Protein AF-A0A9D6DTX7-F1 (afdb_monomer_lite)

Structure (mmCIF, N/CA/C/O backbone):
data_AF-A0A9D6DTX7-F1
#
_entry.id   AF-A0A9D6DTX7-F1
#
loop_
_atom_site.group_PDB
_atom_site.id
_atom_site.type_symbol
_atom_site.label_atom_id
_atom_site.label_alt_id
_atom_site.label_comp_id
_atom_site.label_asym_id
_atom_site.label_entity_id
_atom_site.label_seq_id
_atom_site.pdbx_PDB_ins_code
_atom_site.Cartn_x
_atom_site.Cartn_y
_atom_site.Cartn_z
_atom_site.occupancy
_atom_site.B_iso_or_equiv
_atom_site.auth_seq_id
_atom_site.auth_comp_id
_atom_site.auth_asym_id
_atom_site.auth_atom_id
_atom_site.pdbx_PDB_model_num
ATOM 1 N N . MET A 1 1 ? -37.018 -10.215 29.550 1.00 72.50 1 MET A N 1
ATOM 2 C CA . MET A 1 1 ? -35.567 -10.077 29.796 1.00 72.50 1 MET A CA 1
ATOM 3 C C . MET A 1 1 ? -35.105 -11.332 30.505 1.00 72.50 1 MET A C 1
ATOM 5 O O . MET A 1 1 ? -35.848 -11.816 31.351 1.00 72.50 1 MET A O 1
ATOM 9 N N . ALA A 1 2 ? -33.930 -11.854 30.169 1.00 91.50 2 ALA A N 1
ATOM 10 C CA . ALA A 1 2 ? -33.346 -13.015 30.837 1.00 91.50 2 ALA A CA 1
ATOM 11 C C . ALA A 1 2 ? -31.954 -12.635 31.353 1.00 91.50 2 ALA A C 1
ATOM 13 O O . ALA A 1 2 ? -30.984 -12.650 30.602 1.00 91.50 2 ALA A O 1
ATOM 14 N N . ILE A 1 3 ? -31.872 -12.222 32.619 1.00 97.38 3 ILE A N 1
ATOM 15 C CA . ILE A 1 3 ? -30.618 -11.812 33.261 1.00 97.38 3 ILE A CA 1
ATOM 16 C C . ILE A 1 3 ? -30.170 -12.951 34.170 1.00 97.38 3 ILE A C 1
ATOM 18 O O . ILE A 1 3 ? -30.896 -13.337 35.086 1.00 97.38 3 ILE A O 1
ATOM 22 N N . HIS A 1 4 ? -28.989 -13.502 33.907 1.00 98.44 4 HIS A N 1
ATOM 23 C CA . HIS A 1 4 ? -28.435 -14.568 34.728 1.00 98.44 4 HIS A CA 1
ATOM 24 C C . HIS A 1 4 ? -28.173 -14.064 36.162 1.00 98.44 4 HIS A C 1
ATOM 26 O O . HIS A 1 4 ? -27.638 -12.965 36.315 1.00 98.44 4 HIS A O 1
ATOM 32 N N . PRO A 1 5 ? -28.451 -14.855 37.218 1.00 98.06 5 PRO A N 1
ATOM 33 C CA . PRO A 1 5 ? -28.301 -14.409 38.610 1.00 98.06 5 PRO A CA 1
ATOM 34 C C . PRO A 1 5 ? -26.896 -13.931 39.005 1.00 98.06 5 PRO A C 1
ATOM 36 O O . PRO A 1 5 ? -26.749 -13.161 39.947 1.00 98.06 5 PRO A O 1
ATOM 39 N N . THR A 1 6 ? -25.859 -14.397 38.304 1.00 98.56 6 THR A N 1
ATOM 40 C CA . THR A 1 6 ? -24.458 -14.003 38.549 1.00 98.56 6 THR A CA 1
ATOM 41 C C . THR A 1 6 ? -23.988 -12.813 37.708 1.00 98.56 6 THR A C 1
ATOM 43 O O . THR A 1 6 ? -22.826 -12.425 37.812 1.00 98.56 6 THR A O 1
ATOM 46 N N . ALA A 1 7 ? -24.838 -12.259 36.838 1.00 98.44 7 ALA A N 1
ATOM 47 C CA . ALA A 1 7 ? -24.527 -11.032 36.114 1.00 98.44 7 ALA A CA 1
ATOM 48 C C . ALA A 1 7 ? -24.600 -9.824 37.060 1.00 98.44 7 ALA A C 1
ATOM 50 O O . ALA A 1 7 ? -25.488 -9.735 37.907 1.00 98.44 7 ALA A O 1
ATOM 51 N N . ILE A 1 8 ? -23.687 -8.869 36.893 1.00 98.62 8 ILE A N 1
ATOM 52 C CA . ILE A 1 8 ? -23.649 -7.632 37.676 1.00 98.62 8 ILE A CA 1
ATOM 53 C C . ILE A 1 8 ? -24.202 -6.514 36.799 1.00 98.62 8 ILE A C 1
ATOM 55 O O . ILE A 1 8 ? -23.504 -5.973 35.946 1.00 98.62 8 ILE A O 1
ATOM 59 N N . VAL A 1 9 ? -25.471 -6.169 37.000 1.00 98.56 9 VAL A N 1
ATOM 60 C CA . VAL A 1 9 ? -26.162 -5.130 36.227 1.00 98.56 9 VAL A CA 1
ATOM 61 C C . VAL A 1 9 ? -26.483 -3.959 37.144 1.00 98.56 9 VAL A C 1
ATOM 63 O O . VAL A 1 9 ? -27.157 -4.128 38.162 1.00 98.56 9 VAL A O 1
ATOM 66 N N . SER A 1 10 ? -26.001 -2.764 36.799 1.00 98.44 10 SER A N 1
ATOM 67 C CA . SER A 1 10 ? -26.353 -1.551 37.536 1.00 98.44 10 SER A CA 1
ATOM 68 C C . SER A 1 10 ? -27.861 -1.304 37.502 1.00 98.44 10 SER A C 1
ATOM 70 O O . SER A 1 10 ? -28.506 -1.446 36.465 1.00 98.44 10 SER A O 1
ATOM 72 N N . LYS A 1 11 ? -28.415 -0.825 38.621 1.00 97.75 11 LYS A N 1
ATOM 73 C CA . LYS A 1 11 ? -29.837 -0.460 38.743 1.00 97.75 11 LYS A CA 1
ATOM 74 C C . LYS A 1 11 ? -30.263 0.670 37.799 1.00 97.75 11 LYS A C 1
ATOM 76 O O . LYS A 1 11 ? -31.453 0.826 37.558 1.00 97.75 11 LYS A O 1
ATOM 81 N N . THR A 1 12 ? -29.315 1.475 37.321 1.00 98.38 12 THR A N 1
ATOM 82 C CA . THR A 1 12 ? -29.573 2.619 36.431 1.00 98.38 12 THR A CA 1
ATOM 83 C C . THR A 1 12 ? -29.334 2.304 34.956 1.00 98.38 12 THR A C 1
ATOM 85 O O . THR A 1 12 ? -29.558 3.174 34.120 1.00 98.38 12 THR A O 1
ATOM 88 N N . ALA A 1 13 ? -28.872 1.092 34.625 1.00 98.31 13 ALA A N 1
ATOM 89 C CA . ALA A 1 13 ? -28.737 0.667 33.238 1.00 98.31 13 ALA A CA 1
ATOM 90 C C . ALA A 1 13 ? -30.121 0.542 32.578 1.00 98.31 13 ALA A C 1
ATOM 92 O O . ALA A 1 13 ? -31.074 0.060 33.191 1.00 98.31 13 ALA A O 1
ATOM 93 N N . GLU A 1 14 ? -30.228 0.941 31.312 1.00 98.56 14 GLU A N 1
ATOM 94 C CA . GLU A 1 14 ? -31.480 0.880 30.553 1.00 98.56 14 GLU A CA 1
ATOM 95 C C . GLU A 1 14 ? -31.441 -0.316 29.596 1.00 98.56 14 GLU A C 1
ATOM 97 O O . GLU A 1 14 ? -30.686 -0.321 28.623 1.00 98.56 14 GLU A O 1
ATOM 102 N N . LEU A 1 15 ? -32.254 -1.341 29.858 1.00 98.50 15 LEU A N 1
ATOM 103 C CA . LEU A 1 15 ? -32.328 -2.546 29.028 1.00 98.50 15 LEU A CA 1
ATOM 104 C C . LEU A 1 15 ? -33.664 -2.597 28.282 1.00 98.50 15 LEU A C 1
ATOM 106 O O . LEU A 1 15 ? -34.726 -2.443 28.881 1.00 98.50 15 LEU A O 1
ATOM 110 N N . GLY A 1 16 ? -33.608 -2.820 26.972 1.00 98.06 16 GLY A N 1
ATOM 111 C CA . GLY A 1 16 ? -34.777 -2.979 26.116 1.00 98.06 16 GLY A CA 1
ATOM 112 C C . GLY A 1 16 ? -35.483 -4.327 26.288 1.00 98.06 16 GLY A C 1
ATOM 113 O O . GLY A 1 16 ? -34.989 -5.262 26.923 1.00 98.06 16 GLY A O 1
ATOM 114 N N . GLU A 1 17 ? -36.660 -4.446 25.678 1.00 98.00 17 GLU A N 1
ATOM 115 C CA . GLU A 1 17 ? -37.443 -5.682 25.696 1.00 98.00 17 GLU A CA 1
ATOM 116 C C . GLU A 1 17 ? -36.647 -6.870 25.130 1.00 98.00 17 GLU A C 1
ATOM 118 O O . GLU A 1 17 ? -35.918 -6.743 24.149 1.00 98.00 17 GLU A O 1
ATOM 123 N N . GLY A 1 18 ? -36.770 -8.043 25.753 1.00 97.69 18 GLY A N 1
ATOM 124 C CA . GLY A 1 18 ? -36.120 -9.261 25.258 1.00 97.69 18 GLY A CA 1
ATOM 125 C C . GLY A 1 18 ? -34.590 -9.300 25.377 1.00 97.69 18 GLY A C 1
ATOM 126 O O . GLY A 1 18 ? -33.996 -10.232 24.855 1.00 97.69 18 GLY A O 1
ATOM 127 N N . VAL A 1 19 ? -33.944 -8.343 26.057 1.00 98.69 19 VAL A N 1
ATOM 128 C CA . VAL A 1 19 ? -32.494 -8.411 26.321 1.00 98.69 19 VAL A CA 1
ATOM 129 C C . VAL A 1 19 ? -32.148 -9.632 27.184 1.00 98.69 19 VAL A C 1
ATOM 131 O O . VAL A 1 19 ? -32.829 -9.920 28.180 1.00 98.69 19 VAL A O 1
ATOM 134 N N . GLU A 1 20 ? -31.073 -10.325 26.805 1.00 98.75 20 GLU A N 1
ATOM 135 C CA . GLU A 1 20 ? -30.485 -11.452 27.537 1.00 98.75 20 GLU A CA 1
ATOM 136 C C . GLU A 1 20 ? -29.090 -11.076 28.045 1.00 98.75 20 GLU A C 1
ATOM 138 O O . GLU A 1 20 ? -28.285 -10.514 27.300 1.00 98.75 20 GLU A O 1
ATOM 143 N N . VAL A 1 21 ? -28.789 -11.404 29.301 1.00 98.75 21 VAL A N 1
ATOM 144 C CA . VAL A 1 21 ? -27.490 -11.145 29.933 1.00 98.75 21 VAL A CA 1
ATOM 145 C C . VAL A 1 21 ? -26.980 -12.434 30.572 1.00 98.75 21 VAL A C 1
ATOM 147 O O . VAL A 1 21 ? -27.604 -12.985 31.478 1.00 98.75 21 VAL A O 1
ATOM 150 N N . GLY A 1 22 ? -25.847 -12.921 30.079 1.00 98.44 22 GLY A N 1
ATOM 151 C CA . GLY A 1 22 ? -25.205 -14.163 30.483 1.00 98.44 22 GLY A CA 1
ATOM 152 C C . GLY A 1 22 ? -24.461 -14.071 31.820 1.00 98.44 22 GLY A C 1
ATOM 153 O O . GLY A 1 22 ? -24.307 -12.991 32.393 1.00 98.44 22 GLY A O 1
ATOM 154 N N . PRO A 1 23 ? -23.977 -15.213 32.336 1.00 98.44 23 PRO A N 1
ATOM 155 C CA . PRO A 1 23 ? -23.332 -15.284 33.642 1.00 98.44 23 PRO A CA 1
ATOM 156 C C . PRO A 1 23 ? -22.071 -14.417 33.707 1.00 98.44 23 PRO A C 1
ATOM 158 O O . PRO A 1 23 ? -21.263 -14.413 32.780 1.00 98.44 23 PRO A O 1
ATOM 161 N N . TYR A 1 24 ? -21.884 -13.714 34.825 1.00 98.62 24 TYR A N 1
ATOM 162 C CA . TYR A 1 24 ? -20.700 -12.886 35.102 1.00 98.62 24 TYR A CA 1
ATOM 163 C C . TYR A 1 24 ? -20.458 -11.727 34.120 1.00 98.62 24 TYR A C 1
ATOM 165 O O . TYR A 1 24 ? -19.380 -11.135 34.134 1.00 98.62 24 TYR A O 1
ATOM 173 N N . ALA A 1 25 ? -21.429 -11.395 33.265 1.00 98.62 25 ALA A N 1
ATOM 174 C CA . ALA A 1 25 ? -21.387 -10.152 32.505 1.00 98.62 25 ALA A CA 1
ATOM 175 C C . ALA A 1 25 ? -21.542 -8.948 33.449 1.00 98.62 25 ALA A C 1
ATOM 177 O O . ALA A 1 25 ? -22.227 -9.042 34.472 1.00 98.62 25 ALA A O 1
ATOM 178 N N . VAL A 1 26 ? -20.924 -7.822 33.100 1.00 98.81 26 VAL A N 1
ATOM 179 C CA . VAL A 1 26 ? -20.968 -6.577 33.879 1.00 98.81 26 VAL A CA 1
ATOM 180 C C . VAL A 1 26 ? -21.562 -5.466 33.018 1.00 98.81 26 VAL A C 1
ATOM 182 O O . VAL A 1 26 ? -21.078 -5.220 31.915 1.00 98.81 26 VAL A O 1
ATOM 185 N N . ILE A 1 27 ? -22.607 -4.801 33.515 1.00 98.81 27 ILE A N 1
ATOM 186 C CA . ILE A 1 27 ? -23.289 -3.690 32.840 1.00 98.81 27 ILE A CA 1
ATOM 187 C C . ILE A 1 27 ? -23.290 -2.464 33.761 1.00 98.81 27 ILE A C 1
ATOM 189 O O . ILE A 1 27 ? -23.932 -2.459 34.815 1.00 98.81 27 ILE A O 1
ATOM 193 N N . GLY A 1 28 ? -22.567 -1.426 33.345 1.00 98.69 28 GLY A N 1
ATOM 194 C CA . GLY A 1 28 ? -22.366 -0.179 34.075 1.00 98.69 28 GLY A CA 1
ATOM 195 C C . GLY A 1 28 ? -23.592 0.746 34.124 1.00 98.69 28 GLY A C 1
ATOM 196 O O . GLY A 1 28 ? -24.589 0.534 33.431 1.00 98.69 28 GLY A O 1
ATOM 197 N N . PRO A 1 29 ? -23.538 1.806 34.949 1.00 98.44 29 PRO A N 1
ATOM 198 C CA . PRO A 1 29 ? -24.693 2.636 35.291 1.00 98.44 29 PRO A CA 1
ATOM 199 C C . PRO A 1 29 ? -25.234 3.522 34.168 1.00 98.44 29 PRO A C 1
ATOM 201 O O . PRO A 1 29 ? -26.374 3.969 34.271 1.00 98.44 29 PRO A O 1
ATOM 204 N N . HIS A 1 30 ? -24.449 3.793 33.127 1.00 98.31 30 HIS A N 1
ATOM 205 C CA . HIS A 1 30 ? -24.838 4.675 32.021 1.00 98.31 30 HIS A CA 1
ATOM 206 C C . HIS A 1 30 ? -25.048 3.922 30.703 1.00 98.31 30 HIS A C 1
ATOM 208 O O . HIS A 1 30 ? -25.141 4.544 29.642 1.00 98.31 30 HIS A O 1
ATOM 214 N N . VAL A 1 31 ? -25.117 2.591 30.769 1.00 98.81 31 VAL A N 1
ATOM 215 C CA . VAL A 1 31 ? -25.278 1.736 29.598 1.00 98.81 31 VAL A CA 1
ATOM 216 C C . VAL A 1 31 ? -26.749 1.646 29.198 1.00 98.81 31 VAL A C 1
ATOM 218 O O . VAL A 1 31 ? -27.623 1.427 30.038 1.00 98.81 31 VAL A O 1
ATOM 221 N N . LYS A 1 32 ? -27.005 1.772 27.895 1.00 98.88 32 LYS A N 1
ATOM 222 C CA . LYS A 1 32 ? -28.309 1.552 27.263 1.00 98.88 32 LYS A CA 1
ATOM 223 C C . LYS A 1 32 ? -28.203 0.424 26.246 1.00 98.88 32 LYS A C 1
ATOM 225 O O . LYS A 1 32 ? -27.297 0.449 25.416 1.00 98.88 32 LYS A O 1
ATOM 230 N N . ILE A 1 33 ? -29.112 -0.546 26.287 1.00 98.81 33 ILE A N 1
ATOM 231 C CA . ILE A 1 33 ? -29.101 -1.721 25.405 1.00 98.81 33 ILE A CA 1
ATOM 232 C C . ILE A 1 33 ? -30.460 -1.871 24.721 1.00 98.81 33 ILE A C 1
ATOM 234 O O . ILE A 1 33 ? -31.486 -1.976 25.388 1.00 98.81 33 ILE A O 1
ATOM 238 N N . GLY A 1 34 ? -30.467 -1.903 23.390 1.00 98.69 34 GLY A N 1
ATOM 239 C CA . GLY A 1 34 ? -31.668 -2.066 22.575 1.00 98.69 34 GLY A CA 1
ATOM 240 C C . GLY A 1 34 ? -32.289 -3.464 22.654 1.00 98.69 34 GLY A C 1
ATOM 241 O O . GLY A 1 34 ? -31.680 -4.429 23.114 1.00 98.69 34 GLY A O 1
ATOM 242 N N . ALA A 1 35 ? -33.532 -3.571 22.182 1.00 98.62 35 ALA A N 1
ATOM 243 C CA . ALA A 1 35 ? -34.344 -4.779 22.303 1.00 98.62 35 ALA A CA 1
ATOM 244 C C . ALA A 1 35 ? -33.722 -6.015 21.622 1.00 98.62 35 ALA A C 1
ATOM 246 O O . ALA A 1 35 ? -33.144 -5.924 20.538 1.00 98.62 35 ALA A O 1
ATOM 247 N N . GLY A 1 36 ? -33.876 -7.184 22.244 1.00 98.44 36 GLY A N 1
ATOM 248 C CA . GLY A 1 36 ? -33.414 -8.473 21.717 1.00 98.44 36 GLY A CA 1
ATOM 249 C C . GLY A 1 36 ? -31.893 -8.641 21.629 1.00 98.44 36 GLY A C 1
ATOM 250 O O . GLY A 1 36 ? -31.431 -9.599 21.016 1.00 98.44 36 GLY A O 1
ATOM 251 N N . THR A 1 37 ? -31.104 -7.718 22.187 1.00 98.81 37 THR A N 1
ATOM 252 C CA . THR A 1 37 ? -29.643 -7.851 22.251 1.00 98.81 37 THR A CA 1
ATOM 253 C C . THR A 1 37 ? -29.238 -8.884 23.301 1.00 98.81 37 THR A C 1
ATOM 255 O O . THR A 1 37 ? -29.794 -8.928 24.400 1.00 98.81 37 THR A O 1
ATOM 258 N N . ARG A 1 38 ? -28.244 -9.707 22.963 1.00 98.88 38 ARG A N 1
ATOM 259 C CA . ARG A 1 38 ? -27.716 -10.787 23.801 1.00 98.88 38 ARG A CA 1
ATOM 260 C C . ARG A 1 38 ? -26.290 -10.461 24.224 1.00 98.88 38 ARG A C 1
ATOM 262 O O . ARG A 1 38 ? -25.392 -10.366 23.388 1.00 98.88 38 ARG A O 1
ATOM 269 N N . VAL A 1 39 ? -26.083 -10.302 25.525 1.00 98.81 39 VAL A N 1
ATOM 270 C CA . VAL A 1 39 ? -24.774 -10.083 26.149 1.00 98.81 39 VAL A CA 1
ATOM 271 C C . VAL A 1 39 ? -24.335 -11.398 26.778 1.00 98.81 39 VAL A C 1
ATOM 273 O O . VAL A 1 39 ? -24.950 -11.855 27.734 1.00 98.81 39 VAL A O 1
ATOM 276 N N . LEU A 1 40 ? -23.316 -12.052 26.229 1.00 98.56 40 LEU A N 1
ATOM 277 C CA . LEU A 1 40 ? -22.852 -13.362 26.690 1.00 98.56 40 LEU A CA 1
ATOM 278 C C . LEU A 1 40 ? -21.979 -13.236 27.948 1.00 98.56 40 LEU A C 1
ATOM 280 O O . LEU A 1 40 ? -21.723 -12.149 28.468 1.00 98.56 40 LEU A O 1
ATOM 284 N N . SER A 1 41 ? -21.551 -14.387 28.467 1.00 98.12 41 SER A N 1
ATOM 285 C CA . SER A 1 41 ? -20.814 -14.486 29.723 1.00 98.12 41 SER A CA 1
ATOM 286 C C . SER A 1 41 ? -19.549 -13.632 29.743 1.00 98.12 41 SER A C 1
ATOM 288 O O . SER A 1 41 ? -18.848 -13.545 28.744 1.00 98.12 41 SER A O 1
ATOM 290 N N . HIS A 1 42 ? -19.219 -13.029 30.884 1.00 98.62 42 HIS A N 1
ATOM 291 C CA . HIS A 1 42 ? -17.995 -12.229 31.070 1.00 98.62 42 HIS A CA 1
ATOM 292 C C . HIS A 1 42 ? -17.800 -11.031 30.115 1.00 98.62 42 HIS A C 1
ATOM 294 O O . HIS A 1 42 ? -16.701 -10.482 30.059 1.00 98.62 42 HIS A O 1
ATOM 300 N N . ALA A 1 43 ? -18.809 -10.613 29.347 1.00 98.69 43 ALA A N 1
ATOM 301 C CA . ALA A 1 43 ? -18.739 -9.347 28.620 1.00 98.69 43 ALA A CA 1
ATOM 302 C C . ALA A 1 43 ? -18.866 -8.166 29.599 1.00 98.69 43 ALA A C 1
ATOM 304 O O . ALA A 1 43 ? -19.636 -8.227 30.560 1.00 98.69 43 ALA A O 1
ATOM 305 N N . VAL A 1 44 ? -18.120 -7.091 29.353 1.00 98.88 44 VAL A N 1
ATOM 306 C CA . VAL A 1 44 ? -18.104 -5.880 30.182 1.00 98.88 44 VAL A CA 1
ATOM 307 C C . VAL A 1 44 ? -18.543 -4.693 29.336 1.00 98.88 44 VAL A C 1
ATOM 309 O O . VAL A 1 44 ? -17.864 -4.307 28.385 1.00 98.88 44 VAL A O 1
ATOM 312 N N . LEU A 1 45 ? -19.679 -4.103 29.694 1.00 98.75 45 LEU A N 1
ATOM 313 C CA . LEU A 1 45 ? -20.221 -2.893 29.086 1.00 98.75 45 LEU A CA 1
ATOM 314 C C . LEU A 1 45 ? -20.230 -1.799 30.150 1.00 98.75 45 LEU A C 1
ATOM 316 O O . LEU A 1 45 ? -20.878 -1.962 31.179 1.00 98.75 45 LEU A O 1
ATOM 320 N N . ASP A 1 46 ? -19.531 -0.692 29.923 1.00 98.31 46 ASP A N 1
ATOM 321 C CA . ASP A 1 46 ? -19.458 0.410 30.891 1.00 98.31 46 ASP A CA 1
ATOM 322 C C . ASP A 1 46 ? -19.396 1.776 30.188 1.00 98.31 46 ASP A C 1
ATOM 324 O O . ASP A 1 46 ? -19.599 1.868 28.975 1.00 98.31 46 ASP A O 1
ATOM 328 N N . GLY A 1 47 ? -19.165 2.851 30.941 1.00 97.06 47 GLY A N 1
ATOM 329 C CA . GLY A 1 47 ? -19.142 4.216 30.430 1.00 97.06 47 GLY A CA 1
ATOM 330 C C . GLY A 1 47 ? -20.499 4.659 29.878 1.00 97.06 47 GLY A C 1
ATOM 331 O O . GLY A 1 47 ? -21.529 4.008 30.071 1.00 97.06 47 GLY A O 1
ATOM 332 N N . HIS A 1 48 ? -20.516 5.790 29.171 1.00 98.31 48 HIS A N 1
ATOM 333 C CA . HIS A 1 48 ? -21.722 6.269 28.494 1.00 98.31 48 HIS A CA 1
ATOM 334 C C . HIS A 1 48 ? -21.895 5.562 27.145 1.00 98.31 48 HIS A C 1
ATOM 336 O O . HIS A 1 48 ? -21.611 6.115 26.078 1.00 98.31 48 HIS A O 1
ATOM 342 N N . THR A 1 49 ? -22.355 4.316 27.216 1.00 98.81 49 THR A N 1
ATOM 343 C CA . THR A 1 49 ? -22.448 3.411 26.067 1.00 98.81 49 THR A CA 1
ATOM 344 C C . THR A 1 49 ? -23.893 3.146 25.679 1.00 98.81 49 THR A C 1
ATOM 346 O O . THR A 1 49 ? -24.714 2.764 26.505 1.00 98.81 49 THR A O 1
ATOM 349 N N . THR A 1 50 ? -24.206 3.304 24.397 1.00 98.88 50 THR A N 1
ATOM 350 C CA . THR A 1 50 ? -25.487 2.897 23.811 1.00 98.88 50 THR A CA 1
ATOM 351 C C . THR A 1 50 ? -25.252 1.787 22.797 1.00 98.88 50 THR A C 1
ATOM 353 O O . THR A 1 50 ? -24.495 1.977 21.848 1.00 98.88 50 THR A O 1
ATOM 356 N N . ILE A 1 51 ? -25.916 0.650 22.985 1.00 98.88 51 ILE A N 1
ATOM 357 C CA . ILE A 1 51 ? -25.932 -0.493 22.073 1.00 98.88 51 ILE A CA 1
ATOM 358 C C . ILE A 1 51 ? -27.328 -0.612 21.463 1.00 98.88 51 ILE A C 1
ATOM 360 O O . ILE A 1 51 ? -28.322 -0.554 22.186 1.00 98.88 51 ILE A O 1
ATOM 364 N N . GLY A 1 52 ? -27.404 -0.805 20.149 1.00 98.75 52 GLY A N 1
ATOM 365 C CA . GLY A 1 52 ? -28.648 -1.020 19.421 1.00 98.75 52 GLY A CA 1
ATOM 366 C C . GLY A 1 52 ? -29.339 -2.350 19.734 1.00 98.75 52 GLY A C 1
ATOM 367 O O . GLY A 1 52 ? -29.012 -3.065 20.686 1.00 98.75 52 GLY A O 1
ATOM 368 N N . ALA A 1 53 ? -30.350 -2.659 18.931 1.00 98.81 53 ALA A N 1
ATOM 369 C CA . ALA A 1 53 ? -31.180 -3.849 19.032 1.00 98.81 53 ALA A CA 1
ATOM 370 C C . ALA A 1 53 ? -30.560 -5.060 18.321 1.00 98.81 53 ALA A C 1
ATOM 372 O O . ALA A 1 53 ? -29.868 -4.919 17.313 1.00 98.81 53 ALA A O 1
ATOM 373 N N . ARG A 1 54 ? -30.898 -6.265 18.798 1.00 98.75 54 ARG A N 1
ATOM 374 C CA . ARG A 1 54 ? -30.537 -7.558 18.185 1.00 98.75 54 ARG A CA 1
ATOM 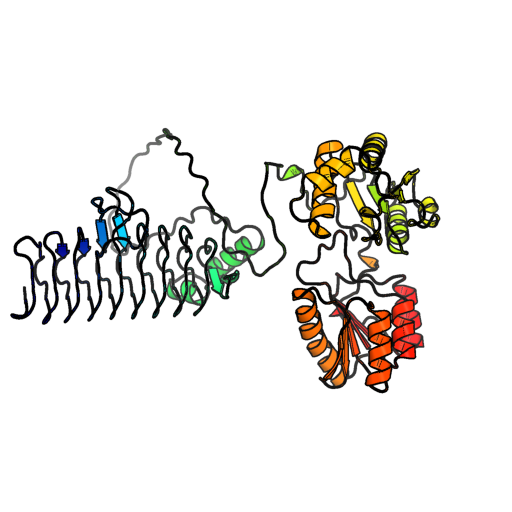375 C C . ARG A 1 54 ? -29.033 -7.747 17.953 1.00 98.75 54 ARG A C 1
ATOM 377 O O . ARG A 1 54 ? -28.634 -8.427 17.013 1.00 98.75 54 ARG A O 1
ATOM 384 N N . CYS A 1 55 ? -28.195 -7.138 18.785 1.00 98.88 55 CYS A N 1
ATOM 385 C CA . CYS A 1 55 ? -26.758 -7.381 18.763 1.00 98.88 55 CYS A CA 1
ATOM 386 C C . CYS A 1 55 ? -26.415 -8.676 19.513 1.00 98.88 55 CYS A C 1
ATOM 388 O O . CYS A 1 55 ? -27.109 -9.065 20.452 1.00 98.88 55 CYS A O 1
ATOM 390 N N . GLU A 1 56 ? -25.306 -9.308 19.148 1.00 98.88 56 GLU A N 1
ATOM 391 C CA . GLU A 1 56 ? -24.718 -10.424 19.892 1.00 98.88 56 GLU A CA 1
ATOM 392 C C . GLU A 1 56 ? -23.320 -10.032 20.363 1.00 98.88 56 GLU A C 1
ATOM 394 O O . GLU A 1 56 ? -22.428 -9.797 19.547 1.00 98.88 56 GLU A O 1
ATOM 399 N N . ILE A 1 57 ? -23.128 -9.947 21.679 1.00 98.88 57 ILE A N 1
ATOM 400 C CA . ILE A 1 57 ? -21.870 -9.527 22.303 1.00 98.88 57 ILE A CA 1
ATOM 401 C C . ILE A 1 57 ? -21.275 -10.720 23.036 1.00 98.88 57 ILE A C 1
ATOM 403 O O . ILE A 1 57 ? -21.830 -11.180 24.029 1.00 98.88 57 ILE A O 1
ATOM 407 N N . PHE A 1 58 ? -20.155 -11.224 22.536 1.00 98.81 58 PHE A N 1
ATOM 408 C CA . PHE A 1 58 ? -19.530 -12.459 22.990 1.00 98.81 58 PHE A CA 1
ATOM 409 C C . PHE A 1 58 ? -18.610 -12.261 24.197 1.00 98.81 58 PHE A C 1
ATOM 411 O O . PHE A 1 58 ? -18.293 -11.150 24.627 1.00 98.81 58 PHE A O 1
ATOM 418 N N . THR A 1 59 ? -18.170 -13.394 24.737 1.00 98.50 59 THR A N 1
ATOM 419 C CA . THR A 1 59 ? -17.404 -13.489 25.972 1.00 98.50 59 THR A CA 1
ATOM 420 C C . THR A 1 59 ? -16.137 -12.643 25.982 1.00 98.50 59 THR A C 1
ATOM 422 O O . THR A 1 59 ? -15.344 -12.653 25.040 1.00 98.50 59 THR A O 1
ATOM 425 N N . GLY A 1 60 ? -15.936 -11.914 27.081 1.00 97.50 60 GLY A N 1
ATOM 426 C CA . GLY A 1 60 ? -14.745 -11.095 27.304 1.00 97.50 60 GLY A CA 1
ATOM 427 C C . GLY A 1 60 ? -14.663 -9.828 26.450 1.00 97.50 60 GLY A C 1
ATOM 428 O O . GLY A 1 60 ? -13.639 -9.153 26.501 1.00 97.50 60 GLY A O 1
ATOM 429 N N . ALA A 1 61 ? -15.691 -9.495 25.659 1.00 98.69 61 ALA A N 1
ATOM 430 C CA . ALA A 1 61 ? -15.748 -8.205 24.979 1.00 98.69 61 ALA A CA 1
ATOM 431 C C . ALA A 1 61 ? -15.853 -7.062 26.006 1.00 98.69 61 ALA A C 1
ATOM 433 O O . ALA A 1 61 ? -16.654 -7.142 26.938 1.00 98.69 61 ALA A O 1
ATOM 434 N N . CYS A 1 62 ? -15.074 -5.996 25.815 1.00 98.75 62 CYS A N 1
ATOM 435 C CA . CYS A 1 62 ? -15.039 -4.824 26.693 1.00 98.75 62 CYS A CA 1
ATOM 436 C C . CYS A 1 62 ? -15.421 -3.570 25.900 1.00 98.75 62 CYS A C 1
ATOM 438 O O . CYS A 1 62 ? -14.615 -3.052 25.119 1.00 98.75 62 CYS A O 1
ATOM 440 N N . LEU A 1 63 ? -16.644 -3.074 26.087 1.00 98.81 63 LEU A N 1
ATOM 441 C CA . LEU A 1 63 ? -17.183 -1.939 25.336 1.00 98.81 63 LEU A CA 1
ATOM 442 C C . LEU A 1 63 ? -17.446 -0.751 26.266 1.00 98.81 63 LEU A C 1
ATOM 444 O O . LEU A 1 63 ? -17.977 -0.911 27.363 1.00 98.81 63 LEU A O 1
ATOM 448 N N . GLY A 1 64 ? -17.087 0.446 25.809 1.00 98.12 64 GLY A N 1
ATOM 449 C CA . GLY A 1 64 ? -17.323 1.693 26.537 1.00 98.12 64 GLY A CA 1
ATOM 450 C C . GLY A 1 64 ? -16.236 2.074 27.536 1.00 98.12 64 GLY A C 1
ATOM 451 O O . GLY A 1 64 ? -16.406 3.003 28.324 1.00 98.12 64 GLY A O 1
ATOM 452 N N . MET A 1 65 ? -15.104 1.370 27.502 1.00 97.31 65 MET A N 1
ATOM 453 C CA . MET A 1 65 ? -13.958 1.682 28.351 1.00 97.31 65 MET A CA 1
ATOM 454 C C . MET A 1 65 ? -13.387 3.077 28.023 1.00 97.31 65 MET A C 1
ATOM 456 O O . MET A 1 65 ? -13.494 3.529 26.873 1.00 97.31 65 MET A O 1
ATOM 460 N N . PRO A 1 66 ? -12.720 3.742 28.989 1.00 96.00 66 PRO A N 1
ATOM 461 C CA . PRO A 1 66 ? -12.027 5.011 28.767 1.00 96.00 66 PRO A CA 1
ATOM 462 C C . PRO A 1 66 ? -11.080 4.973 27.567 1.00 96.00 66 PRO A C 1
ATOM 464 O O . PRO A 1 66 ? -10.435 3.953 27.310 1.00 96.00 66 PRO A O 1
ATOM 467 N N . ALA A 1 67 ? -10.960 6.089 26.848 1.00 93.88 67 ALA A N 1
ATOM 468 C CA . ALA A 1 67 ? -10.021 6.205 25.739 1.00 93.88 67 ALA A CA 1
ATOM 469 C C . ALA A 1 67 ? -8.573 5.975 26.208 1.00 93.88 67 ALA A C 1
ATOM 471 O O . ALA A 1 67 ? -8.131 6.545 27.203 1.00 93.88 67 ALA A O 1
ATOM 472 N N . GLN A 1 68 ? -7.799 5.202 25.443 1.00 92.50 68 GLN A N 1
ATOM 473 C CA . GLN A 1 68 ? -6.360 4.989 25.676 1.00 92.50 68 GLN A CA 1
ATOM 474 C C . GLN A 1 68 ? -5.495 6.139 25.114 1.00 92.50 68 GLN A C 1
ATOM 476 O O . GLN A 1 68 ? -4.381 5.933 24.631 1.00 92.50 68 GLN A O 1
ATOM 481 N N . ASP A 1 69 ? -6.016 7.366 25.151 1.00 90.12 69 ASP A N 1
ATOM 482 C CA . ASP A 1 69 ? -5.303 8.581 24.760 1.00 90.12 69 ASP A CA 1
ATOM 483 C C . ASP A 1 69 ? -4.676 9.203 26.011 1.00 90.12 69 ASP A C 1
ATOM 485 O O . ASP A 1 69 ? -5.374 9.523 26.968 1.00 90.12 69 ASP A O 1
ATOM 489 N N . LYS A 1 70 ? -3.358 9.437 26.005 1.00 90.06 70 LYS A N 1
ATOM 490 C CA . LYS A 1 70 ? -2.650 10.084 27.127 1.00 90.06 70 LYS A CA 1
ATOM 491 C C . LYS A 1 70 ? -3.183 11.482 27.457 1.00 90.06 70 LYS A C 1
ATOM 493 O O . LYS A 1 70 ? -2.872 12.013 28.519 1.00 90.06 70 LYS A O 1
ATOM 498 N N . LYS A 1 71 ? -3.911 12.107 26.530 1.00 87.00 71 LYS A N 1
ATOM 499 C CA . LYS A 1 71 ? -4.529 13.422 26.723 1.00 87.00 71 LYS A CA 1
ATOM 500 C C . LYS A 1 71 ? -5.902 13.355 27.385 1.00 87.00 71 LYS A C 1
ATOM 502 O O . LYS A 1 71 ? -6.371 14.404 27.812 1.00 87.00 71 LYS A O 1
ATOM 507 N N . PHE A 1 72 ? -6.526 12.180 27.454 1.00 89.38 72 PHE A N 1
ATOM 508 C CA . PHE A 1 72 ? -7.836 11.999 28.069 1.00 89.38 72 PHE A CA 1
ATOM 509 C C . PHE A 1 72 ? -7.738 12.173 29.588 1.00 89.38 72 PHE A C 1
ATOM 511 O O . PHE A 1 72 ? -6.878 11.569 30.232 1.00 89.38 72 PHE A O 1
ATOM 518 N N . LYS A 1 73 ? -8.607 13.008 30.163 1.00 89.25 73 LYS A N 1
ATOM 519 C CA . LYS A 1 73 ? -8.619 13.347 31.596 1.00 89.25 73 LYS A CA 1
ATOM 520 C C . LYS A 1 73 ? -9.900 12.904 32.304 1.00 89.25 73 LYS A C 1
ATOM 522 O O . LYS A 1 73 ? -10.147 13.335 33.427 1.00 89.25 73 LYS A O 1
ATOM 527 N N . GLY A 1 74 ? -10.698 12.042 31.674 1.00 88.44 74 GLY A N 1
ATOM 528 C CA . GLY A 1 74 ? -11.971 11.578 32.226 1.00 88.44 74 GLY A CA 1
ATOM 529 C C . GLY A 1 74 ? -13.156 12.464 31.850 1.00 88.44 74 GLY A C 1
ATOM 530 O O . GLY A 1 74 ? -14.174 12.443 32.537 1.00 88.44 74 GLY A O 1
ATOM 531 N N . GLU A 1 75 ? -13.039 13.259 30.786 1.00 90.50 75 GLU A N 1
ATOM 532 C CA . GLU A 1 75 ? -14.158 14.032 30.262 1.00 90.50 75 GLU A CA 1
ATOM 533 C C . GLU A 1 75 ? -15.297 13.110 29.805 1.00 90.50 75 GLU A C 1
ATOM 535 O O . GLU A 1 75 ? -15.065 12.025 29.271 1.00 90.50 75 GLU A O 1
ATOM 540 N N . THR A 1 76 ? -16.547 13.549 29.977 1.00 94.50 76 THR A N 1
ATOM 541 C CA . THR A 1 76 ? -17.707 12.780 29.515 1.00 94.50 76 THR A CA 1
ATOM 542 C C . THR A 1 76 ? -17.691 12.648 27.994 1.00 94.50 76 THR A C 1
ATOM 544 O O . THR A 1 76 ? -17.783 13.637 27.260 1.00 94.50 76 THR A O 1
ATOM 547 N N . SER A 1 77 ? -17.609 11.409 27.529 1.00 96.69 77 SER A N 1
ATOM 548 C CA . SER A 1 77 ? -17.623 11.017 26.126 1.00 96.69 77 SER A CA 1
ATOM 549 C C . SER A 1 77 ? -18.370 9.695 25.963 1.00 96.69 77 SER A C 1
ATOM 551 O O . SER A 1 77 ? -18.682 9.017 26.944 1.00 96.69 77 SER A O 1
ATOM 553 N N . PHE A 1 78 ? -18.694 9.343 24.721 1.00 98.56 78 PHE A N 1
ATOM 554 C CA . PHE A 1 78 ? -19.696 8.320 24.438 1.00 98.56 78 PHE A CA 1
ATOM 555 C C . PHE A 1 78 ? -19.172 7.212 23.518 1.00 98.56 78 PHE A C 1
ATOM 557 O O . PHE A 1 78 ? -18.256 7.415 22.711 1.00 98.56 78 PHE A O 1
ATOM 564 N N . LEU A 1 79 ? -19.818 6.052 23.599 1.00 98.81 79 LEU A N 1
ATOM 565 C CA . LEU A 1 79 ? -19.782 4.996 22.589 1.00 98.81 79 LEU A CA 1
ATOM 566 C C . LEU A 1 79 ? -21.215 4.742 22.103 1.00 98.81 79 LEU A C 1
ATOM 568 O O . LEU A 1 79 ? -22.125 4.555 22.907 1.00 98.81 79 LEU A O 1
ATOM 572 N N . SER A 1 80 ? -21.423 4.724 20.789 1.00 98.81 80 SER A N 1
ATOM 573 C CA . SER A 1 80 ? -22.711 4.411 20.169 1.00 98.81 80 SER A CA 1
ATOM 574 C C . SER A 1 80 ? -22.534 3.301 19.140 1.00 98.81 80 SER A C 1
ATOM 576 O O . SER A 1 80 ? -21.758 3.449 18.198 1.00 98.81 80 SER A O 1
ATOM 578 N N . VAL A 1 81 ? -23.241 2.192 19.334 1.00 98.94 81 VAL A N 1
ATOM 579 C CA . VAL A 1 81 ? -23.227 1.008 18.470 1.00 98.94 81 VAL A CA 1
ATOM 580 C C . VAL A 1 81 ? -24.639 0.784 17.940 1.00 98.94 81 VAL A C 1
ATOM 582 O O . VAL A 1 81 ? -25.586 0.780 18.722 1.00 98.94 81 VAL A O 1
ATOM 585 N N . GLY A 1 82 ? -24.782 0.613 16.626 1.00 98.81 82 GLY A N 1
ATOM 586 C CA . GLY A 1 82 ? -26.061 0.374 15.958 1.00 98.81 82 GLY A CA 1
ATOM 587 C C . GLY A 1 82 ? -26.630 -1.028 16.187 1.00 98.81 82 GLY A C 1
ATOM 588 O O . GLY A 1 82 ? -26.254 -1.733 17.126 1.00 98.81 82 GLY A O 1
ATOM 589 N N . ASP A 1 83 ? -27.535 -1.433 15.302 1.00 98.88 83 ASP A N 1
ATOM 590 C CA . ASP A 1 83 ? -28.318 -2.664 15.432 1.00 98.88 83 ASP A CA 1
ATOM 591 C C . ASP A 1 83 ? -27.639 -3.866 14.757 1.00 98.88 83 ASP A C 1
ATOM 593 O O . ASP A 1 83 ? -26.845 -3.715 13.827 1.00 98.88 83 ASP A O 1
ATOM 597 N N . GLU A 1 84 ? -28.011 -5.080 15.164 1.00 98.81 84 GLU A N 1
ATOM 598 C CA . GLU A 1 84 ? -27.673 -6.335 14.470 1.00 98.81 84 GLU A CA 1
ATOM 599 C C . GLU A 1 84 ? -26.163 -6.573 14.299 1.00 98.81 84 GLU A C 1
ATOM 601 O O . GLU A 1 84 ? -25.716 -7.223 13.355 1.00 98.81 84 GLU A O 1
ATOM 606 N N . ASN A 1 85 ? -25.350 -6.032 15.206 1.00 98.88 85 ASN A N 1
ATOM 607 C CA . ASN A 1 85 ? -23.911 -6.260 15.210 1.00 98.88 85 ASN A CA 1
ATOM 608 C C . ASN A 1 85 ? -23.576 -7.583 15.902 1.00 98.88 85 ASN A C 1
ATOM 610 O O . ASN A 1 85 ? -24.088 -7.876 16.982 1.00 98.88 85 ASN A O 1
ATOM 614 N N . VAL A 1 86 ? -22.643 -8.336 15.326 1.00 98.88 86 VAL A N 1
ATOM 615 C CA . VAL A 1 86 ? -22.045 -9.512 15.966 1.00 98.88 86 VAL A CA 1
ATOM 616 C C . VAL A 1 86 ? -20.631 -9.143 16.403 1.00 98.88 86 VAL A C 1
ATOM 618 O O . VAL A 1 86 ? -19.729 -8.973 15.578 1.00 98.88 86 VAL A O 1
ATOM 621 N N . ILE A 1 87 ? -20.455 -9.000 17.713 1.00 98.88 87 ILE A N 1
ATOM 622 C CA . ILE A 1 87 ? -19.227 -8.563 18.374 1.00 98.88 87 ILE A CA 1
ATOM 623 C C . ILE A 1 87 ? -18.632 -9.768 19.090 1.00 98.88 87 ILE A C 1
ATOM 625 O O . ILE A 1 87 ? -19.163 -10.231 20.095 1.00 98.88 87 ILE A O 1
ATOM 629 N N . ARG A 1 88 ? -17.547 -10.300 18.536 1.00 98.75 88 ARG A N 1
ATOM 630 C CA . ARG A 1 88 ? -16.918 -11.544 18.978 1.00 98.75 88 ARG A CA 1
ATOM 631 C C . ARG A 1 88 ? -16.047 -11.360 20.222 1.00 98.75 88 ARG A C 1
ATOM 633 O O . ARG A 1 88 ? -15.944 -10.284 20.805 1.00 98.75 88 ARG A O 1
ATOM 640 N N . GLU A 1 89 ? -15.472 -12.472 20.653 1.00 98.62 89 GLU A N 1
ATOM 641 C CA . GLU A 1 89 ? -14.740 -12.626 21.896 1.00 98.62 89 GLU A CA 1
ATOM 642 C C . GLU A 1 89 ? -13.586 -11.617 21.991 1.00 98.62 89 GLU A C 1
ATOM 644 O O . GLU A 1 89 ? -12.865 -11.383 21.018 1.00 98.62 89 GLU A O 1
ATOM 649 N N . TYR A 1 90 ? -13.395 -11.024 23.170 1.00 98.50 90 TYR A N 1
ATOM 650 C CA . TYR A 1 90 ? -12.294 -10.089 23.453 1.00 98.50 90 TYR A CA 1
ATOM 651 C C . TYR A 1 90 ? -12.207 -8.854 22.541 1.00 98.50 90 TYR A C 1
ATOM 653 O O . TYR A 1 90 ? -11.162 -8.204 22.472 1.00 98.50 90 TYR A O 1
ATOM 661 N N . VAL A 1 91 ? -13.285 -8.504 21.836 1.00 98.88 91 VAL A N 1
ATOM 662 C CA . VAL A 1 91 ? -13.351 -7.234 21.109 1.00 98.88 91 VAL A CA 1
ATOM 663 C C . VAL A 1 91 ? -13.342 -6.072 22.097 1.00 98.88 91 VAL A C 1
ATOM 665 O O . VAL A 1 91 ? -14.004 -6.112 23.134 1.00 98.88 91 VAL A O 1
ATOM 668 N N . THR A 1 92 ? -12.615 -5.012 21.752 1.00 98.88 92 THR A N 1
ATOM 669 C CA . THR A 1 92 ? -12.574 -3.775 22.539 1.00 98.88 92 THR A CA 1
ATOM 670 C C . THR A 1 92 ? -13.092 -2.597 21.725 1.00 98.88 92 THR A C 1
ATOM 672 O O . THR A 1 92 ? -12.723 -2.416 20.564 1.00 98.88 92 THR A O 1
ATOM 675 N N . MET A 1 93 ? -13.955 -1.782 22.330 1.00 98.69 93 MET A N 1
ATOM 676 C CA . MET A 1 93 ? -14.442 -0.533 21.738 1.00 98.69 93 MET A CA 1
ATOM 677 C C . MET A 1 93 ? -14.429 0.557 22.802 1.00 98.69 93 MET A C 1
ATOM 679 O O . MET A 1 93 ? -15.054 0.406 23.851 1.00 98.69 93 MET A O 1
ATOM 683 N N . HIS A 1 94 ? -13.720 1.651 22.542 1.00 98.38 94 HIS A N 1
ATOM 684 C CA . HIS A 1 94 ? -13.544 2.722 23.521 1.00 98.38 94 HIS A CA 1
ATOM 685 C C . HIS A 1 94 ? -14.468 3.904 23.240 1.00 98.38 94 HIS A C 1
ATOM 687 O O . HIS A 1 94 ? -14.741 4.237 22.081 1.00 98.38 94 HIS A O 1
ATOM 693 N N . CYS A 1 95 ? -14.899 4.580 24.305 1.00 97.94 95 CYS A N 1
ATOM 694 C CA . CYS A 1 95 ? -15.524 5.894 24.184 1.00 97.94 95 CYS A CA 1
ATOM 695 C C . CYS A 1 95 ? -14.573 6.878 23.483 1.00 97.94 95 CYS A C 1
ATOM 697 O O . CYS A 1 95 ? -13.355 6.674 23.435 1.00 97.94 95 CYS A O 1
ATOM 699 N N . ALA A 1 96 ? -15.123 7.955 22.926 1.00 96.75 96 ALA A N 1
ATOM 700 C CA . ALA A 1 96 ? -14.306 9.027 22.358 1.00 96.75 96 ALA A CA 1
ATOM 701 C C . ALA A 1 96 ? -13.359 9.649 23.405 1.00 96.75 96 ALA A C 1
ATOM 703 O O . ALA A 1 96 ? -13.594 9.545 24.607 1.00 96.75 96 ALA A O 1
ATOM 704 N N . SER A 1 97 ? -12.292 10.319 22.969 1.00 94.25 97 SER A N 1
ATOM 705 C CA . SER A 1 97 ? -11.487 11.177 23.849 1.00 94.25 97 SER A CA 1
ATOM 706 C C . SER A 1 97 ? -11.902 12.643 23.753 1.00 94.25 97 SER A C 1
ATOM 708 O O . SER A 1 97 ? -11.614 13.423 24.657 1.00 94.25 97 SER A O 1
ATOM 710 N N . THR A 1 98 ? -12.621 13.025 22.692 1.00 91.00 98 THR A N 1
ATOM 711 C CA . THR A 1 98 ? -13.171 14.375 22.554 1.00 91.00 98 THR A CA 1
ATOM 712 C C . THR A 1 98 ? -14.376 14.567 23.492 1.00 91.00 98 THR A C 1
ATOM 714 O O . THR A 1 98 ? -15.342 13.800 23.395 1.00 91.00 98 THR A O 1
ATOM 717 N N . PRO A 1 99 ? -14.383 15.603 24.356 1.00 93.94 99 PRO A N 1
ATOM 718 C CA . PRO A 1 99 ? -15.504 15.879 25.253 1.00 93.94 99 PRO A CA 1
ATOM 719 C C . PRO A 1 99 ? -16.823 16.038 24.493 1.00 93.94 99 PRO A C 1
ATOM 721 O O . PRO A 1 99 ? -16.900 16.774 23.507 1.00 93.94 99 PRO A O 1
ATOM 724 N N . GLY A 1 100 ? -17.864 15.338 24.942 1.00 94.94 100 GLY A N 1
ATOM 725 C CA . GLY A 1 100 ? -19.188 15.364 24.320 1.00 94.94 100 GLY A CA 1
ATOM 726 C C . GLY A 1 100 ? -19.306 14.596 22.997 1.00 94.94 100 GLY A C 1
ATOM 727 O O . GLY A 1 100 ? -20.405 14.504 22.451 1.00 94.94 100 GLY A O 1
ATOM 728 N N . ALA A 1 101 ? -18.214 14.046 22.460 1.00 96.12 101 ALA A N 1
ATOM 729 C CA . ALA A 1 101 ? -18.237 13.282 21.218 1.00 96.12 101 ALA A CA 1
ATOM 730 C C . ALA A 1 101 ? -18.482 11.790 21.465 1.00 96.12 101 ALA A C 1
ATOM 732 O O . ALA A 1 101 ? -18.358 11.289 22.584 1.00 96.12 101 ALA A O 1
ATOM 733 N N . ALA A 1 102 ? -18.786 11.072 20.385 1.00 97.62 102 ALA A N 1
ATOM 734 C CA . ALA A 1 102 ? -18.980 9.632 20.402 1.00 97.62 102 ALA A CA 1
ATOM 735 C C . ALA A 1 102 ? -18.015 8.927 19.444 1.00 97.62 102 ALA A C 1
ATOM 737 O O . ALA A 1 102 ? -17.825 9.375 18.308 1.00 97.62 102 ALA A O 1
ATOM 738 N N . THR A 1 103 ? -17.481 7.787 19.878 1.00 98.69 103 THR A N 1
ATOM 739 C CA . THR A 1 103 ? -17.090 6.719 18.953 1.00 98.69 103 THR A CA 1
ATOM 740 C C . THR A 1 103 ? -18.378 6.100 18.418 1.00 98.69 103 THR A C 1
ATOM 742 O O . THR A 1 103 ? -19.267 5.764 19.201 1.00 98.69 103 THR A O 1
ATOM 745 N N . VAL A 1 104 ? -18.508 5.980 17.099 1.00 98.75 104 VAL A N 1
ATOM 746 C CA . VAL A 1 104 ? -19.735 5.508 16.442 1.00 98.75 104 VAL A CA 1
ATOM 747 C C . VAL A 1 104 ? -19.439 4.256 15.632 1.00 98.75 104 VAL A C 1
ATOM 749 O O . VAL A 1 104 ? -18.537 4.261 14.796 1.00 98.75 104 VAL A O 1
ATOM 752 N N . VAL A 1 105 ? -20.223 3.206 15.852 1.00 98.88 105 VAL A N 1
ATOM 753 C CA . VAL A 1 105 ? -20.234 1.967 15.073 1.00 98.88 105 VAL A CA 1
ATOM 754 C C . VAL A 1 105 ? -21.644 1.769 14.529 1.00 98.88 105 VAL A C 1
ATOM 756 O O . VAL A 1 105 ? -22.605 1.836 15.290 1.00 98.88 105 VAL A O 1
ATOM 759 N N . GLY A 1 106 ? -21.777 1.566 13.220 1.00 98.75 106 GLY A N 1
ATOM 760 C CA . GLY A 1 106 ? -23.058 1.368 12.547 1.00 98.75 106 GLY A CA 1
ATOM 761 C C . GLY A 1 106 ? -23.702 0.018 12.861 1.00 98.75 106 GLY A C 1
ATOM 762 O O . GLY A 1 106 ? -23.556 -0.532 13.951 1.00 98.75 106 GLY A O 1
ATOM 763 N N . SER A 1 107 ? -24.443 -0.513 11.897 1.00 98.81 107 SER A N 1
ATOM 764 C CA . SER A 1 107 ? -25.284 -1.703 12.037 1.00 98.81 107 SER A CA 1
ATOM 765 C C . SER A 1 107 ? -24.821 -2.856 11.148 1.00 98.81 107 SER A C 1
ATOM 767 O O . SER A 1 107 ? -24.177 -2.648 10.118 1.00 98.81 107 SER A O 1
ATOM 769 N N . ARG A 1 108 ? -25.223 -4.084 11.500 1.00 98.69 108 ARG A N 1
ATOM 770 C CA . ARG A 1 108 ? -24.940 -5.314 10.733 1.00 98.69 108 ARG A CA 1
ATOM 771 C C . ARG A 1 108 ? -23.447 -5.573 10.509 1.00 98.69 108 ARG A C 1
ATOM 773 O O . ARG A 1 108 ? -23.060 -6.163 9.502 1.00 98.69 108 ARG A O 1
ATOM 780 N N . ASN A 1 109 ? -22.594 -5.120 11.426 1.00 98.88 109 ASN A N 1
ATOM 781 C CA . ASN A 1 109 ? -21.161 -5.371 11.351 1.00 98.88 109 ASN A CA 1
ATOM 782 C C . ASN A 1 109 ? -20.812 -6.739 11.942 1.00 98.88 109 ASN A C 1
ATOM 784 O O . ASN A 1 109 ? -21.428 -7.195 12.909 1.00 98.88 109 ASN A O 1
ATOM 788 N N . PHE A 1 110 ? -19.768 -7.361 11.395 1.00 98.81 110 PHE A N 1
ATOM 789 C CA . PHE A 1 110 ? -19.179 -8.577 11.947 1.00 98.81 110 PHE A CA 1
ATOM 790 C C . PHE A 1 110 ? -17.760 -8.289 12.432 1.00 98.81 110 PHE A C 1
ATOM 792 O O . PHE A 1 110 ? -16.828 -8.143 11.637 1.00 98.81 110 PHE A O 1
ATOM 799 N N . ILE A 1 111 ? -17.608 -8.171 13.751 1.00 98.81 111 ILE A N 1
ATOM 800 C CA . ILE A 1 111 ? -16.363 -7.771 14.408 1.00 98.81 111 ILE A CA 1
ATOM 801 C C . ILE A 1 111 ? -15.794 -8.991 15.125 1.00 98.81 111 ILE A C 1
ATOM 803 O O . ILE A 1 111 ? -16.334 -9.430 16.135 1.00 98.81 111 ILE A O 1
ATOM 807 N N . MET A 1 112 ? -14.742 -9.579 14.560 1.00 98.69 112 MET A N 1
ATOM 808 C CA . MET A 1 112 ? -14.181 -10.860 14.983 1.00 98.69 112 MET A CA 1
ATOM 809 C C . MET A 1 112 ? -13.208 -10.725 16.164 1.00 98.69 112 MET A C 1
ATOM 811 O O . MET A 1 112 ? -12.860 -9.629 16.599 1.00 98.69 112 MET A O 1
ATOM 815 N N . VAL A 1 113 ? -12.780 -11.880 16.678 1.00 98.56 113 VAL A N 1
ATOM 816 C CA . VAL A 1 113 ? -12.046 -12.034 17.940 1.00 98.56 113 VAL A CA 1
ATOM 817 C C . VAL A 1 113 ? -10.876 -11.061 18.070 1.00 98.56 113 VAL A C 1
ATOM 819 O O . VAL A 1 113 ? -10.023 -10.984 17.182 1.00 98.56 113 VAL A O 1
ATOM 822 N N . GLY A 1 114 ? -10.811 -10.358 19.200 1.00 97.25 114 GLY A N 1
ATOM 823 C CA . GLY A 1 114 ? -9.683 -9.495 19.556 1.00 97.25 114 GLY A CA 1
ATOM 824 C C . GLY A 1 114 ? -9.521 -8.241 18.692 1.00 97.25 114 GLY A C 1
ATOM 825 O O . GLY A 1 114 ? -8.468 -7.608 18.743 1.00 97.25 114 GLY A O 1
ATOM 826 N N . ALA A 1 115 ? -10.511 -7.886 17.870 1.00 98.69 115 ALA A N 1
ATOM 827 C CA . ALA A 1 115 ? -10.485 -6.628 17.136 1.00 98.69 115 ALA A CA 1
ATOM 828 C C . ALA A 1 115 ? -10.623 -5.418 18.083 1.00 98.69 115 ALA A C 1
ATOM 830 O O . ALA A 1 115 ? -11.224 -5.504 19.157 1.00 98.69 115 ALA A O 1
ATOM 831 N N . HIS A 1 116 ? -10.073 -4.276 17.673 1.00 98.81 116 HIS A N 1
ATOM 832 C CA . HIS A 1 116 ? -10.040 -3.054 18.476 1.00 98.81 116 HIS A CA 1
ATOM 833 C C . HIS A 1 116 ? -10.565 -1.847 17.699 1.00 98.81 116 HIS A C 1
ATOM 835 O O . HIS A 1 116 ? -10.075 -1.538 16.608 1.00 98.81 116 HIS A O 1
ATOM 841 N N . VAL A 1 117 ? -11.511 -1.125 18.302 1.00 98.75 117 VAL A N 1
ATOM 842 C CA . VAL A 1 117 ? -12.005 0.175 17.833 1.00 98.75 117 VAL A CA 1
ATOM 843 C C . VAL A 1 117 ? -11.547 1.261 18.804 1.00 98.75 117 VAL A C 1
ATOM 845 O O . VAL A 1 117 ? -12.046 1.365 19.929 1.00 98.75 117 VAL A O 1
ATOM 848 N N . GLY A 1 118 ? -10.592 2.076 18.354 1.00 97.88 118 GLY A N 1
ATOM 849 C CA . GLY A 1 118 ? -10.078 3.206 19.116 1.00 97.88 118 GLY A CA 1
ATOM 850 C C . GLY A 1 118 ? -11.091 4.341 19.289 1.00 97.88 118 GLY A C 1
ATOM 851 O O . GLY A 1 118 ? -12.167 4.370 18.689 1.00 97.88 118 GLY A O 1
ATOM 852 N N . HIS A 1 119 ? -10.709 5.321 20.100 1.00 97.75 119 HIS A N 1
ATOM 853 C CA . HIS A 1 119 ? -11.524 6.495 20.399 1.00 97.75 119 HIS A CA 1
ATOM 854 C C . HIS A 1 119 ? -11.820 7.357 19.155 1.00 97.75 119 HIS A C 1
ATOM 856 O O . HIS A 1 119 ? -11.017 7.432 18.223 1.00 97.75 119 HIS A O 1
ATOM 862 N N . ASP A 1 120 ? -12.981 8.014 19.134 1.00 97.94 120 ASP A N 1
ATOM 863 C CA . ASP A 1 120 ? -13.423 8.942 18.080 1.00 97.94 120 ASP A CA 1
ATOM 864 C C . ASP A 1 120 ? -13.550 8.302 16.684 1.00 97.94 120 ASP A C 1
ATOM 866 O O . ASP A 1 120 ? -13.649 9.005 15.670 1.00 97.94 120 ASP A O 1
ATOM 870 N N . CYS A 1 121 ? -13.553 6.969 16.605 1.00 98.50 121 CYS A N 1
ATOM 871 C CA . CYS A 1 121 ? -13.755 6.269 15.345 1.00 98.50 121 CYS A CA 1
ATOM 872 C C . CYS A 1 121 ? -15.193 6.421 14.839 1.00 98.50 121 CYS A C 1
ATOM 874 O O . CYS A 1 121 ? -16.141 6.594 15.608 1.00 98.50 121 CYS A O 1
ATOM 876 N N . ARG A 1 122 ? -15.357 6.314 13.519 1.00 98.62 122 ARG A N 1
ATOM 877 C CA . ARG A 1 122 ? -16.657 6.236 12.845 1.00 98.62 122 ARG A CA 1
ATOM 878 C C . ARG A 1 122 ? -16.667 5.042 11.903 1.00 98.62 122 ARG A C 1
ATOM 880 O O . ARG A 1 122 ? -16.140 5.141 10.798 1.00 98.62 122 ARG A O 1
ATOM 887 N N . VAL A 1 123 ? -17.242 3.934 12.345 1.00 98.88 123 VAL A N 1
ATOM 888 C CA . VAL A 1 123 ? -17.419 2.703 11.568 1.00 98.88 123 VAL A CA 1
ATOM 889 C C . VAL A 1 123 ? -18.843 2.678 11.015 1.00 98.88 123 VAL A C 1
ATOM 891 O O . VAL A 1 123 ? -19.789 2.916 11.759 1.00 98.88 123 VAL A O 1
ATOM 894 N N . GLY A 1 124 ? -18.986 2.450 9.711 1.00 98.44 124 GLY A N 1
ATOM 895 C CA . GLY A 1 124 ? -20.265 2.399 9.004 1.00 98.44 124 GLY A CA 1
ATOM 896 C C . GLY A 1 124 ? -21.034 1.096 9.217 1.00 98.44 124 GLY A C 1
ATOM 897 O O . GLY A 1 124 ? -20.890 0.434 10.248 1.00 98.44 124 GLY A O 1
ATOM 898 N N . ASP A 1 125 ? -21.856 0.750 8.227 1.00 98.56 125 ASP A N 1
ATOM 899 C CA . ASP A 1 125 ? -22.679 -0.463 8.231 1.00 98.56 125 ASP A CA 1
ATOM 900 C C . ASP A 1 125 ? -22.022 -1.612 7.447 1.00 98.56 125 ASP A C 1
ATOM 902 O O . ASP A 1 125 ? -21.277 -1.383 6.494 1.00 98.56 125 ASP A O 1
ATOM 906 N N . GLU A 1 126 ? -22.355 -2.860 7.782 1.00 98.06 126 GLU A N 1
ATOM 907 C CA . GLU A 1 126 ? -21.932 -4.064 7.034 1.00 98.06 126 GLU A CA 1
ATOM 908 C C . GLU A 1 126 ? -20.403 -4.227 6.903 1.00 98.06 126 GLU A C 1
ATOM 910 O O . GLU A 1 126 ? -19.893 -4.887 5.995 1.00 98.06 126 GLU A O 1
ATOM 915 N N . VAL A 1 127 ? -19.648 -3.633 7.824 1.00 98.75 127 VAL A N 1
ATOM 916 C CA . VAL A 1 127 ? -18.195 -3.757 7.927 1.00 98.75 127 VAL A CA 1
ATOM 917 C C . VAL A 1 127 ? -17.834 -5.116 8.515 1.00 98.75 127 VAL A C 1
ATOM 919 O O . VAL A 1 127 ? -18.418 -5.581 9.496 1.00 98.75 127 VAL A O 1
ATOM 922 N N . THR A 1 128 ? -16.814 -5.746 7.936 1.00 98.69 128 THR A N 1
ATOM 923 C CA . THR A 1 128 ? -16.187 -6.941 8.505 1.00 98.69 128 THR A CA 1
ATOM 924 C C . THR A 1 128 ? -14.801 -6.595 9.023 1.00 98.69 128 THR A C 1
ATOM 926 O O . THR A 1 128 ? -13.930 -6.185 8.257 1.00 98.69 128 THR A O 1
ATOM 929 N N . MET A 1 129 ? -14.582 -6.805 10.316 1.00 98.69 129 MET A N 1
ATOM 930 C CA . MET A 1 129 ? -13.276 -6.696 10.957 1.00 98.69 129 MET A CA 1
ATOM 931 C C . MET A 1 129 ? -12.824 -8.089 11.368 1.00 98.69 129 MET A C 1
ATOM 933 O O . MET A 1 129 ? -13.364 -8.658 12.311 1.00 98.69 129 MET A O 1
ATOM 937 N N . ALA A 1 130 ? -11.855 -8.662 10.654 1.00 98.19 130 ALA A N 1
ATOM 938 C CA . ALA A 1 130 ? -11.331 -9.980 10.986 1.00 98.19 130 ALA A CA 1
ATOM 939 C C . ALA A 1 130 ? -10.452 -9.950 12.249 1.00 98.19 130 ALA A C 1
ATOM 941 O O . ALA A 1 130 ? -10.140 -8.881 12.787 1.00 98.19 130 ALA A O 1
ATOM 942 N N . ASN A 1 131 ? -10.076 -11.141 12.726 1.00 98.12 131 ASN A N 1
ATOM 943 C CA . ASN A 1 131 ? -9.411 -11.335 14.013 1.00 98.12 131 ASN A CA 1
ATOM 944 C C . ASN A 1 131 ? -8.223 -10.387 14.198 1.00 98.12 131 ASN A C 1
ATOM 946 O O . ASN A 1 131 ? -7.373 -10.274 13.315 1.00 98.12 131 ASN A O 1
ATOM 950 N N . GLY A 1 132 ? -8.160 -9.728 15.353 1.00 95.44 132 GLY A N 1
ATOM 951 C CA . GLY A 1 132 ? -7.044 -8.860 15.724 1.00 95.44 132 GLY A CA 1
ATOM 952 C C . GLY A 1 132 ? -6.860 -7.621 14.844 1.00 95.44 132 GLY A C 1
ATOM 953 O O . GLY A 1 132 ? -5.784 -7.031 14.871 1.00 95.44 132 GLY A O 1
ATOM 954 N N . SER A 1 133 ? -7.849 -7.229 14.032 1.00 98.00 133 SER A N 1
ATOM 955 C CA . SER A 1 133 ? -7.782 -5.961 13.295 1.00 98.00 133 SER A CA 1
ATOM 956 C C . SER A 1 133 ? -7.939 -4.764 14.241 1.00 98.00 133 SER A C 1
ATOM 958 O O . SER A 1 133 ? -8.758 -4.777 15.159 1.00 98.00 133 SER A O 1
ATOM 960 N N . VAL A 1 134 ? -7.133 -3.723 14.033 1.00 98.25 134 VAL A N 1
ATOM 961 C CA . VAL A 1 134 ? -6.994 -2.596 14.966 1.00 98.25 134 VAL A CA 1
ATOM 962 C C . VAL A 1 134 ? -7.222 -1.274 14.245 1.00 98.25 134 VAL A C 1
ATOM 964 O O . VAL A 1 134 ? -6.552 -0.972 13.254 1.00 98.25 134 VAL A O 1
ATOM 967 N N . LEU A 1 135 ? -8.124 -0.453 14.785 1.00 98.69 135 LEU A N 1
ATOM 968 C CA . LEU A 1 135 ? -8.329 0.936 14.383 1.00 98.69 135 LEU A CA 1
ATOM 969 C C . LEU A 1 135 ? -7.707 1.871 15.423 1.00 98.69 135 LEU A C 1
ATOM 971 O O . LEU A 1 135 ? -8.107 1.859 16.586 1.00 98.69 135 LEU A O 1
ATOM 975 N N . GLY A 1 136 ? -6.750 2.703 15.010 1.00 97.94 136 GLY A N 1
ATOM 976 C CA . GLY A 1 136 ? -6.278 3.818 15.833 1.00 97.94 136 GLY A CA 1
ATOM 977 C C . GLY A 1 136 ? -7.358 4.890 16.029 1.00 97.94 136 GLY A C 1
ATOM 978 O O . GLY A 1 136 ? -8.422 4.835 15.418 1.00 97.94 136 GLY A O 1
ATOM 979 N N . GLY A 1 137 ? -7.074 5.905 16.848 1.00 94.88 137 GLY A N 1
ATOM 980 C CA . GLY A 1 137 ? -8.038 6.977 17.112 1.00 94.88 137 GLY A CA 1
ATOM 981 C C . GLY A 1 137 ? -8.451 7.761 15.856 1.00 94.88 137 GLY A C 1
ATOM 982 O O . GLY A 1 137 ? -7.659 7.939 14.927 1.00 94.88 137 GLY A O 1
ATOM 983 N N . TYR A 1 138 ? -9.680 8.276 15.836 1.00 97.25 138 TYR A N 1
ATOM 984 C CA . TYR A 1 138 ? -10.238 9.103 14.752 1.00 97.25 138 TYR A CA 1
ATOM 985 C C . TYR A 1 138 ? -10.331 8.423 13.374 1.00 97.25 138 TYR A C 1
ATOM 987 O O . TYR A 1 138 ? -10.444 9.107 12.351 1.00 97.25 138 TYR A O 1
ATOM 995 N N . VAL A 1 139 ? -10.255 7.093 13.308 1.00 98.44 139 VAL A N 1
ATOM 996 C CA . VAL A 1 139 ? -10.376 6.359 12.043 1.00 98.44 139 VAL A CA 1
ATOM 997 C C . VAL A 1 139 ? -11.820 6.380 11.544 1.00 98.44 139 VAL A C 1
ATOM 999 O O . VAL A 1 139 ? -12.769 6.251 12.314 1.00 98.44 139 VAL A O 1
ATOM 1002 N N . VAL A 1 140 ? -11.996 6.520 10.231 1.00 98.56 140 VAL A N 1
ATOM 1003 C CA . VAL A 1 140 ? -13.308 6.413 9.581 1.00 98.56 140 VAL A CA 1
ATOM 1004 C C . VAL A 1 140 ? -13.322 5.171 8.703 1.00 98.56 140 VAL A C 1
ATOM 1006 O O . VAL A 1 140 ? -12.489 5.062 7.815 1.00 98.56 140 VAL A O 1
ATOM 1009 N N . VAL A 1 141 ? -14.275 4.267 8.896 1.00 98.62 141 VAL A N 1
ATOM 1010 C CA . VAL A 1 141 ? -14.493 3.094 8.040 1.00 98.62 141 VAL A CA 1
ATOM 1011 C C . VAL A 1 141 ? -15.880 3.214 7.426 1.00 98.62 141 VAL A C 1
ATOM 1013 O O . VAL A 1 141 ? -16.866 3.308 8.144 1.00 98.62 141 VAL A O 1
ATOM 1016 N N . GLU A 1 142 ? -15.962 3.273 6.103 1.00 98.19 142 GLU A N 1
ATOM 1017 C CA . GLU A 1 142 ? -17.231 3.349 5.377 1.00 98.19 142 GLU A CA 1
ATOM 1018 C C . GLU A 1 142 ? -17.868 1.966 5.165 1.00 98.19 142 GLU A C 1
ATOM 1020 O O . GLU A 1 142 ? -17.235 0.928 5.361 1.00 98.19 142 GLU A O 1
ATOM 1025 N N . ASP A 1 143 ? -19.124 1.973 4.715 1.00 97.50 143 ASP A N 1
ATOM 1026 C CA . ASP A 1 143 ? -19.965 0.780 4.629 1.00 97.50 143 ASP A CA 1
ATOM 1027 C C . ASP A 1 143 ? -19.357 -0.352 3.788 1.00 97.50 143 ASP A C 1
ATOM 1029 O O . ASP A 1 143 ? -18.745 -0.128 2.734 1.00 97.50 143 ASP A O 1
ATOM 1033 N N . GLY A 1 144 ? -19.570 -1.591 4.226 1.00 96.12 144 GLY A N 1
ATOM 1034 C CA . GLY A 1 144 ? -19.170 -2.792 3.495 1.00 96.12 144 GLY A CA 1
ATOM 1035 C C . GLY A 1 144 ? -17.656 -3.006 3.386 1.00 96.12 144 GLY A C 1
ATOM 1036 O O . GLY A 1 144 ? -17.215 -3.875 2.631 1.00 96.12 144 GLY A O 1
ATOM 1037 N N . ALA A 1 145 ? -16.839 -2.197 4.067 1.00 98.12 145 ALA A N 1
ATOM 1038 C CA . ALA A 1 145 ? -15.394 -2.378 4.072 1.00 98.12 145 ALA A CA 1
ATOM 1039 C C . ALA A 1 145 ? -14.994 -3.674 4.796 1.00 98.12 145 ALA A C 1
ATOM 1041 O O . ALA A 1 145 ? -15.632 -4.103 5.759 1.00 98.12 145 ALA A O 1
ATOM 1042 N N . VAL A 1 146 ? -13.904 -4.289 4.341 1.00 98.38 146 VAL A N 1
ATOM 1043 C CA . VAL A 1 146 ? -13.359 -5.524 4.913 1.00 98.38 146 VAL A CA 1
ATOM 1044 C C . VAL A 1 146 ? -11.932 -5.281 5.381 1.00 98.38 146 VAL A C 1
ATOM 1046 O O . VAL A 1 146 ? -11.067 -4.904 4.591 1.00 98.38 146 VAL A O 1
ATOM 1049 N N . LEU A 1 147 ? -11.675 -5.529 6.660 1.00 98.50 147 LEU A N 1
ATOM 1050 C CA . LEU A 1 147 ? -10.345 -5.504 7.249 1.00 98.50 147 LEU A CA 1
ATOM 1051 C C . LEU A 1 147 ? -9.901 -6.942 7.501 1.00 98.50 147 LEU A C 1
ATOM 1053 O O . LEU A 1 147 ? -10.535 -7.664 8.270 1.00 98.50 147 LEU A O 1
ATOM 1057 N N . GLY A 1 148 ? -8.830 -7.357 6.826 1.00 97.19 148 GLY A N 1
ATOM 1058 C CA . GLY A 1 148 ? -8.212 -8.662 7.011 1.00 97.19 148 GLY A CA 1
ATOM 1059 C C . GLY A 1 148 ? -7.674 -8.874 8.429 1.00 97.19 148 GLY A C 1
ATOM 1060 O O . GLY A 1 148 ? -7.592 -7.959 9.250 1.00 97.19 148 GLY A O 1
ATOM 1061 N N . GLY A 1 149 ? -7.331 -10.126 8.738 1.00 94.62 149 GLY A N 1
ATOM 1062 C CA . GLY A 1 149 ? -6.826 -10.478 10.065 1.00 94.62 149 GLY A CA 1
ATOM 1063 C C . GLY A 1 149 ? -5.550 -9.702 10.379 1.00 94.62 149 GLY A C 1
ATOM 1064 O O . GLY A 1 149 ? -4.682 -9.572 9.517 1.00 94.62 149 GLY A O 1
ATOM 1065 N N . PHE A 1 150 ? -5.438 -9.180 11.596 1.00 96.44 150 PHE A N 1
ATOM 1066 C CA . PHE A 1 150 ? -4.272 -8.431 12.072 1.00 96.44 150 PHE A CA 1
ATOM 1067 C C . PHE A 1 150 ? -3.927 -7.179 11.246 1.00 96.44 150 PHE A C 1
ATOM 1069 O O . PHE A 1 150 ? -2.792 -6.702 11.273 1.00 96.44 150 PHE A O 1
ATOM 1076 N N . THR A 1 151 ? -4.884 -6.621 10.497 1.00 97.19 151 THR A N 1
ATOM 1077 C CA . THR A 1 151 ? -4.704 -5.319 9.843 1.00 97.19 151 THR A CA 1
ATOM 1078 C C . THR A 1 151 ? -4.591 -4.209 10.893 1.00 97.19 151 THR A C 1
ATOM 1080 O O . THR A 1 151 ? -5.415 -4.122 11.800 1.00 97.19 151 THR A O 1
ATOM 1083 N N . GLY A 1 152 ? -3.622 -3.305 10.729 1.00 96.94 152 GLY A N 1
ATOM 1084 C CA . GLY A 1 152 ? -3.527 -2.065 11.503 1.00 96.94 152 GLY A CA 1
ATOM 1085 C C . GLY A 1 152 ? -3.904 -0.830 10.682 1.00 96.94 152 GLY A C 1
ATOM 1086 O O . GLY A 1 152 ? -3.299 -0.564 9.641 1.00 96.94 152 GLY A O 1
ATOM 1087 N N . VAL A 1 153 ? -4.854 -0.031 11.168 1.00 98.25 153 VAL A N 1
ATOM 1088 C CA . VAL A 1 153 ? -5.238 1.257 10.572 1.00 98.25 153 VAL A CA 1
ATOM 1089 C C . VAL A 1 153 ? -4.753 2.392 11.466 1.00 98.25 153 VAL A C 1
ATOM 1091 O O . VAL A 1 153 ? -5.151 2.516 12.622 1.00 98.25 153 VAL A O 1
ATOM 1094 N N . HIS A 1 154 ? -3.849 3.215 10.940 1.00 97.25 154 HIS A N 1
ATOM 1095 C CA . HIS A 1 154 ? -3.259 4.321 11.684 1.00 97.25 154 HIS A CA 1
ATOM 1096 C C . HIS A 1 154 ? -4.308 5.398 12.000 1.00 97.25 154 HIS A C 1
ATOM 1098 O O . HIS A 1 154 ? -5.233 5.616 11.223 1.00 97.25 154 HIS A O 1
ATOM 1104 N N . GLN A 1 155 ? -4.132 6.120 13.111 1.00 92.25 155 GLN A N 1
ATOM 1105 C CA . GLN A 1 155 ? -5.030 7.212 13.502 1.00 92.25 155 GLN A CA 1
ATOM 1106 C C . GLN A 1 155 ? -5.293 8.207 12.357 1.00 92.25 155 GLN A C 1
ATOM 1108 O O . GLN A 1 155 ? -4.371 8.530 11.595 1.00 92.25 155 GLN A O 1
ATOM 1113 N N . TYR A 1 156 ? -6.526 8.722 12.293 1.00 94.44 156 TYR A N 1
ATOM 1114 C CA . TYR A 1 156 ? -7.063 9.653 11.282 1.00 94.44 156 TYR A CA 1
ATOM 1115 C C . TYR A 1 156 ? -7.223 9.115 9.851 1.00 94.44 156 TYR A C 1
ATOM 1117 O O . TYR A 1 156 ? -7.643 9.872 8.976 1.00 94.44 156 TYR A O 1
ATOM 1125 N N . VAL A 1 157 ? -6.900 7.847 9.594 1.00 96.25 157 VAL A N 1
ATOM 1126 C CA . VAL A 1 157 ? -7.065 7.244 8.265 1.00 96.25 157 VAL A CA 1
ATOM 1127 C C . VAL A 1 157 ? -8.542 6.972 7.973 1.00 96.25 157 VAL A C 1
ATOM 1129 O O . VAL A 1 157 ? -9.299 6.545 8.846 1.00 96.25 157 VAL A O 1
ATOM 1132 N N . ARG A 1 158 ? -8.950 7.186 6.720 1.00 96.62 158 ARG A N 1
ATOM 1133 C CA . ARG A 1 158 ? -10.248 6.763 6.184 1.00 96.62 158 ARG A CA 1
ATOM 1134 C C . ARG A 1 158 ? -10.118 5.467 5.384 1.00 96.62 158 ARG A C 1
ATOM 1136 O O . ARG A 1 158 ? -9.249 5.365 4.530 1.00 96.62 158 ARG A O 1
ATOM 1143 N N . VAL A 1 159 ? -11.013 4.509 5.593 1.00 97.69 159 VAL A N 1
ATOM 1144 C CA . VAL A 1 159 ? -11.185 3.310 4.768 1.00 97.69 159 VAL A CA 1
ATOM 1145 C C . VAL A 1 159 ? -12.490 3.438 3.993 1.00 97.69 159 VAL A C 1
ATOM 1147 O O . VAL A 1 159 ? -13.560 3.533 4.587 1.00 97.69 159 VAL A O 1
ATOM 1150 N N . GLY A 1 160 ? -12.393 3.515 2.667 1.00 92.81 160 GLY A N 1
ATOM 1151 C CA . GLY A 1 160 ? -13.529 3.767 1.787 1.00 92.81 160 GLY A CA 1
ATOM 1152 C C . GLY A 1 160 ? -14.492 2.588 1.638 1.00 92.81 160 GLY A C 1
ATOM 1153 O O . GLY A 1 160 ? -14.156 1.437 1.914 1.00 92.81 160 GLY A O 1
ATOM 1154 N N . ARG A 1 161 ? -15.698 2.888 1.151 1.00 93.50 161 ARG A N 1
ATOM 1155 C CA . ARG A 1 161 ? -16.803 1.939 0.989 1.00 93.50 161 ARG A CA 1
ATOM 1156 C C . ARG A 1 161 ? -16.375 0.749 0.150 1.00 93.50 161 ARG A C 1
ATOM 1158 O O . ARG A 1 161 ? -15.773 0.932 -0.908 1.00 93.50 161 ARG A O 1
ATOM 1165 N N . LEU A 1 162 ? -16.723 -0.459 0.592 1.00 94.44 162 LEU A N 1
ATOM 1166 C CA . LEU A 1 162 ? -16.374 -1.723 -0.073 1.00 94.44 162 LEU A CA 1
ATOM 1167 C C . LEU A 1 162 ? -14.869 -1.889 -0.364 1.00 94.44 162 LEU A C 1
ATOM 1169 O O . LEU A 1 162 ? -14.487 -2.695 -1.220 1.00 94.44 162 LEU A O 1
ATOM 1173 N N . ALA A 1 163 ? -13.997 -1.142 0.316 1.00 95.56 163 ALA A N 1
ATOM 1174 C CA . ALA A 1 163 ? -12.570 -1.401 0.260 1.00 95.56 163 ALA A CA 1
ATOM 1175 C C . ALA A 1 163 ? -12.233 -2.696 1.007 1.00 95.56 163 ALA A C 1
ATOM 1177 O O . ALA A 1 163 ? -12.932 -3.095 1.937 1.00 95.56 163 ALA A O 1
ATOM 1178 N N . MET A 1 164 ? -11.145 -3.345 0.613 1.00 97.44 164 MET A N 1
ATOM 1179 C CA . MET A 1 164 ? -10.607 -4.508 1.303 1.00 97.44 164 MET A CA 1
ATOM 1180 C C . MET A 1 164 ? -9.147 -4.265 1.655 1.00 97.44 164 MET A C 1
ATOM 1182 O O . MET A 1 164 ? -8.342 -3.958 0.779 1.00 97.44 164 MET A O 1
ATOM 1186 N N . LEU A 1 165 ? -8.808 -4.436 2.928 1.00 97.12 165 LEU A N 1
ATOM 1187 C CA . LEU A 1 165 ? -7.435 -4.513 3.403 1.00 97.12 165 LEU A CA 1
ATOM 1188 C C . LEU A 1 165 ? -7.029 -5.978 3.582 1.00 97.12 165 LEU A C 1
ATOM 1190 O O . LEU A 1 165 ? -7.759 -6.755 4.199 1.00 97.12 165 LEU A O 1
ATOM 1194 N N . GLY A 1 166 ? -5.868 -6.348 3.045 1.00 93.88 166 GLY A N 1
ATOM 1195 C CA . GLY A 1 166 ? -5.260 -7.661 3.244 1.00 93.88 166 GLY A CA 1
ATOM 1196 C C . GLY A 1 166 ? -4.905 -7.933 4.708 1.00 93.88 166 GLY A C 1
ATOM 1197 O O . GLY A 1 166 ? -4.760 -7.013 5.522 1.00 93.88 166 GLY A O 1
ATOM 1198 N N . ALA A 1 167 ? -4.769 -9.215 5.052 1.00 92.44 167 ALA A N 1
ATOM 1199 C CA . ALA A 1 167 ? -4.288 -9.609 6.372 1.00 92.44 167 ALA A CA 1
ATOM 1200 C C . ALA A 1 167 ? -2.881 -9.038 6.620 1.00 92.44 167 ALA A C 1
ATOM 1202 O O . ALA A 1 167 ? -2.080 -8.945 5.694 1.00 92.44 167 ALA A O 1
ATOM 1203 N N . PHE A 1 168 ? -2.585 -8.640 7.858 1.00 94.31 168 PHE A N 1
ATOM 1204 C CA . PHE A 1 168 ? -1.329 -7.989 8.263 1.00 94.31 168 PHE A CA 1
ATOM 1205 C C . PHE A 1 168 ? -1.007 -6.657 7.556 1.00 94.31 168 PHE A C 1
ATOM 1207 O O . PHE A 1 168 ? 0.069 -6.085 7.760 1.00 94.31 168 PHE A O 1
ATOM 1214 N N . ALA A 1 169 ? -1.926 -6.110 6.756 1.00 92.88 169 ALA A N 1
ATOM 1215 C CA . ALA A 1 169 ? -1.710 -4.828 6.102 1.00 92.88 169 ALA A CA 1
ATOM 1216 C C . ALA A 1 169 ? -1.669 -3.669 7.118 1.00 92.88 169 ALA A C 1
ATOM 1218 O O . ALA A 1 169 ? -2.432 -3.640 8.086 1.00 92.88 169 ALA A O 1
ATOM 1219 N N . LYS A 1 170 ? -0.819 -2.663 6.865 1.00 95.38 170 LYS A N 1
ATOM 1220 C CA . LYS A 1 170 ? -0.773 -1.412 7.648 1.00 95.38 170 LYS A CA 1
ATOM 1221 C C . LYS A 1 170 ? -1.234 -0.219 6.826 1.00 95.38 170 LYS A C 1
ATOM 1223 O O . LYS A 1 170 ? -0.457 0.344 6.052 1.00 95.38 170 LYS A O 1
ATOM 1228 N N . ALA A 1 171 ? -2.467 0.225 7.036 1.00 94.69 171 ALA A N 1
ATOM 1229 C CA . ALA A 1 171 ? -2.992 1.433 6.413 1.00 94.69 171 ALA A CA 1
ATOM 1230 C C . ALA A 1 171 ? -2.471 2.680 7.145 1.00 94.69 171 ALA A C 1
ATOM 1232 O O . ALA A 1 171 ? -2.943 3.036 8.221 1.00 94.69 171 ALA A O 1
ATOM 1233 N N . ALA A 1 172 ? -1.472 3.343 6.559 1.00 91.75 172 ALA A N 1
ATOM 1234 C CA . ALA A 1 172 ? -0.925 4.612 7.055 1.00 91.75 172 ALA A CA 1
ATOM 1235 C C . ALA A 1 172 ? -1.514 5.853 6.347 1.00 91.75 172 ALA A C 1
ATOM 1237 O O . ALA A 1 172 ? -1.141 6.978 6.671 1.00 91.75 172 ALA A O 1
ATOM 1238 N N . MET A 1 173 ? -2.379 5.635 5.354 1.00 90.94 173 MET A N 1
ATOM 1239 C CA . MET A 1 173 ? -2.985 6.622 4.453 1.00 90.94 173 MET A CA 1
ATOM 1240 C C . MET A 1 173 ? -4.383 6.132 4.030 1.00 90.94 173 MET A C 1
ATOM 1242 O O . MET A 1 173 ? -4.655 4.935 4.142 1.00 90.94 173 MET A O 1
ATOM 1246 N N . ASP A 1 174 ? -5.246 7.034 3.549 1.00 90.81 174 ASP A N 1
ATOM 1247 C CA . ASP A 1 174 ? -6.676 6.778 3.301 1.00 90.81 174 ASP A CA 1
ATOM 1248 C C . ASP A 1 174 ? -6.910 5.701 2.236 1.00 90.81 174 ASP A C 1
ATOM 1250 O O . ASP A 1 174 ? -6.589 5.880 1.072 1.00 90.81 174 ASP A O 1
ATOM 1254 N N . VAL A 1 175 ? -7.531 4.580 2.566 1.00 90.38 175 VAL A N 1
ATOM 1255 C CA . VAL A 1 175 ? -7.818 3.526 1.589 1.00 90.38 175 VAL A CA 1
ATOM 1256 C C . VAL A 1 175 ? -8.969 3.960 0.668 1.00 90.38 175 VAL A C 1
ATOM 1258 O O . VAL A 1 175 ? -10.071 4.204 1.168 1.00 90.38 175 VAL A O 1
ATOM 1261 N N . PRO A 1 176 ? -8.769 4.044 -0.664 1.00 90.38 176 PRO A N 1
ATOM 1262 C CA . PRO A 1 176 ? -9.830 4.453 -1.582 1.00 90.38 176 PRO A CA 1
ATOM 1263 C C . PRO A 1 176 ? -11.043 3.505 -1.552 1.00 90.38 176 PRO A C 1
ATOM 1265 O O . PRO A 1 176 ? -10.869 2.299 -1.362 1.00 90.38 176 PRO A O 1
ATOM 1268 N N . PRO A 1 177 ? -12.267 3.991 -1.815 1.00 90.19 177 PRO A N 1
ATOM 1269 C CA . PRO A 1 177 ? -13.432 3.127 -1.996 1.00 90.19 177 PRO A CA 1
ATOM 1270 C C . PRO A 1 177 ? -13.223 2.077 -3.093 1.00 90.19 177 PRO A C 1
ATOM 1272 O O . PRO A 1 177 ? -12.524 2.325 -4.078 1.00 90.19 177 PRO A O 1
ATOM 1275 N N . PHE A 1 178 ? -13.851 0.911 -2.931 1.00 90.25 178 PHE A N 1
ATOM 1276 C CA . PHE A 1 178 ? -13.841 -0.217 -3.875 1.00 90.25 178 PHE A CA 1
ATOM 1277 C C . PHE A 1 178 ? -12.453 -0.809 -4.163 1.00 90.25 178 PHE A C 1
ATOM 1279 O O . PHE A 1 178 ? -12.316 -1.664 -5.041 1.00 90.25 178 PHE A O 1
ATOM 1286 N N . SER A 1 179 ? -11.415 -0.359 -3.458 1.00 88.06 179 SER A N 1
ATOM 1287 C CA . SER A 1 179 ? -10.037 -0.779 -3.692 1.00 88.06 179 SER A CA 1
ATOM 1288 C C . SER A 1 179 ? -9.681 -2.023 -2.881 1.00 88.06 179 SER A C 1
ATOM 1290 O O . SER A 1 179 ? -10.234 -2.271 -1.813 1.00 88.06 179 SER A O 1
ATOM 1292 N N . LEU A 1 180 ? -8.764 -2.827 -3.406 1.00 92.38 180 LEU A N 1
ATOM 1293 C CA . LEU A 1 180 ? -8.035 -3.832 -2.644 1.00 92.38 180 LEU A CA 1
ATOM 1294 C C . LEU A 1 180 ? -6.682 -3.220 -2.296 1.00 92.38 180 LEU A C 1
ATOM 1296 O O . LEU A 1 180 ? -5.960 -2.815 -3.207 1.00 92.38 180 LEU A O 1
ATOM 1300 N N . CYS A 1 181 ? -6.339 -3.176 -1.014 1.00 90.38 181 CYS A N 1
ATOM 1301 C CA . CYS A 1 181 ? -5.062 -2.692 -0.511 1.00 90.38 181 CYS A CA 1
ATOM 1302 C C . CYS A 1 181 ? -4.356 -3.766 0.314 1.00 90.38 181 CYS A C 1
ATOM 1304 O O . CYS A 1 181 ? -4.991 -4.430 1.128 1.00 90.38 181 CYS A O 1
ATOM 1306 N N . ASP A 1 182 ? -3.041 -3.894 0.161 1.00 90.38 182 ASP A N 1
ATOM 1307 C CA . ASP A 1 182 ? -2.246 -4.867 0.914 1.00 90.38 182 ASP A CA 1
ATOM 1308 C C . ASP A 1 182 ? -0.815 -4.369 1.190 1.00 90.38 182 ASP A C 1
ATOM 1310 O O . ASP A 1 182 ? -0.335 -3.429 0.547 1.00 90.38 182 ASP A O 1
ATOM 1314 N N . GLY A 1 183 ? -0.142 -4.986 2.164 1.00 82.44 183 GLY A N 1
ATOM 1315 C CA . GLY A 1 183 ? 1.259 -4.749 2.517 1.00 82.44 183 GLY A CA 1
ATOM 1316 C C . GLY A 1 183 ? 1.503 -3.852 3.738 1.00 82.44 183 GLY A C 1
ATOM 1317 O O . GLY A 1 183 ? 0.592 -3.304 4.362 1.00 82.44 183 GLY A O 1
ATOM 1318 N N . TYR A 1 184 ? 2.784 -3.681 4.078 1.00 87.12 184 TYR A N 1
ATOM 1319 C CA . TYR A 1 184 ? 3.260 -2.900 5.223 1.00 87.12 184 TYR A CA 1
ATOM 1320 C C . TYR A 1 184 ? 4.365 -1.922 4.772 1.00 87.12 184 TYR A C 1
ATOM 1322 O O . TYR A 1 184 ? 5.519 -2.326 4.644 1.00 87.12 184 TYR A O 1
ATOM 1330 N N . PRO A 1 185 ? 4.065 -0.633 4.515 1.00 87.50 185 PRO A N 1
ATOM 1331 C CA . PRO A 1 185 ? 2.745 0.006 4.538 1.00 87.50 185 PRO A CA 1
ATOM 1332 C C . PRO A 1 185 ? 1.855 -0.399 3.350 1.00 87.50 185 PRO A C 1
ATOM 1334 O O . PRO A 1 185 ? 2.350 -0.636 2.250 1.00 87.50 185 PRO A O 1
ATOM 1337 N N . ALA A 1 186 ? 0.540 -0.388 3.564 1.00 88.44 186 ALA A N 1
ATOM 1338 C CA . ALA A 1 186 ? -0.454 -0.813 2.587 1.00 88.44 186 ALA A CA 1
ATOM 1339 C C . ALA A 1 186 ? -0.428 0.058 1.322 1.00 88.44 186 ALA A C 1
ATOM 1341 O O . ALA A 1 186 ? -0.215 1.279 1.379 1.00 88.44 186 ALA A O 1
ATOM 1342 N N . ARG A 1 187 ? -0.636 -0.583 0.173 1.00 85.69 187 ARG A N 1
ATOM 1343 C CA . ARG A 1 187 ? -0.727 0.027 -1.160 1.00 85.69 187 ARG A CA 1
ATOM 1344 C C . ARG A 1 187 ? -1.949 -0.509 -1.877 1.00 85.69 187 ARG A C 1
ATOM 1346 O O . ARG A 1 187 ? -2.314 -1.658 -1.654 1.00 85.69 187 ARG A O 1
ATOM 1353 N N . VAL A 1 188 ? -2.541 0.288 -2.763 1.00 85.50 188 VAL A N 1
ATOM 1354 C CA . VAL A 1 188 ? -3.610 -0.212 -3.639 1.00 85.50 188 VAL A CA 1
ATOM 1355 C C . VAL A 1 188 ? -3.019 -1.287 -4.545 1.00 85.50 188 VAL A C 1
ATOM 1357 O O . VAL A 1 188 ? -2.021 -1.053 -5.208 1.00 85.50 188 VAL A O 1
ATOM 1360 N N . CYS A 1 189 ? -3.622 -2.465 -4.578 1.00 81.06 189 CYS A N 1
ATOM 1361 C CA . CYS A 1 189 ? -3.255 -3.580 -5.452 1.00 81.06 189 CYS A CA 1
ATOM 1362 C C . CYS A 1 189 ? -4.204 -3.696 -6.653 1.00 81.06 189 CYS A C 1
ATOM 1364 O O . CYS A 1 189 ? -3.886 -4.350 -7.643 1.00 81.06 189 CYS A O 1
ATOM 1366 N N . GLY A 1 190 ? -5.377 -3.067 -6.575 1.00 80.88 190 GLY A N 1
ATOM 1367 C CA . GLY A 1 190 ? -6.378 -3.057 -7.635 1.00 80.88 190 GLY A CA 1
ATOM 1368 C C . GLY A 1 190 ? -7.772 -2.773 -7.086 1.00 80.88 190 GLY A C 1
ATOM 1369 O O . GLY A 1 190 ? -7.920 -2.200 -6.010 1.00 80.88 190 GLY A O 1
ATOM 1370 N N . LEU A 1 191 ? -8.804 -3.194 -7.819 1.00 86.38 191 LEU A N 1
ATOM 1371 C CA . LEU A 1 191 ? -10.181 -3.180 -7.320 1.00 86.38 191 LEU A CA 1
ATOM 1372 C C . LEU A 1 191 ? -10.474 -4.419 -6.477 1.00 86.38 191 LEU A C 1
ATOM 1374 O O . LEU A 1 191 ? -10.096 -5.533 -6.857 1.00 86.38 191 LEU A O 1
ATOM 1378 N N . ASN A 1 192 ? -11.276 -4.241 -5.429 1.00 89.69 192 ASN A N 1
ATOM 1379 C CA . ASN A 1 192 ? -11.926 -5.310 -4.680 1.00 89.69 192 ASN A CA 1
ATOM 1380 C C . ASN A 1 192 ? -13.016 -5.979 -5.537 1.00 89.69 192 ASN A C 1
ATOM 1382 O O . ASN A 1 192 ? -14.218 -5.848 -5.315 1.00 89.69 192 ASN A O 1
ATOM 1386 N N . SER A 1 193 ? -12.580 -6.703 -6.566 1.00 84.94 193 SER A N 1
ATOM 1387 C CA . SER A 1 193 ? -13.459 -7.303 -7.572 1.00 84.94 193 SER A CA 1
ATOM 1388 C C . SER A 1 193 ? -14.366 -8.385 -6.974 1.00 84.94 193 SER A C 1
ATOM 1390 O O . SER A 1 193 ? -15.441 -8.653 -7.505 1.00 84.94 193 SER A O 1
ATOM 1392 N N . VAL A 1 194 ? -13.943 -9.015 -5.872 1.00 85.38 194 VAL A N 1
ATOM 1393 C CA . VAL A 1 194 ? -14.748 -10.004 -5.142 1.00 85.38 194 VAL A CA 1
ATOM 1394 C C . VAL A 1 194 ? -15.835 -9.308 -4.326 1.00 85.38 194 VAL A C 1
ATOM 1396 O O . VAL A 1 194 ? -17.001 -9.678 -4.455 1.00 85.38 194 VAL A O 1
ATOM 1399 N N . GLY A 1 195 ? -15.481 -8.285 -3.542 1.00 86.75 195 GLY A N 1
ATOM 1400 C CA . GLY A 1 195 ? -16.440 -7.512 -2.749 1.00 86.75 195 GLY A CA 1
ATOM 1401 C C . GLY A 1 195 ? -17.485 -6.814 -3.614 1.00 86.75 195 GLY A C 1
ATOM 1402 O O . GLY A 1 195 ? -18.674 -6.936 -3.345 1.00 86.75 195 GLY A O 1
ATOM 1403 N N . LEU A 1 196 ? -17.066 -6.193 -4.721 1.00 88.06 196 LEU A N 1
ATOM 1404 C CA . LEU A 1 196 ? -17.977 -5.583 -5.697 1.00 88.06 196 LEU A CA 1
ATOM 1405 C C . LEU A 1 196 ? -18.990 -6.592 -6.257 1.00 88.06 196 LEU A C 1
ATOM 1407 O O . LEU A 1 196 ? -20.186 -6.313 -6.304 1.00 88.06 196 LEU A O 1
ATOM 1411 N N . ARG A 1 197 ? -18.533 -7.792 -6.636 1.00 86.00 197 ARG A N 1
ATOM 1412 C CA . ARG A 1 197 ? -19.412 -8.848 -7.158 1.00 86.00 197 ARG A CA 1
ATOM 1413 C C . ARG A 1 197 ? -20.409 -9.333 -6.106 1.00 86.00 197 ARG A C 1
ATOM 1415 O O . ARG A 1 197 ? -21.576 -9.521 -6.428 1.00 86.00 197 ARG A O 1
ATOM 1422 N N . ARG A 1 198 ? -19.965 -9.513 -4.856 1.00 87.12 198 ARG A N 1
ATOM 1423 C CA . ARG A 1 198 ? -20.830 -9.907 -3.728 1.00 87.12 198 ARG A CA 1
ATOM 1424 C C . ARG A 1 198 ? -21.861 -8.830 -3.387 1.00 87.12 198 ARG A C 1
ATOM 1426 O O . ARG A 1 198 ? -22.995 -9.166 -3.079 1.00 87.12 198 ARG A O 1
ATOM 1433 N N . ALA A 1 199 ? -21.491 -7.560 -3.530 1.00 86.31 199 ALA A N 1
ATOM 1434 C CA . ALA A 1 199 ? -22.390 -6.419 -3.378 1.00 86.31 199 ALA A CA 1
ATOM 1435 C C . ALA A 1 199 ? -23.318 -6.192 -4.594 1.00 86.31 199 ALA A C 1
ATOM 1437 O O . ALA A 1 199 ? -24.073 -5.222 -4.615 1.00 86.31 199 ALA A O 1
ATOM 1438 N N . GLY A 1 200 ? -23.281 -7.064 -5.610 1.00 85.25 200 GLY A N 1
ATOM 1439 C CA . GLY A 1 200 ? -24.205 -7.030 -6.747 1.00 85.25 200 GLY A CA 1
ATOM 1440 C C . GLY A 1 200 ? -23.853 -6.033 -7.856 1.00 85.25 200 GLY A C 1
ATOM 1441 O O . GLY A 1 200 ? -24.712 -5.746 -8.690 1.00 85.25 200 GLY A O 1
ATOM 1442 N N . TYR A 1 201 ? -22.622 -5.510 -7.903 1.00 80.06 201 TYR A N 1
ATOM 1443 C CA . TYR A 1 201 ? -22.184 -4.628 -8.991 1.00 80.06 201 TYR A CA 1
ATOM 1444 C C . TYR A 1 201 ? -21.987 -5.408 -10.295 1.00 80.06 201 TYR A C 1
ATOM 1446 O O . TYR A 1 201 ? -21.379 -6.485 -10.309 1.00 80.06 201 TYR A O 1
ATOM 1454 N N . ALA A 1 202 ? -22.460 -4.847 -11.412 1.00 72.31 202 ALA A N 1
ATOM 1455 C CA . ALA A 1 202 ? -22.298 -5.470 -12.718 1.00 72.31 202 ALA A CA 1
ATOM 1456 C C . ALA A 1 202 ? -20.821 -5.437 -13.175 1.00 72.31 202 ALA A C 1
ATOM 1458 O O . ALA A 1 202 ? -20.069 -4.517 -12.824 1.00 72.31 202 ALA A O 1
ATOM 1459 N N . PRO A 1 203 ? -20.380 -6.397 -14.013 1.00 61.59 203 PRO A N 1
ATOM 1460 C CA . PRO A 1 203 ? -19.026 -6.393 -14.571 1.00 61.59 203 PRO A CA 1
ATOM 1461 C C . PRO A 1 203 ? -18.675 -5.094 -15.317 1.00 61.59 203 PRO A C 1
ATOM 1463 O O . PRO A 1 203 ? -17.539 -4.632 -15.230 1.00 61.59 203 PRO A O 1
ATOM 1466 N N . ALA A 1 204 ? -19.651 -4.482 -16.000 1.00 51.59 204 ALA A N 1
ATOM 1467 C CA . ALA A 1 204 ? -19.484 -3.222 -16.727 1.00 51.59 204 ALA A CA 1
ATOM 1468 C C . ALA A 1 204 ? -19.192 -2.027 -15.796 1.00 51.59 204 ALA A C 1
ATOM 1470 O O . ALA A 1 204 ? -18.287 -1.242 -16.077 1.00 51.59 204 ALA A O 1
ATOM 1471 N N . ASP A 1 205 ? -19.866 -1.940 -14.646 1.00 58.50 205 ASP A N 1
ATOM 1472 C CA . ASP A 1 205 ? -19.636 -0.888 -13.641 1.00 58.50 205 ASP A CA 1
ATOM 1473 C C . ASP A 1 205 ? -18.258 -1.038 -12.984 1.00 58.50 205 ASP A C 1
ATOM 1475 O O . ASP A 1 205 ? -17.538 -0.065 -12.757 1.00 58.50 205 ASP A O 1
ATOM 1479 N N . SER A 1 206 ? -17.835 -2.287 -12.766 1.00 56.78 206 SER A N 1
ATOM 1480 C CA . SER A 1 206 ? -16.490 -2.613 -12.273 1.00 56.78 206 SER A CA 1
ATOM 1481 C C . SER A 1 206 ? -15.392 -2.247 -13.286 1.00 56.78 206 SER A C 1
ATOM 1483 O O . SER A 1 206 ? -14.278 -1.893 -12.901 1.00 56.78 206 SER A O 1
ATOM 1485 N N . LEU A 1 207 ? -15.694 -2.317 -14.587 1.00 53.06 207 LEU A N 1
ATOM 1486 C CA . LEU A 1 207 ? -14.813 -1.889 -15.680 1.00 53.06 207 LEU A CA 1
ATOM 1487 C C . LEU A 1 207 ? -14.706 -0.359 -15.776 1.00 53.06 207 LEU A C 1
ATOM 1489 O O . LEU A 1 207 ? -13.610 0.149 -16.011 1.00 53.06 207 LEU A O 1
ATOM 1493 N N . LEU A 1 208 ? -15.803 0.372 -15.548 1.00 52.75 208 LEU A N 1
ATOM 1494 C CA . LEU A 1 208 ? -15.802 1.839 -15.470 1.00 52.75 208 LEU A CA 1
ATOM 1495 C C . LEU A 1 208 ? -14.960 2.336 -14.288 1.00 52.75 208 LEU A C 1
ATOM 1497 O O . LEU A 1 208 ? -14.116 3.209 -14.475 1.00 52.75 208 LEU A O 1
ATOM 1501 N N . LEU A 1 209 ? -15.097 1.700 -13.119 1.00 55.91 209 LEU A N 1
ATOM 1502 C CA . LEU A 1 209 ? -14.256 1.955 -11.941 1.00 55.91 209 LEU A CA 1
ATOM 1503 C C . LEU A 1 209 ? -12.765 1.663 -12.203 1.00 55.91 209 LEU A C 1
ATOM 1505 O O . LEU A 1 209 ? -11.889 2.375 -11.712 1.00 55.91 209 LEU A O 1
ATOM 1509 N N . LYS A 1 210 ? -12.465 0.633 -13.008 1.00 51.22 210 LYS A N 1
ATOM 1510 C CA . LYS A 1 210 ? -11.097 0.284 -13.436 1.00 51.22 210 LYS A CA 1
ATOM 1511 C C . LYS A 1 210 ? -10.490 1.345 -14.354 1.00 51.22 210 LYS A C 1
ATOM 1513 O O . LYS A 1 210 ? -9.319 1.666 -14.189 1.00 51.22 210 LYS A O 1
ATOM 1518 N N . LYS A 1 211 ? -11.279 1.888 -15.289 1.00 46.41 211 LYS A N 1
ATOM 1519 C CA . LYS A 1 211 ? -10.849 2.963 -16.198 1.00 46.41 211 LYS A CA 1
ATOM 1520 C C . LYS A 1 211 ? -10.657 4.292 -15.464 1.00 46.41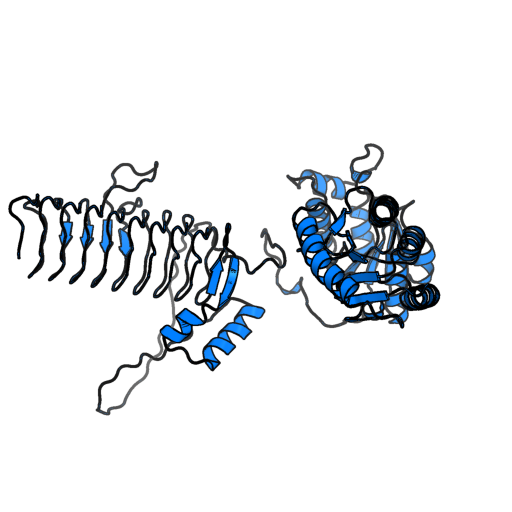 211 LYS A C 1
ATOM 1522 O O . LYS A 1 211 ? -9.656 4.955 -15.695 1.00 46.41 211 LYS A O 1
ATOM 1527 N N . SER A 1 212 ? -11.543 4.652 -14.531 1.00 45.72 212 SER A N 1
ATOM 1528 C CA . SER A 1 212 ? -11.366 5.864 -13.715 1.00 45.72 212 SER A CA 1
ATOM 1529 C C . SER A 1 212 ? -10.172 5.762 -12.758 1.00 45.72 212 SER A C 1
ATOM 1531 O O . SER A 1 212 ? -9.479 6.746 -12.529 1.00 45.72 212 SER A O 1
ATOM 1533 N N . GLY A 1 213 ? -9.882 4.565 -12.232 1.00 41.84 213 GLY A N 1
ATOM 1534 C CA . GLY A 1 213 ? -8.758 4.329 -11.318 1.00 41.84 213 GLY A CA 1
ATOM 1535 C C . GLY A 1 213 ? -7.362 4.383 -11.956 1.00 41.84 213 GLY A C 1
ATOM 1536 O O . GLY A 1 213 ? -6.381 4.396 -11.216 1.00 41.84 213 GLY A O 1
ATOM 1537 N N . GLN A 1 214 ? -7.248 4.411 -13.291 1.00 41.00 214 GLN A N 1
ATOM 1538 C CA . GLN A 1 214 ? -5.958 4.538 -13.984 1.00 41.00 214 GLN A CA 1
ATOM 1539 C C . GLN A 1 214 ? -5.493 5.995 -14.140 1.00 41.00 214 GLN A C 1
ATOM 1541 O O . GLN A 1 214 ? -4.287 6.219 -14.129 1.00 41.00 214 GLN A O 1
ATOM 1546 N N . ASP A 1 215 ? -6.411 6.970 -14.179 1.00 34.97 215 ASP A N 1
ATOM 1547 C CA . ASP A 1 215 ? -6.060 8.378 -14.428 1.00 34.97 215 ASP A CA 1
ATOM 1548 C C . ASP A 1 215 ? -6.416 9.338 -13.281 1.00 34.97 215 ASP A C 1
ATOM 1550 O O . ASP A 1 215 ? -5.796 10.394 -13.150 1.00 34.97 215 ASP A O 1
ATOM 1554 N N . THR A 1 216 ? -7.380 9.032 -12.404 1.00 35.38 216 THR A N 1
ATOM 1555 C CA . THR A 1 216 ? -7.658 9.851 -11.207 1.00 35.38 216 THR A CA 1
ATOM 1556 C C . THR A 1 216 ? -8.597 9.095 -10.264 1.00 35.38 216 THR A C 1
ATOM 1558 O O . THR A 1 216 ? -9.752 8.854 -10.603 1.00 35.38 216 THR A O 1
ATOM 1561 N N . PHE A 1 217 ? -8.170 8.766 -9.038 1.00 34.94 217 PHE A N 1
ATOM 1562 C CA . PHE A 1 217 ? -9.100 8.309 -7.990 1.00 34.94 217 PHE A CA 1
ATOM 1563 C C . PHE A 1 217 ? -9.930 9.498 -7.475 1.00 34.94 217 PHE A C 1
ATOM 1565 O O . PHE A 1 217 ? -9.748 9.984 -6.362 1.00 34.94 217 PHE A O 1
ATOM 1572 N N . TYR A 1 218 ? -10.833 9.991 -8.317 1.00 26.44 218 TYR A N 1
ATOM 1573 C CA . TYR A 1 218 ? -11.914 10.892 -7.955 1.00 26.44 218 TYR A CA 1
ATOM 1574 C C . TYR A 1 218 ? -13.191 10.258 -8.494 1.00 26.44 218 TYR A C 1
ATOM 1576 O O . TYR A 1 218 ? -13.425 10.247 -9.698 1.00 26.44 218 TYR A O 1
ATOM 1584 N N . VAL A 1 219 ? -13.999 9.673 -7.612 1.00 29.92 219 VAL A N 1
ATOM 1585 C CA . VAL A 1 219 ? -15.340 9.212 -7.979 1.00 29.92 219 VAL A CA 1
ATOM 1586 C C . VAL A 1 219 ? -16.288 10.350 -7.590 1.00 29.92 219 VAL A C 1
ATOM 1588 O O . VAL A 1 219 ? -16.492 10.563 -6.392 1.00 29.92 219 VAL A O 1
ATOM 1591 N N . PRO A 1 220 ? -16.842 11.130 -8.542 1.00 24.47 220 PRO A N 1
ATOM 1592 C CA . PRO A 1 220 ? -17.967 11.993 -8.220 1.00 24.47 220 PRO A CA 1
ATOM 1593 C C . PRO A 1 220 ? -19.117 11.091 -7.774 1.00 24.47 220 PRO A C 1
ATOM 1595 O O . PRO A 1 220 ? -19.258 9.983 -8.286 1.00 24.47 220 PRO A O 1
ATOM 1598 N N . ALA A 1 221 ? -19.906 11.555 -6.806 1.00 26.72 221 ALA A N 1
ATOM 1599 C CA . ALA A 1 221 ? -21.021 10.829 -6.209 1.00 26.72 221 ALA A CA 1
ATOM 1600 C C . ALA A 1 221 ? -21.880 10.097 -7.261 1.00 26.72 221 ALA A C 1
ATOM 1602 O O . ALA A 1 221 ? -22.776 10.679 -7.869 1.00 26.72 221 ALA A O 1
ATOM 1603 N N . LEU A 1 222 ? -21.610 8.805 -7.466 1.00 27.97 222 LEU A N 1
ATOM 1604 C CA . LEU A 1 222 ? -22.499 7.918 -8.199 1.00 27.97 222 LEU A CA 1
ATOM 1605 C C . LEU A 1 222 ? -23.695 7.673 -7.285 1.00 27.97 222 LEU A C 1
ATOM 1607 O O . LEU A 1 222 ? -23.605 6.977 -6.273 1.00 27.97 222 LEU A O 1
ATOM 1611 N N . VAL A 1 223 ? -24.808 8.314 -7.626 1.00 27.64 223 VAL A N 1
ATOM 1612 C CA . VAL A 1 223 ? -26.113 8.040 -7.036 1.00 27.64 223 VAL A CA 1
ATOM 1613 C C . VAL A 1 223 ? -26.457 6.590 -7.365 1.00 27.64 223 VAL A C 1
ATOM 1615 O O . VAL A 1 223 ? -26.801 6.260 -8.497 1.00 27.64 223 VAL A O 1
ATOM 1618 N N . VAL A 1 224 ? -26.336 5.709 -6.374 1.00 27.64 224 VAL A N 1
ATOM 1619 C CA . VAL A 1 224 ? -26.827 4.332 -6.471 1.00 27.64 224 VAL A CA 1
ATOM 1620 C C . VAL A 1 224 ? -28.359 4.391 -6.556 1.00 27.64 224 VAL A C 1
ATOM 1622 O O . VAL A 1 224 ? -28.983 4.994 -5.676 1.00 27.64 224 VAL A O 1
ATOM 1625 N N . PRO A 1 225 ? -29.012 3.767 -7.554 1.00 24.69 225 PRO A N 1
ATOM 1626 C CA . PRO A 1 225 ? -30.458 3.643 -7.538 1.00 24.69 225 PRO A CA 1
ATOM 1627 C C . PRO A 1 225 ? -30.848 2.686 -6.406 1.00 24.69 225 PRO A C 1
ATOM 1629 O O . PRO A 1 225 ? -30.593 1.483 -6.472 1.00 24.69 225 PRO A O 1
ATOM 1632 N N . ARG A 1 226 ? -31.480 3.213 -5.349 1.00 26.78 226 ARG A N 1
ATOM 1633 C CA . ARG A 1 226 ? -32.130 2.395 -4.315 1.00 26.78 226 ARG A CA 1
ATOM 1634 C C . ARG A 1 226 ? -33.190 1.513 -4.985 1.00 26.78 226 ARG A C 1
ATOM 1636 O O . ARG A 1 226 ? -34.269 1.992 -5.324 1.00 26.78 226 ARG A O 1
ATOM 1643 N N . ARG A 1 227 ? -32.928 0.211 -5.129 1.00 25.80 227 ARG A N 1
ATOM 1644 C CA . ARG A 1 227 ? -33.980 -0.777 -5.411 1.00 25.80 227 ARG A CA 1
ATOM 1645 C C . ARG A 1 227 ? -34.852 -0.935 -4.162 1.00 25.80 227 ARG A C 1
ATOM 1647 O O . ARG A 1 227 ? -34.576 -1.769 -3.310 1.00 25.80 227 ARG A O 1
ATOM 1654 N N . ARG A 1 228 ? -35.928 -0.150 -4.059 1.00 28.17 228 ARG A N 1
ATOM 1655 C CA . ARG A 1 228 ? -37.093 -0.512 -3.238 1.00 28.17 228 ARG A CA 1
ATOM 1656 C C . ARG A 1 228 ? -38.042 -1.337 -4.104 1.00 28.17 228 ARG A C 1
ATOM 1658 O O . ARG A 1 228 ? -38.573 -0.835 -5.089 1.00 28.17 228 ARG A O 1
ATOM 1665 N N . LYS A 1 229 ? -38.252 -2.603 -3.740 1.00 28.97 229 LYS A N 1
ATOM 1666 C CA . LYS A 1 229 ? -39.401 -3.386 -4.203 1.00 28.97 229 LYS A CA 1
ATOM 1667 C C . LYS A 1 229 ? -40.575 -3.131 -3.254 1.00 28.97 229 LYS A C 1
ATOM 1669 O O . LYS A 1 229 ? -40.516 -3.582 -2.118 1.00 28.97 229 LYS A O 1
ATOM 1674 N N . SER A 1 230 ? -41.623 -2.474 -3.745 1.00 25.19 230 SER A N 1
ATOM 1675 C CA . SER A 1 230 ? -43.037 -2.801 -3.474 1.00 25.19 230 SER A CA 1
ATOM 1676 C C . SER A 1 230 ? -43.969 -1.906 -4.324 1.00 25.19 230 SER A C 1
ATOM 1678 O O . SER A 1 230 ? -43.530 -0.853 -4.791 1.00 25.19 230 SER A O 1
ATOM 1680 N N . PRO A 1 231 ? -45.200 -2.354 -4.650 1.00 31.67 231 PRO A N 1
ATOM 1681 C CA . PRO A 1 231 ? -45.897 -1.940 -5.870 1.00 31.67 231 PRO A CA 1
ATOM 1682 C C . PRO A 1 231 ? -46.964 -0.841 -5.685 1.00 31.67 231 PRO A C 1
ATOM 1684 O O . PRO A 1 231 ? -47.596 -0.743 -4.643 1.00 31.67 231 PRO A O 1
ATOM 1687 N N . LYS A 1 232 ? -47.219 -0.126 -6.797 1.00 27.12 232 LYS A N 1
ATOM 1688 C CA . LYS A 1 232 ? -48.425 0.646 -7.186 1.00 27.12 232 LYS A CA 1
ATOM 1689 C C . LYS A 1 232 ? -48.901 1.801 -6.275 1.00 27.12 232 LYS A C 1
ATOM 1691 O O . LYS A 1 232 ? -49.609 1.571 -5.306 1.00 27.12 232 LYS A O 1
ATOM 1696 N N . ARG A 1 233 ? -48.761 3.046 -6.759 1.00 24.42 233 ARG A N 1
ATOM 1697 C CA . ARG A 1 233 ? -49.862 3.883 -7.310 1.00 24.42 233 ARG A CA 1
ATOM 1698 C C . ARG A 1 233 ? -49.348 5.268 -7.744 1.00 24.42 233 ARG A C 1
ATOM 1700 O O . ARG A 1 233 ? -48.462 5.848 -7.134 1.00 24.42 233 ARG A O 1
ATOM 1707 N N . THR A 1 234 ? -49.919 5.742 -8.842 1.00 27.28 234 THR A N 1
ATOM 1708 C CA . THR A 1 234 ? -49.780 7.047 -9.508 1.00 27.28 234 THR A CA 1
ATOM 1709 C C . THR A 1 234 ? -50.193 8.237 -8.637 1.00 27.28 234 THR A C 1
ATOM 1711 O O . THR A 1 234 ? -51.252 8.153 -8.024 1.00 27.28 234 THR A O 1
ATOM 1714 N N . GLN A 1 235 ? -49.461 9.361 -8.704 1.00 23.08 235 GLN A N 1
ATOM 1715 C CA . GLN A 1 235 ? -49.995 10.706 -9.015 1.00 23.08 235 GLN A CA 1
ATOM 1716 C C . GLN A 1 235 ? -48.893 11.788 -9.056 1.00 23.08 235 GLN A C 1
ATOM 1718 O O . GLN A 1 235 ? -47.844 11.679 -8.431 1.00 23.08 235 GLN A O 1
ATOM 1723 N N . THR A 1 236 ? -49.153 12.794 -9.884 1.00 25.95 236 THR A N 1
ATOM 1724 C CA . THR A 1 236 ? -48.341 13.939 -10.331 1.00 25.95 236 THR A CA 1
ATOM 1725 C C . THR A 1 236 ? -48.188 15.073 -9.305 1.00 25.95 236 THR A C 1
ATOM 1727 O O . THR A 1 236 ? -49.115 15.281 -8.532 1.00 25.95 236 THR A O 1
ATOM 1730 N N . LEU A 1 237 ? -47.112 15.881 -9.427 1.00 23.77 237 LEU A N 1
ATOM 1731 C CA . LEU A 1 237 ? -47.078 17.372 -9.500 1.00 23.77 237 LEU A CA 1
ATOM 1732 C C . LEU A 1 237 ? -45.860 18.021 -8.802 1.00 23.77 237 LEU A C 1
ATOM 1734 O O . LEU A 1 237 ? -45.510 17.670 -7.684 1.00 23.77 237 LEU A O 1
ATOM 1738 N N . GLY A 1 238 ? -45.331 19.077 -9.439 1.00 23.09 238 GLY A N 1
ATOM 1739 C CA . GLY A 1 238 ? -44.908 20.311 -8.755 1.00 23.09 238 GLY A CA 1
ATOM 1740 C C . GLY A 1 238 ? -43.439 20.442 -8.341 1.00 23.09 238 GLY A C 1
ATOM 1741 O O . GLY A 1 238 ? -42.967 19.772 -7.434 1.00 23.09 238 GLY A O 1
ATOM 1742 N N . GLY A 1 239 ? -42.718 21.370 -8.979 1.00 24.39 239 GLY A N 1
ATOM 1743 C CA . GLY A 1 239 ? -41.318 21.679 -8.683 1.00 24.39 239 GLY A CA 1
ATOM 1744 C C . GLY A 1 239 ? -41.084 22.618 -7.496 1.00 24.39 239 GLY A C 1
ATOM 1745 O O . GLY A 1 239 ? -42.000 23.274 -7.013 1.00 24.39 239 GLY A O 1
ATOM 1746 N N . ARG A 1 240 ? -39.809 22.739 -7.097 1.00 24.55 240 ARG A N 1
ATOM 1747 C CA . ARG A 1 240 ? -39.148 23.985 -6.656 1.00 24.55 240 ARG A CA 1
ATOM 1748 C C . ARG A 1 240 ? -37.647 23.746 -6.443 1.00 24.55 240 ARG A C 1
ATOM 1750 O O . ARG A 1 240 ? -37.247 22.792 -5.786 1.00 24.55 240 ARG A O 1
ATOM 1757 N N . ARG A 1 241 ? -36.827 24.634 -7.018 1.00 24.80 241 ARG A N 1
ATOM 1758 C CA . ARG A 1 241 ? -35.396 24.804 -6.714 1.00 24.80 241 ARG A CA 1
ATOM 1759 C C . ARG A 1 241 ? -35.239 25.501 -5.361 1.00 24.80 241 ARG A C 1
ATOM 1761 O O . ARG A 1 241 ? -36.000 26.423 -5.081 1.00 24.80 241 ARG A O 1
ATOM 1768 N N . VAL A 1 242 ? -34.194 25.153 -4.608 1.00 25.53 242 VAL A N 1
ATOM 1769 C CA . VAL A 1 242 ? -33.631 26.007 -3.548 1.00 25.53 242 VAL A CA 1
ATOM 1770 C C . VAL A 1 242 ? -32.105 26.043 -3.697 1.00 25.53 242 VAL A C 1
ATOM 1772 O O . VAL A 1 242 ? -31.462 25.004 -3.842 1.00 25.53 242 VAL A O 1
ATOM 1775 N N . SER A 1 243 ? -31.563 27.262 -3.723 1.00 22.97 243 SER A N 1
ATOM 1776 C CA . SER A 1 243 ? -30.145 27.633 -3.869 1.00 22.97 243 SER A CA 1
ATOM 1777 C C . SER A 1 243 ? -29.425 27.709 -2.498 1.00 22.97 243 SER A C 1
ATOM 1779 O O . SER A 1 243 ? -30.101 27.673 -1.472 1.00 22.97 243 SER A O 1
ATOM 1781 N N . PRO A 1 244 ? -28.075 27.808 -2.445 1.00 30.39 244 PRO A N 1
ATOM 1782 C CA . PRO A 1 244 ? -27.262 27.389 -1.294 1.00 30.39 244 PRO A CA 1
ATOM 1783 C C . PRO A 1 244 ? -26.706 28.529 -0.408 1.00 30.39 244 PRO A C 1
ATOM 1785 O O . PRO A 1 244 ? -26.487 29.643 -0.871 1.00 30.39 244 PRO A O 1
ATOM 1788 N N . GLY A 1 245 ? -26.356 28.188 0.839 1.00 21.81 245 GLY A N 1
ATOM 1789 C CA . GLY A 1 245 ? -25.528 28.960 1.790 1.00 21.81 245 GLY A CA 1
ATOM 1790 C C . GLY A 1 245 ? -25.783 28.430 3.210 1.00 21.81 245 GLY A C 1
ATOM 1791 O O . GLY A 1 245 ? -26.934 28.224 3.557 1.00 21.81 245 GLY A O 1
ATOM 1792 N N . VAL A 1 246 ? -24.817 28.070 4.063 1.00 21.75 246 VAL A N 1
ATOM 1793 C CA . VAL A 1 246 ? -23.702 28.872 4.597 1.00 21.75 246 VAL A CA 1
ATOM 1794 C C . VAL A 1 246 ? -22.567 27.936 5.076 1.00 21.75 246 VAL A C 1
ATOM 1796 O O . VAL A 1 246 ? -22.826 26.889 5.666 1.00 21.75 246 VAL A O 1
ATOM 1799 N N . ARG A 1 247 ? -21.297 28.313 4.843 1.00 21.30 247 ARG A N 1
ATOM 1800 C CA . ARG A 1 247 ? -20.091 27.673 5.419 1.00 21.30 247 ARG A CA 1
ATOM 1801 C C . ARG A 1 247 ? -19.595 28.468 6.632 1.00 21.30 247 ARG A C 1
ATOM 1803 O O . ARG A 1 247 ? -19.468 29.683 6.540 1.00 21.30 247 ARG A O 1
ATOM 1810 N N . VAL A 1 248 ? -19.193 27.766 7.692 1.00 21.03 248 VAL A N 1
ATOM 1811 C CA . VAL A 1 248 ? -18.372 28.288 8.804 1.00 21.03 248 VAL A CA 1
ATOM 1812 C C . VAL A 1 248 ? -16.989 27.609 8.742 1.00 21.03 248 VAL A C 1
ATOM 1814 O O . VAL A 1 248 ? -16.939 26.398 8.500 1.00 21.03 248 VAL A O 1
ATOM 1817 N N . PRO A 1 249 ? -15.855 28.325 8.899 1.00 22.86 249 PRO A N 1
ATOM 1818 C CA . PRO A 1 249 ? -14.529 27.749 8.695 1.00 22.86 249 PRO A CA 1
ATOM 1819 C C . PRO A 1 249 ? -13.962 27.145 9.989 1.00 22.86 249 PRO A C 1
ATOM 1821 O O . PRO A 1 249 ? -13.774 27.845 10.977 1.00 22.86 249 PRO A O 1
ATOM 1824 N N . VAL A 1 250 ? -13.583 25.864 9.957 1.00 22.84 250 VAL A N 1
ATOM 1825 C CA . VAL A 1 250 ? -12.703 25.256 10.970 1.00 22.84 250 VAL A CA 1
ATOM 1826 C C . VAL A 1 250 ? -11.394 24.851 10.297 1.00 22.84 250 VAL A C 1
ATOM 1828 O O . VAL A 1 250 ? -11.344 23.923 9.488 1.00 22.84 250 VAL A O 1
ATOM 1831 N N . LYS A 1 251 ? -10.316 25.573 10.626 1.00 25.05 251 LYS A N 1
ATOM 1832 C CA . LYS A 1 251 ? -8.936 25.233 10.257 1.00 25.05 251 LYS A CA 1
ATOM 1833 C C . LYS A 1 251 ? -8.505 23.976 11.020 1.00 25.05 251 LYS A C 1
ATOM 1835 O O . LYS A 1 251 ? -8.177 24.053 12.196 1.00 25.05 251 LYS A O 1
ATOM 1840 N N . THR A 1 252 ? -8.427 22.834 10.340 1.00 23.50 252 THR A N 1
ATOM 1841 C CA . THR A 1 252 ? -7.627 21.680 10.784 1.00 23.50 252 THR A CA 1
ATOM 1842 C C . THR A 1 252 ? -6.759 21.202 9.621 1.00 23.50 252 THR A C 1
ATOM 1844 O O . THR A 1 252 ? -7.256 20.871 8.547 1.00 23.50 252 THR A O 1
ATOM 1847 N N . ARG A 1 253 ? -5.431 21.214 9.813 1.00 26.55 253 ARG A N 1
ATOM 1848 C CA . ARG A 1 253 ? -4.456 20.592 8.901 1.00 26.55 253 ARG A CA 1
ATOM 1849 C C . ARG A 1 253 ? -4.721 19.081 8.890 1.00 26.55 253 ARG A C 1
ATOM 1851 O O . ARG A 1 253 ? -4.260 18.371 9.777 1.00 26.55 253 ARG A O 1
ATOM 1858 N N . ARG A 1 254 ? -5.496 18.593 7.919 1.00 29.53 254 ARG A N 1
ATOM 1859 C CA . ARG A 1 254 ? -5.781 17.163 7.737 1.00 29.53 254 ARG A CA 1
ATOM 1860 C C . ARG A 1 254 ? -4.652 16.475 6.962 1.00 29.53 254 ARG A C 1
ATOM 1862 O O . ARG A 1 254 ? -4.251 16.950 5.904 1.00 29.53 254 ARG A O 1
ATOM 1869 N N . ARG A 1 255 ? -4.179 15.327 7.461 1.00 34.41 255 ARG A N 1
ATOM 1870 C CA . ARG A 1 255 ? -3.414 14.337 6.683 1.00 34.41 255 ARG A CA 1
ATOM 1871 C C . ARG A 1 255 ? -4.395 13.489 5.857 1.00 34.41 255 ARG A C 1
ATOM 1873 O O . ARG A 1 255 ? -4.583 12.320 6.143 1.00 34.41 255 ARG A O 1
ATOM 1880 N N . THR A 1 256 ? -5.065 14.094 4.881 1.00 33.69 256 THR A N 1
ATOM 1881 C CA . THR A 1 256 ? -5.903 13.385 3.897 1.00 33.69 256 THR A CA 1
ATOM 1882 C C . THR A 1 256 ? -5.054 13.100 2.669 1.00 33.69 256 THR A C 1
ATOM 1884 O O . THR A 1 256 ? -4.891 13.964 1.806 1.00 33.69 256 THR A O 1
ATOM 1887 N N . GLY A 1 257 ? -4.446 11.925 2.620 1.00 40.53 257 GLY A N 1
ATOM 1888 C CA . GLY A 1 257 ? -3.759 11.428 1.435 1.00 40.53 257 GLY A CA 1
ATOM 1889 C C . GLY A 1 257 ? -4.137 9.971 1.271 1.00 40.53 257 GLY A C 1
ATOM 1890 O O . GLY A 1 257 ? -4.049 9.226 2.244 1.00 40.53 257 GLY A O 1
ATOM 1891 N N . ALA A 1 258 ? -4.602 9.581 0.085 1.00 40.91 258 ALA A N 1
ATOM 1892 C CA . ALA A 1 258 ? -5.006 8.206 -0.163 1.00 40.91 258 ALA A CA 1
ATOM 1893 C C . ALA A 1 258 ? -3.814 7.236 -0.095 1.00 40.91 258 ALA A C 1
ATOM 1895 O O . ALA A 1 258 ? -2.685 7.619 -0.410 1.00 40.91 258 ALA A O 1
ATOM 1896 N N . ALA A 1 259 ? -4.057 5.986 0.312 1.00 34.28 259 ALA A N 1
ATOM 1897 C CA . ALA A 1 259 ? -3.132 4.874 0.244 1.00 34.28 259 ALA A CA 1
ATOM 1898 C C . ALA A 1 259 ? -2.590 4.848 -1.184 1.00 34.28 259 ALA A C 1
ATOM 1900 O O . ALA A 1 259 ? -3.374 4.774 -2.135 1.00 34.28 259 ALA A O 1
ATOM 1901 N N . PRO A 1 260 ? -1.272 4.999 -1.358 1.00 34.09 260 PRO A N 1
ATOM 1902 C CA . PRO A 1 260 ? -0.741 5.228 -2.677 1.00 34.09 260 PRO A CA 1
ATOM 1903 C C . PRO A 1 260 ? -0.961 3.975 -3.531 1.00 34.09 260 PRO A C 1
ATOM 1905 O O . PRO A 1 260 ? -0.926 2.853 -3.000 1.00 34.09 260 PRO A O 1
ATOM 1908 N N . PRO A 1 261 ? -1.184 4.149 -4.844 1.00 34.69 261 PRO A N 1
ATOM 1909 C CA . PRO A 1 261 ? -1.121 3.052 -5.801 1.00 34.69 261 PRO A CA 1
ATOM 1910 C C . PRO A 1 261 ? 0.192 2.263 -5.647 1.00 34.69 261 PRO A C 1
ATOM 1912 O O . PRO A 1 261 ? 1.133 2.755 -5.004 1.00 34.69 261 PRO A O 1
ATOM 1915 N N . PRO A 1 262 ? 0.294 1.037 -6.203 1.00 28.17 262 PRO A N 1
ATOM 1916 C CA . PRO A 1 262 ? 1.581 0.355 -6.244 1.00 28.17 262 PRO A CA 1
ATOM 1917 C C . PRO A 1 262 ? 2.574 1.336 -6.865 1.00 28.17 262 PRO A C 1
ATOM 1919 O O . PRO A 1 262 ? 2.230 2.013 -7.830 1.00 28.17 262 PRO A O 1
ATOM 1922 N N . ALA A 1 263 ? 3.743 1.499 -6.248 1.00 28.33 263 ALA A N 1
ATOM 1923 C CA . ALA A 1 263 ? 4.616 2.627 -6.530 1.00 28.33 263 ALA A CA 1
ATOM 1924 C C . ALA A 1 263 ? 4.991 2.720 -8.021 1.00 28.33 263 ALA A C 1
ATOM 1926 O O . ALA A 1 263 ? 5.928 2.066 -8.468 1.00 28.33 263 ALA A O 1
ATOM 1927 N N . ASP A 1 264 ? 4.314 3.619 -8.731 1.00 25.23 264 ASP A N 1
ATOM 1928 C CA . ASP A 1 264 ? 4.963 4.620 -9.559 1.00 25.23 264 ASP A CA 1
ATOM 1929 C C . ASP A 1 264 ? 4.996 5.931 -8.756 1.00 25.23 264 ASP A C 1
ATOM 1931 O O . ASP A 1 264 ? 3.980 6.561 -8.487 1.00 25.23 264 ASP A O 1
ATOM 1935 N N . LYS A 1 265 ? 6.211 6.257 -8.303 1.00 28.58 265 LYS A N 1
ATOM 1936 C CA . LYS A 1 265 ? 6.756 7.557 -7.872 1.00 28.58 265 LYS A CA 1
ATOM 1937 C C . LYS A 1 265 ? 5.899 8.528 -7.038 1.00 28.58 265 LYS A C 1
ATOM 1939 O O . LYS A 1 265 ? 4.926 9.131 -7.471 1.00 28.58 265 LYS A O 1
ATOM 1944 N N . ALA A 1 266 ? 6.469 8.802 -5.867 1.00 25.06 266 ALA A N 1
ATOM 1945 C CA . ALA A 1 266 ? 6.310 9.947 -4.976 1.00 25.06 266 ALA A CA 1
ATOM 1946 C C . ALA A 1 266 ? 5.795 11.276 -5.579 1.00 25.06 266 ALA A C 1
ATOM 1948 O O . ALA A 1 266 ? 6.383 11.825 -6.511 1.00 25.06 266 ALA A O 1
ATOM 1949 N N . ARG A 1 267 ? 4.835 11.901 -4.881 1.00 26.47 267 ARG A N 1
ATOM 1950 C CA . ARG A 1 267 ? 4.764 13.365 -4.733 1.00 26.47 267 ARG A CA 1
ATOM 1951 C C . ARG A 1 267 ? 4.528 13.748 -3.271 1.00 26.47 267 ARG A C 1
ATOM 1953 O O . ARG A 1 267 ? 3.488 13.447 -2.695 1.00 26.47 267 ARG A O 1
ATOM 1960 N N . SER A 1 268 ? 5.512 14.431 -2.696 1.00 26.16 268 SER A N 1
ATOM 1961 C CA . SER A 1 268 ? 5.405 15.290 -1.516 1.00 26.16 268 SER A CA 1
ATOM 1962 C C . SER A 1 268 ? 4.869 16.661 -1.943 1.00 26.16 268 SER A C 1
ATOM 1964 O O . SER A 1 268 ? 5.309 17.190 -2.962 1.00 26.16 268 SER A O 1
ATOM 1966 N N . GLY A 1 269 ? 3.937 17.237 -1.184 1.00 25.19 269 GLY A N 1
ATOM 1967 C CA . GLY A 1 269 ? 3.398 18.573 -1.446 1.00 25.19 269 GLY A CA 1
ATOM 1968 C C . GLY A 1 269 ? 4.075 19.667 -0.620 1.00 25.19 269 GLY A C 1
ATOM 1969 O O . GLY A 1 269 ? 4.211 19.516 0.590 1.00 25.19 269 GLY A O 1
ATOM 1970 N N . THR A 1 270 ? 4.379 20.793 -1.264 1.00 23.97 270 THR A N 1
ATOM 1971 C CA . THR A 1 270 ? 4.378 22.143 -0.679 1.00 23.97 270 THR A CA 1
ATOM 1972 C C . THR A 1 270 ? 4.012 23.148 -1.774 1.00 23.97 270 THR A C 1
ATOM 1974 O O . THR A 1 270 ? 4.604 23.113 -2.843 1.00 23.97 270 THR A O 1
ATOM 1977 N N . GLY A 1 271 ? 3.061 24.045 -1.482 1.00 24.11 271 GLY A N 1
ATOM 1978 C CA . GLY A 1 271 ? 2.818 25.292 -2.226 1.00 24.11 271 GLY A CA 1
ATOM 1979 C C . GLY A 1 271 ? 2.166 25.131 -3.603 1.00 24.11 271 GLY A C 1
ATOM 1980 O O . GLY A 1 271 ? 2.649 24.399 -4.453 1.00 24.11 271 GLY A O 1
ATOM 1981 N N . GLY A 1 272 ? 1.043 25.815 -3.825 1.00 29.34 272 GLY A N 1
ATOM 1982 C CA . GLY A 1 272 ? 0.297 25.735 -5.077 1.00 29.34 272 GLY A CA 1
ATOM 1983 C C . GLY A 1 272 ? 1.137 26.126 -6.291 1.00 29.34 272 GLY A C 1
ATOM 1984 O O . GLY A 1 272 ? 1.674 27.226 -6.360 1.00 29.34 272 GLY A O 1
ATOM 1985 N N . VAL A 1 273 ? 1.182 25.219 -7.260 1.00 24.98 273 VAL A N 1
ATOM 1986 C CA . VAL A 1 273 ? 1.540 25.486 -8.648 1.00 24.98 273 VAL A CA 1
ATOM 1987 C C . VAL A 1 273 ? 0.469 24.780 -9.474 1.00 24.98 273 VAL A C 1
ATOM 1989 O O . VAL A 1 273 ? 0.216 23.590 -9.276 1.00 24.98 273 VAL A O 1
ATOM 1992 N N . THR A 1 274 ? -0.255 25.528 -10.301 1.00 26.41 274 THR A N 1
ATOM 1993 C CA . THR A 1 274 ? -1.409 25.036 -11.061 1.00 26.41 274 THR A CA 1
ATOM 1994 C C . THR A 1 274 ? -1.004 23.952 -12.067 1.00 26.41 274 THR A C 1
ATOM 1996 O O . THR A 1 274 ? 0.136 23.886 -12.531 1.00 26.41 274 THR A O 1
ATOM 1999 N N . ALA A 1 275 ? -1.966 23.092 -12.422 1.00 29.45 275 ALA A N 1
ATOM 2000 C CA . ALA A 1 275 ? -1.816 21.991 -13.380 1.00 29.45 275 ALA A CA 1
ATOM 2001 C C . ALA A 1 275 ? -1.351 22.436 -14.787 1.00 29.45 275 ALA A C 1
ATOM 2003 O O . ALA A 1 275 ? -0.921 21.608 -15.583 1.00 29.45 275 ALA A O 1
ATOM 2004 N N . GLU A 1 276 ? -1.361 23.739 -15.074 1.00 30.80 276 GLU A N 1
ATOM 2005 C CA . GLU A 1 276 ? -0.876 24.337 -16.322 1.00 30.80 276 GLU A CA 1
ATOM 2006 C C . GLU A 1 276 ? 0.659 24.338 -16.451 1.00 30.80 276 GLU A C 1
ATOM 2008 O O . GLU A 1 276 ? 1.173 24.364 -17.565 1.00 30.80 276 GLU A O 1
ATOM 2013 N N . MET A 1 277 ? 1.413 24.220 -15.349 1.00 31.06 277 MET A N 1
ATOM 2014 C CA . MET A 1 277 ? 2.881 24.076 -15.401 1.00 31.06 277 MET A CA 1
ATOM 2015 C C . MET A 1 277 ? 3.351 22.629 -15.653 1.00 31.06 277 MET A C 1
ATOM 2017 O O . MET A 1 277 ? 4.547 22.375 -15.781 1.00 31.06 277 MET A O 1
ATOM 2021 N N . TRP A 1 278 ? 2.423 21.667 -15.704 1.00 34.44 278 TRP A N 1
ATOM 2022 C CA . TRP A 1 278 ? 2.700 20.229 -15.780 1.00 34.44 278 TRP A CA 1
ATOM 2023 C C . TRP A 1 278 ? 1.960 19.627 -16.984 1.00 34.44 278 TRP A C 1
ATOM 2025 O O . TRP A 1 278 ? 1.108 18.754 -16.848 1.00 34.44 278 TRP A O 1
ATOM 2035 N N . GLY A 1 279 ? 2.261 20.140 -18.178 1.00 30.31 279 GLY A N 1
ATOM 2036 C CA . GLY A 1 279 ? 1.629 19.723 -19.429 1.00 30.31 279 GLY A CA 1
ATOM 2037 C C . GLY A 1 279 ? 2.149 18.385 -19.961 1.00 30.31 279 GLY A C 1
ATOM 2038 O O . GLY A 1 279 ? 3.299 18.274 -20.387 1.00 30.31 279 GLY A O 1
ATOM 2039 N N . GLY A 1 280 ? 1.264 17.388 -20.010 1.00 31.03 280 GLY A N 1
ATOM 2040 C CA . GLY A 1 280 ? 1.351 16.275 -20.948 1.00 31.03 280 GLY A CA 1
ATOM 2041 C C . GLY A 1 280 ? 0.867 16.697 -22.342 1.00 31.03 280 GLY A C 1
ATOM 2042 O O . GLY A 1 280 ? -0.220 17.239 -22.493 1.00 31.03 280 GLY A O 1
ATOM 2043 N N . SER A 1 281 ? 1.705 16.419 -23.343 1.00 38.38 281 SER A N 1
ATOM 2044 C CA . SER A 1 281 ? 1.446 16.346 -24.792 1.00 38.38 281 SER A CA 1
ATOM 2045 C C . SER A 1 281 ? 0.767 17.531 -25.506 1.00 38.38 281 SER A C 1
ATOM 2047 O O . SER A 1 281 ? -0.455 17.622 -25.584 1.00 38.38 281 SER A O 1
ATOM 2049 N N . ARG A 1 282 ? 1.583 18.333 -26.199 1.00 37.09 282 ARG A N 1
ATOM 2050 C CA . ARG A 1 282 ? 1.632 18.477 -27.672 1.00 37.09 282 ARG A CA 1
ATOM 2051 C C . ARG A 1 282 ? 2.923 19.226 -28.009 1.00 37.09 282 ARG A C 1
ATOM 2053 O O . ARG A 1 282 ? 3.340 20.106 -27.261 1.00 37.09 282 ARG A O 1
ATOM 2060 N N . ASP A 1 283 ? 3.593 18.834 -29.085 1.00 50.84 283 ASP A N 1
ATOM 2061 C CA . ASP A 1 283 ? 4.818 19.483 -29.547 1.00 50.84 283 ASP A CA 1
ATOM 2062 C C . ASP A 1 283 ? 4.512 20.909 -30.037 1.00 50.84 283 ASP A C 1
ATOM 2064 O O . ASP A 1 283 ? 4.214 21.143 -31.203 1.00 50.84 283 ASP A O 1
ATOM 2068 N N . SER A 1 284 ? 4.532 21.879 -29.122 1.00 47.66 284 SER A N 1
ATOM 2069 C CA . SER A 1 284 ? 4.567 23.298 -29.462 1.00 47.66 284 SER A CA 1
ATOM 2070 C C . SER A 1 284 ? 5.975 23.600 -29.974 1.00 47.66 284 SER A C 1
ATOM 2072 O O . SER A 1 284 ? 6.924 23.511 -29.195 1.00 47.66 284 SER A O 1
ATOM 2074 N N . GLY A 1 285 ? 6.135 23.913 -31.258 1.00 59.22 285 GLY A N 1
ATOM 2075 C CA . GLY A 1 285 ? 7.413 24.056 -31.974 1.00 59.22 285 GLY A CA 1
ATOM 2076 C C . GLY A 1 285 ? 8.418 25.123 -31.501 1.00 59.22 285 GLY A C 1
ATOM 2077 O O . GLY A 1 285 ? 9.196 25.588 -32.319 1.00 59.22 285 GLY A O 1
ATOM 2078 N N . GLY A 1 286 ? 8.420 25.525 -30.228 1.00 75.19 286 GLY A N 1
ATOM 2079 C CA . GLY A 1 286 ? 9.377 26.476 -29.656 1.00 75.19 286 GLY A CA 1
ATOM 2080 C C . GLY A 1 286 ? 10.727 25.858 -29.251 1.00 75.19 286 GLY A C 1
ATOM 2081 O O . GLY A 1 286 ? 10.825 24.628 -29.139 1.00 75.19 286 GLY A O 1
ATOM 2082 N N . PRO A 1 287 ? 11.736 26.707 -28.977 1.00 88.38 287 PRO A N 1
ATOM 2083 C CA . PRO A 1 287 ? 13.109 26.303 -28.679 1.00 88.38 287 PRO A CA 1
ATOM 2084 C C . PRO A 1 287 ? 13.208 25.429 -27.426 1.00 88.38 287 PRO A C 1
ATOM 2086 O O . PRO A 1 287 ? 12.366 25.506 -26.520 1.00 88.38 287 PRO A O 1
ATOM 2089 N N . ILE A 1 288 ? 14.244 24.592 -27.376 1.00 91.88 288 ILE A N 1
ATOM 2090 C CA . ILE A 1 288 ? 14.522 23.708 -26.247 1.00 91.88 288 ILE A CA 1
ATOM 2091 C C . ILE A 1 288 ? 15.898 23.983 -25.648 1.00 91.88 288 ILE A C 1
ATOM 2093 O O . ILE A 1 288 ? 16.893 24.103 -26.355 1.00 91.88 288 ILE A O 1
ATOM 2097 N N . GLY A 1 289 ? 15.941 24.072 -24.323 1.00 93.50 289 GLY A N 1
ATOM 2098 C CA . GLY A 1 289 ? 17.176 24.119 -23.559 1.00 93.50 289 GLY A CA 1
ATOM 2099 C C . GLY A 1 289 ? 17.693 22.719 -23.256 1.00 93.50 289 GLY A C 1
ATOM 2100 O O . GLY A 1 289 ? 16.914 21.794 -23.015 1.00 93.50 289 GLY A O 1
ATOM 2101 N N . LEU A 1 290 ? 19.005 22.578 -23.178 1.00 92.94 290 LEU A N 1
ATOM 2102 C CA . LEU A 1 290 ? 19.675 21.366 -22.741 1.00 92.94 290 LEU A CA 1
ATOM 2103 C C . LEU A 1 290 ? 20.724 21.724 -21.692 1.00 92.94 290 LEU A C 1
ATOM 2105 O O . LEU A 1 290 ? 21.662 22.455 -21.990 1.00 92.94 290 LEU A O 1
ATOM 2109 N N . ILE A 1 291 ? 20.575 21.200 -20.478 1.00 92.06 291 ILE A N 1
ATOM 2110 C CA . ILE A 1 291 ? 21.623 21.249 -19.454 1.00 92.06 291 ILE A CA 1
ATOM 2111 C C . ILE A 1 291 ? 22.438 19.961 -19.592 1.00 92.06 291 ILE A C 1
ATOM 2113 O O . ILE A 1 291 ? 21.933 18.867 -19.324 1.00 92.06 291 ILE A O 1
ATOM 2117 N N . ALA A 1 292 ? 23.671 20.098 -20.076 1.00 90.44 292 ALA A N 1
ATOM 2118 C CA . ALA A 1 292 ? 24.502 19.007 -20.566 1.00 90.44 292 ALA A CA 1
ATOM 2119 C C . ALA A 1 292 ? 25.630 18.662 -19.582 1.00 90.44 292 ALA A C 1
ATOM 2121 O O . ALA A 1 292 ? 26.541 19.454 -19.370 1.00 90.44 292 ALA A O 1
ATOM 2122 N N . GLY A 1 293 ? 25.591 17.466 -19.002 1.00 86.88 293 GLY A N 1
ATOM 2123 C CA . GLY A 1 293 ? 26.668 16.867 -18.213 1.00 86.88 293 GLY A CA 1
ATOM 2124 C C . GLY A 1 293 ? 27.668 16.082 -19.071 1.00 86.88 293 GLY A C 1
ATOM 2125 O O . GLY A 1 293 ? 27.877 16.385 -20.243 1.00 86.88 293 GLY A O 1
ATOM 2126 N N . THR A 1 294 ? 28.277 15.054 -18.481 1.00 82.38 294 THR A N 1
ATOM 2127 C CA . THR A 1 294 ? 29.263 14.172 -19.122 1.00 82.38 294 THR A CA 1
ATOM 2128 C C . THR A 1 294 ? 28.638 13.069 -19.977 1.00 82.38 294 THR A C 1
ATOM 2130 O O . THR A 1 294 ? 27.484 12.674 -19.784 1.00 82.38 294 THR A O 1
ATOM 2133 N N . GLY A 1 295 ? 29.449 12.508 -20.876 1.00 78.81 295 GLY A N 1
ATOM 2134 C CA . GLY A 1 295 ? 29.104 11.365 -21.726 1.00 78.81 295 GLY A CA 1
ATOM 2135 C C . GLY A 1 295 ? 28.505 11.765 -23.075 1.00 78.81 295 GLY A C 1
ATOM 2136 O O . GLY A 1 295 ? 28.372 12.943 -23.383 1.00 78.81 295 GLY A O 1
ATOM 2137 N N . ASP A 1 296 ? 28.130 10.767 -23.879 1.00 77.75 296 ASP A N 1
ATOM 2138 C CA . ASP A 1 296 ? 27.612 10.981 -25.243 1.00 77.75 296 ASP A CA 1
ATOM 2139 C C . ASP A 1 296 ? 26.123 11.371 -25.282 1.00 77.75 296 ASP A C 1
ATOM 2141 O O . ASP A 1 296 ? 25.626 11.880 -26.286 1.00 77.75 296 ASP A O 1
ATOM 2145 N N . PHE A 1 297 ? 25.389 11.150 -24.186 1.00 81.06 297 PHE A N 1
ATOM 2146 C CA . PHE A 1 297 ? 23.941 11.371 -24.133 1.00 81.06 297 PHE A CA 1
ATOM 2147 C C . PHE A 1 297 ? 23.498 12.815 -24.449 1.00 81.06 297 PHE A C 1
ATOM 2149 O O . PHE A 1 297 ? 22.535 12.968 -25.203 1.00 81.06 297 PHE A O 1
ATOM 2156 N N . PRO A 1 298 ? 24.169 13.877 -23.956 1.00 88.31 298 PRO A N 1
ATOM 2157 C CA . PRO A 1 298 ? 23.837 15.248 -24.337 1.00 88.31 298 PRO A CA 1
ATOM 2158 C C . PRO A 1 298 ? 23.947 15.503 -25.841 1.00 88.31 298 PRO A C 1
ATOM 2160 O O . PRO A 1 298 ? 23.048 16.109 -26.421 1.00 88.31 298 PRO A O 1
ATOM 2163 N N . ALA A 1 299 ? 25.011 15.010 -26.481 1.00 87.38 299 ALA A N 1
ATOM 2164 C CA . ALA A 1 299 ? 25.214 15.178 -27.916 1.00 87.38 299 ALA A CA 1
ATOM 2165 C C . ALA A 1 299 ? 24.119 14.466 -28.720 1.00 87.38 299 ALA A C 1
ATOM 2167 O O . ALA A 1 299 ? 23.538 15.077 -29.611 1.00 87.38 299 ALA A O 1
ATOM 2168 N N . LEU A 1 300 ? 23.758 13.235 -28.338 1.00 83.62 300 LEU A N 1
ATOM 2169 C CA . LEU A 1 300 ? 22.663 12.490 -28.974 1.00 83.62 300 LEU A CA 1
ATOM 2170 C C . LEU A 1 300 ? 21.312 13.201 -28.827 1.00 83.62 300 LEU A C 1
ATOM 2172 O O . LEU A 1 300 ? 20.526 13.240 -29.772 1.00 83.62 300 LEU A O 1
ATOM 2176 N N . PHE A 1 301 ? 21.033 13.779 -27.654 1.00 88.25 301 PHE A N 1
ATOM 2177 C CA . PHE A 1 301 ? 19.819 14.571 -27.452 1.00 88.25 301 PHE A CA 1
ATOM 2178 C C . PHE A 1 301 ? 19.786 15.792 -28.374 1.00 88.25 301 PHE A C 1
ATOM 2180 O O . PHE A 1 301 ? 18.766 16.048 -29.017 1.00 88.25 301 PHE A O 1
ATOM 2187 N N . ALA A 1 302 ? 20.888 16.545 -28.428 1.00 89.06 302 ALA A N 1
ATOM 2188 C CA . ALA A 1 302 ? 20.990 17.745 -29.246 1.00 89.06 302 ALA A CA 1
ATOM 2189 C C . ALA A 1 302 ? 20.873 17.419 -30.743 1.00 89.06 302 ALA A C 1
ATOM 2191 O O . ALA A 1 302 ? 20.107 18.071 -31.447 1.00 89.06 302 ALA A O 1
ATOM 2192 N N . GLU A 1 303 ? 21.548 16.367 -31.207 1.00 86.75 303 GLU A N 1
ATOM 2193 C CA . GLU A 1 303 ? 21.471 15.869 -32.583 1.00 86.75 303 GLU A CA 1
ATOM 2194 C C . GLU A 1 303 ? 20.039 15.466 -32.961 1.00 86.75 303 GLU A C 1
ATOM 2196 O O . GLU A 1 303 ? 19.509 15.922 -33.976 1.00 86.75 303 GLU A O 1
ATOM 2201 N N . ALA A 1 304 ? 19.364 14.678 -32.117 1.00 84.31 304 ALA A N 1
ATOM 2202 C CA . ALA A 1 304 ? 17.989 14.260 -32.371 1.00 84.31 304 ALA A CA 1
ATOM 2203 C C . ALA A 1 304 ? 17.020 15.452 -32.408 1.00 84.31 304 ALA A C 1
ATOM 2205 O O . ALA A 1 304 ? 16.177 15.543 -33.302 1.00 84.31 304 ALA A O 1
ATOM 2206 N N . ALA A 1 305 ? 17.165 16.407 -31.487 1.00 86.94 305 ALA A N 1
ATOM 2207 C CA . ALA A 1 305 ? 16.376 17.636 -31.487 1.00 86.94 305 ALA A CA 1
ATOM 2208 C C . ALA A 1 305 ? 16.613 18.473 -32.760 1.00 86.94 305 ALA A C 1
ATOM 2210 O O . ALA A 1 305 ? 15.653 18.932 -33.387 1.00 86.94 305 ALA A O 1
ATOM 2211 N N . ALA A 1 306 ? 17.874 18.626 -33.174 1.00 84.88 306 ALA A N 1
ATOM 2212 C CA . ALA A 1 306 ? 18.257 19.356 -34.377 1.00 84.88 306 ALA A CA 1
ATOM 2213 C C . ALA A 1 306 ? 17.731 18.682 -35.657 1.00 84.88 306 ALA A C 1
ATOM 2215 O O . ALA A 1 306 ? 17.224 19.369 -36.546 1.00 84.88 306 ALA A O 1
ATOM 2216 N N . SER A 1 307 ? 17.750 17.345 -35.731 1.00 81.31 307 SER A N 1
ATOM 2217 C CA . SER A 1 307 ? 17.196 16.580 -36.863 1.00 81.31 307 SER A CA 1
ATOM 2218 C C . SER A 1 307 ? 15.687 16.803 -37.053 1.00 81.31 307 SER A C 1
ATOM 2220 O O . SER A 1 307 ? 15.181 16.813 -38.175 1.00 81.31 307 SER A O 1
ATOM 2222 N N . LEU A 1 308 ? 14.977 17.095 -35.957 1.00 82.88 308 LEU A N 1
ATOM 2223 C CA . LEU A 1 308 ? 13.563 17.479 -35.938 1.00 82.88 308 LEU A CA 1
ATOM 2224 C C . LEU A 1 308 ? 13.348 18.993 -36.129 1.00 82.88 308 LEU A C 1
ATOM 2226 O O . LEU A 1 308 ? 12.257 19.504 -35.860 1.00 82.88 308 LEU A O 1
ATOM 2230 N N . LYS A 1 309 ? 14.380 19.717 -36.585 1.00 84.31 309 LYS A N 1
ATOM 2231 C CA . LYS A 1 309 ? 14.395 21.171 -36.814 1.00 84.31 309 LYS A CA 1
ATOM 2232 C C . LYS A 1 309 ? 14.035 21.995 -35.570 1.00 84.31 309 LYS A C 1
ATOM 2234 O O . LYS A 1 309 ? 13.445 23.069 -35.689 1.00 84.31 309 LYS A O 1
ATOM 2239 N N . LYS A 1 310 ? 14.360 21.506 -34.368 1.00 86.19 310 LYS A N 1
ATOM 2240 C CA . LYS A 1 310 ? 14.219 22.283 -33.127 1.00 86.19 310 LYS A CA 1
ATOM 2241 C C . LYS A 1 310 ? 15.450 23.151 -32.917 1.00 86.19 310 LYS A C 1
ATOM 2243 O O . LYS A 1 310 ? 16.574 22.694 -33.089 1.00 86.19 310 LYS A O 1
ATOM 2248 N N . GLU A 1 311 ? 15.239 24.385 -32.475 1.00 91.25 311 GLU A N 1
ATOM 2249 C CA . GLU A 1 311 ? 16.334 25.225 -31.995 1.00 91.25 311 GLU A CA 1
ATOM 2250 C C . GLU A 1 311 ? 16.776 24.744 -30.611 1.00 91.25 311 GLU A C 1
ATOM 2252 O O . GLU A 1 311 ? 15.994 24.780 -29.655 1.00 91.25 311 GLU A O 1
ATOM 2257 N N . VAL A 1 312 ? 18.020 24.276 -30.517 1.00 93.25 312 VAL A N 1
ATOM 2258 C CA . VAL A 1 312 ? 18.612 23.756 -29.280 1.00 93.25 312 VAL A CA 1
ATOM 2259 C C . VAL A 1 312 ? 19.539 24.803 -28.678 1.00 93.25 312 VAL A C 1
ATOM 2261 O O . VAL A 1 312 ? 20.450 25.289 -29.343 1.00 93.25 312 VAL A O 1
ATOM 2264 N N . PHE A 1 313 ? 19.333 25.126 -27.408 1.00 95.50 313 PHE A N 1
ATOM 2265 C CA . PHE A 1 313 ? 20.192 26.013 -26.631 1.00 95.50 313 PHE A CA 1
ATOM 2266 C C . PHE A 1 313 ? 20.871 25.211 -25.530 1.00 95.50 313 PHE A C 1
ATOM 2268 O O . PHE A 1 313 ? 20.195 24.560 -24.735 1.00 95.50 313 PHE A O 1
ATOM 2275 N N . VAL A 1 314 ? 22.196 25.236 -25.476 1.00 95.62 314 VAL A N 1
ATOM 2276 C CA . VAL A 1 314 ? 22.961 24.357 -24.590 1.00 95.62 314 VAL A CA 1
ATOM 2277 C C . VAL A 1 314 ? 23.573 25.152 -23.448 1.00 95.62 314 VAL A C 1
ATOM 2279 O O . VAL A 1 314 ? 24.217 26.178 -23.649 1.00 95.62 314 VAL A O 1
ATOM 2282 N N . ILE A 1 315 ? 23.408 24.630 -22.240 1.00 94.56 315 ILE A N 1
ATOM 2283 C CA . ILE A 1 315 ? 24.180 25.011 -21.065 1.00 94.56 315 ILE A CA 1
ATOM 2284 C C . ILE A 1 315 ? 25.096 23.840 -20.740 1.00 94.56 315 ILE A C 1
ATOM 2286 O O . ILE A 1 315 ? 24.634 22.788 -20.296 1.00 94.56 315 ILE A O 1
ATOM 2290 N N . GLY A 1 316 ? 26.383 24.021 -21.005 1.00 91.88 316 GLY A N 1
ATOM 2291 C CA . GLY A 1 316 ? 27.429 23.066 -20.676 1.00 91.88 316 GLY A CA 1
ATOM 2292 C C . GLY A 1 316 ? 28.208 23.476 -19.431 1.00 91.88 316 GLY A C 1
ATOM 2293 O O . GLY A 1 316 ? 28.121 24.610 -18.958 1.00 91.88 316 GLY A O 1
ATOM 2294 N N . PHE A 1 317 ? 29.020 22.556 -18.927 1.00 89.69 317 PHE A N 1
ATOM 2295 C CA . PHE A 1 317 ? 29.922 22.779 -17.810 1.00 89.69 317 PHE A CA 1
ATOM 2296 C C . PHE A 1 317 ? 31.374 22.541 -18.219 1.00 89.69 317 PHE A C 1
ATOM 2298 O O . PHE A 1 317 ? 31.689 21.549 -18.890 1.00 89.69 317 PHE A O 1
ATOM 2305 N N . HIS A 1 318 ? 32.266 23.445 -17.808 1.00 87.31 318 HIS A N 1
ATOM 2306 C CA . HIS A 1 318 ? 33.694 23.341 -18.110 1.00 87.31 318 HIS A CA 1
ATOM 2307 C C . HIS A 1 318 ? 34.277 22.022 -17.589 1.00 87.31 318 HIS A C 1
ATOM 2309 O O . HIS A 1 318 ? 34.093 21.668 -16.429 1.00 87.31 318 HIS A O 1
ATOM 2315 N N . GLY A 1 319 ? 34.970 21.285 -18.463 1.00 83.25 319 GLY A N 1
ATOM 2316 C CA . GLY A 1 319 ? 35.574 19.990 -18.130 1.00 83.25 319 GLY A CA 1
ATOM 2317 C C . GLY A 1 319 ? 34.608 18.798 -18.105 1.00 83.25 319 GLY A C 1
ATOM 2318 O O . GLY A 1 319 ? 35.064 17.679 -17.888 1.00 83.25 319 GLY A O 1
ATOM 2319 N N . TYR A 1 320 ? 33.309 19.003 -18.358 1.00 84.38 320 TYR A N 1
ATOM 2320 C CA . TYR A 1 320 ? 32.305 17.931 -18.315 1.00 84.38 320 TYR A CA 1
ATOM 2321 C C . TYR A 1 320 ? 31.563 17.747 -19.630 1.00 84.38 320 TYR A C 1
ATOM 2323 O O . TYR A 1 320 ? 31.357 16.615 -20.063 1.00 84.38 320 TYR A O 1
ATOM 2331 N N . THR A 1 321 ? 31.160 18.843 -20.264 1.00 88.12 321 THR A N 1
ATOM 2332 C CA . THR A 1 321 ? 30.392 18.784 -21.506 1.00 88.12 321 THR A CA 1
ATOM 2333 C C . THR A 1 321 ? 31.319 18.651 -22.702 1.00 88.12 321 THR A C 1
ATOM 2335 O O . THR A 1 321 ? 32.256 19.432 -22.870 1.00 88.12 321 THR A O 1
ATOM 2338 N N . ASP A 1 322 ? 31.024 17.683 -23.562 1.00 87.56 322 ASP A N 1
ATOM 2339 C CA . ASP A 1 322 ? 31.714 17.521 -24.834 1.00 87.56 322 ASP A CA 1
ATOM 2340 C C . ASP A 1 322 ? 31.310 18.627 -25.823 1.00 87.56 322 ASP A C 1
ATOM 2342 O O . ASP A 1 322 ? 30.124 18.827 -26.098 1.00 87.56 322 ASP A O 1
ATOM 2346 N N . LYS A 1 323 ? 32.304 19.315 -26.399 1.00 88.75 323 LYS A N 1
ATOM 2347 C CA . LYS A 1 323 ? 32.102 20.412 -27.357 1.00 88.75 323 LYS A CA 1
ATOM 2348 C C . LYS A 1 323 ? 31.467 19.983 -28.678 1.00 88.75 323 LYS A C 1
ATOM 2350 O O . LYS A 1 323 ? 30.930 20.832 -29.379 1.00 88.75 323 LYS A O 1
ATOM 2355 N N . ARG A 1 324 ? 31.449 18.686 -29.017 1.00 88.75 324 ARG A N 1
ATOM 2356 C CA . ARG A 1 324 ? 30.726 18.168 -30.199 1.00 88.75 324 ARG A CA 1
ATOM 2357 C C . ARG A 1 324 ? 29.251 18.579 -30.215 1.00 88.75 324 ARG A C 1
ATOM 2359 O O . ARG A 1 324 ? 28.657 18.655 -31.287 1.00 88.75 324 ARG A O 1
ATOM 2366 N N . ILE A 1 325 ? 28.671 18.863 -29.047 1.00 90.81 325 ILE A N 1
ATOM 2367 C CA . ILE A 1 325 ? 27.292 19.332 -28.907 1.00 90.81 325 ILE A CA 1
ATOM 2368 C C . ILE A 1 325 ? 27.031 20.677 -29.604 1.00 90.81 325 ILE A C 1
ATOM 2370 O O . ILE A 1 325 ? 25.899 20.944 -30.004 1.00 90.81 325 ILE A O 1
ATOM 2374 N N . GLU A 1 326 ? 28.070 21.499 -29.794 1.00 91.38 326 GLU A N 1
ATOM 2375 C CA . GLU A 1 326 ? 27.966 22.819 -30.426 1.00 91.38 326 GLU A CA 1
ATOM 2376 C C . GLU A 1 326 ? 27.464 22.720 -31.867 1.00 91.38 326 GLU A C 1
ATOM 2378 O O . GLU A 1 326 ? 26.673 23.561 -32.289 1.00 91.38 326 GLU A O 1
ATOM 2383 N N . ASN A 1 327 ? 27.820 21.639 -32.572 1.00 90.94 327 ASN A N 1
ATOM 2384 C CA . ASN A 1 327 ? 27.396 21.358 -33.948 1.00 90.94 327 ASN A CA 1
ATOM 2385 C C . ASN A 1 327 ? 25.873 21.236 -34.102 1.00 90.94 327 ASN A C 1
ATOM 2387 O O . ASN A 1 327 ? 25.347 21.374 -35.204 1.00 90.94 327 ASN A O 1
ATOM 2391 N N . PHE A 1 328 ? 25.168 20.958 -33.005 1.00 90.31 328 PHE A N 1
ATOM 2392 C CA . PHE A 1 328 ? 23.722 20.747 -32.976 1.00 90.31 328 PHE A CA 1
ATOM 2393 C C . PHE A 1 328 ? 22.988 21.842 -32.192 1.00 90.31 328 PHE A C 1
ATOM 2395 O O . PHE A 1 328 ? 21.773 21.770 -32.015 1.00 90.31 328 PHE A O 1
ATOM 2402 N N . SER A 1 329 ? 23.717 22.850 -31.704 1.00 92.50 329 SER A N 1
ATOM 2403 C CA . SER A 1 329 ? 23.176 23.939 -30.897 1.00 92.50 329 SER A CA 1
ATOM 2404 C C . SER A 1 329 ? 23.101 25.233 -31.698 1.00 92.50 329 SER A C 1
ATOM 2406 O O . SER A 1 329 ? 24.012 25.572 -32.446 1.00 92.50 329 SER A O 1
ATOM 2408 N N . ARG A 1 330 ? 22.035 26.007 -31.495 1.00 91.44 330 ARG A N 1
ATOM 2409 C CA . ARG A 1 330 ? 21.949 27.389 -31.974 1.00 91.44 330 ARG A CA 1
ATOM 2410 C C . ARG A 1 330 ? 22.886 28.303 -31.186 1.00 91.44 330 ARG A C 1
ATOM 2412 O O . ARG A 1 330 ? 23.470 29.225 -31.743 1.00 91.44 330 ARG A O 1
ATOM 2419 N N . GLN A 1 331 ? 22.979 28.068 -29.882 1.00 93.62 331 GLN A N 1
ATOM 2420 C CA . GLN A 1 331 ? 23.851 28.803 -28.980 1.00 93.62 331 GLN A CA 1
ATOM 2421 C C . GLN A 1 331 ? 24.222 27.906 -27.799 1.00 93.62 331 GLN A C 1
ATOM 2423 O O . GLN A 1 331 ? 23.379 27.165 -27.288 1.00 93.62 331 GLN A O 1
ATOM 2428 N N . SER A 1 332 ? 25.479 27.995 -27.371 1.00 95.06 332 SER A N 1
ATOM 2429 C CA . SER A 1 332 ? 26.022 27.268 -26.225 1.00 95.06 332 SER A CA 1
ATOM 2430 C C . SER A 1 332 ? 26.628 28.248 -25.221 1.00 95.06 332 SER A C 1
ATOM 2432 O O . SER A 1 332 ? 27.311 29.195 -25.611 1.00 95.06 332 SER A O 1
ATOM 2434 N N . LEU A 1 333 ? 26.387 28.024 -23.930 1.00 94.94 333 LEU A N 1
ATOM 2435 C CA . LEU A 1 333 ? 27.037 28.726 -22.824 1.00 94.94 333 LEU A CA 1
ATOM 2436 C C . LEU A 1 333 ? 27.681 27.696 -21.904 1.00 94.94 333 LEU A C 1
ATOM 2438 O O . LEU A 1 333 ? 27.011 26.770 -21.453 1.00 94.94 333 LEU A O 1
ATOM 2442 N N . TYR A 1 334 ? 28.961 27.878 -21.602 1.00 93.38 334 TYR A N 1
ATOM 2443 C CA . TYR A 1 334 ? 29.679 27.028 -20.660 1.00 93.38 334 TYR A CA 1
ATOM 2444 C C . TYR A 1 334 ? 29.861 27.761 -19.340 1.00 93.38 334 TYR A C 1
ATOM 2446 O O . TYR A 1 334 ? 30.244 28.931 -19.326 1.00 93.38 334 TYR A O 1
ATOM 2454 N N . LEU A 1 335 ? 29.533 27.080 -18.247 1.00 90.25 335 LEU A N 1
ATOM 2455 C CA . LEU A 1 335 ? 29.547 27.625 -16.896 1.00 90.25 335 LEU A CA 1
ATOM 2456 C C . LEU A 1 335 ? 30.277 26.685 -15.934 1.00 90.25 335 LEU A C 1
ATOM 2458 O O . LEU A 1 335 ? 30.491 25.507 -16.215 1.00 90.25 335 LEU A O 1
ATOM 2462 N N . ASP A 1 336 ? 30.610 27.193 -14.755 1.00 85.38 336 ASP A N 1
ATOM 2463 C CA . ASP A 1 336 ? 31.005 26.349 -13.630 1.00 85.38 336 ASP A CA 1
ATOM 2464 C C . ASP A 1 336 ? 29.764 25.730 -12.966 1.00 85.38 336 ASP A C 1
ATOM 2466 O O . ASP A 1 336 ? 28.685 26.329 -12.956 1.00 85.38 336 ASP A O 1
ATOM 2470 N N . LEU A 1 337 ? 29.907 24.541 -12.366 1.00 77.62 337 LEU A N 1
ATOM 2471 C CA . LEU A 1 337 ? 28.796 23.786 -11.754 1.00 77.62 337 LEU A CA 1
ATOM 2472 C C . LEU A 1 337 ? 28.006 24.579 -10.692 1.00 77.62 337 LEU A C 1
ATOM 2474 O O . LEU A 1 337 ? 26.826 24.308 -10.477 1.00 77.62 337 LEU A O 1
ATOM 2478 N N . GLY A 1 338 ? 28.636 25.556 -10.034 1.00 77.38 338 GLY A N 1
ATOM 2479 C CA . GLY A 1 338 ? 28.022 26.381 -8.990 1.00 77.38 338 GLY A CA 1
ATOM 2480 C C . GLY A 1 338 ? 27.290 27.638 -9.476 1.00 77.38 338 GLY A C 1
ATOM 2481 O O . GLY A 1 338 ? 26.754 28.376 -8.649 1.00 77.38 338 GLY A O 1
ATOM 2482 N N . ALA A 1 339 ? 27.249 27.897 -10.786 1.00 85.06 339 ALA A N 1
ATOM 2483 C CA . ALA A 1 339 ? 26.680 29.112 -11.376 1.00 85.06 339 ALA A CA 1
ATOM 2484 C C . ALA A 1 339 ? 25.172 28.995 -11.694 1.00 85.06 339 ALA A C 1
ATOM 2486 O O . ALA A 1 339 ? 24.727 29.297 -12.803 1.00 85.06 339 ALA A O 1
ATOM 2487 N N . VAL A 1 340 ? 24.374 28.538 -10.726 1.00 84.56 340 VAL A N 1
ATOM 2488 C CA . VAL A 1 340 ? 22.931 28.264 -10.866 1.00 84.56 340 VAL A CA 1
ATOM 2489 C C . VAL A 1 340 ? 22.112 29.480 -11.329 1.00 84.56 340 VAL A C 1
ATOM 2491 O O . VAL A 1 340 ? 21.219 29.336 -12.165 1.00 84.56 340 VAL A O 1
ATOM 2494 N N . GLY A 1 341 ? 22.408 30.678 -10.832 1.00 85.38 341 GLY A N 1
ATOM 2495 C CA . GLY A 1 341 ? 21.737 31.913 -11.236 1.00 85.38 341 GLY A CA 1
ATOM 2496 C C . GLY A 1 341 ? 21.989 32.260 -12.702 1.00 85.38 341 GLY A C 1
ATOM 2497 O O . GLY A 1 341 ? 21.046 32.556 -13.437 1.00 85.38 341 GLY A O 1
ATOM 2498 N N . LYS A 1 342 ? 23.237 32.108 -13.163 1.00 88.44 342 LYS A N 1
ATOM 2499 C CA . LYS A 1 342 ? 23.607 32.349 -14.569 1.00 88.44 342 LYS A CA 1
ATOM 2500 C C . LYS A 1 342 ? 22.899 31.390 -15.526 1.00 88.44 342 LYS A C 1
ATOM 2502 O O . LYS A 1 342 ? 22.556 31.783 -16.638 1.00 88.44 342 LYS A O 1
ATOM 2507 N N . ILE A 1 343 ? 22.630 30.153 -15.091 1.00 90.38 343 ILE A N 1
ATOM 2508 C CA . ILE A 1 343 ? 21.828 29.190 -15.864 1.00 90.38 343 ILE A CA 1
ATOM 2509 C C . ILE A 1 343 ? 20.422 29.754 -16.105 1.00 90.38 343 ILE A C 1
ATOM 2511 O O . ILE A 1 343 ? 19.952 29.780 -17.241 1.00 90.38 343 ILE A O 1
ATOM 2515 N N . ALA A 1 344 ? 19.750 30.227 -15.051 1.00 87.88 344 ALA A N 1
ATOM 2516 C CA . ALA A 1 344 ? 18.399 30.775 -15.164 1.00 87.88 344 ALA A CA 1
ATOM 2517 C C . ALA A 1 344 ? 18.357 32.056 -16.019 1.00 87.88 344 ALA A C 1
ATOM 2519 O O . ALA A 1 344 ? 17.439 32.227 -16.824 1.00 87.88 344 ALA A O 1
ATOM 2520 N N . GLU A 1 345 ? 19.358 32.930 -15.881 1.00 89.44 345 GLU A N 1
ATOM 2521 C CA . GLU A 1 345 ? 19.502 34.142 -16.695 1.00 89.44 345 GLU A CA 1
ATOM 2522 C C . GLU A 1 345 ? 19.671 33.819 -18.183 1.00 89.44 345 GLU A C 1
ATOM 2524 O O . GLU A 1 345 ? 18.963 34.389 -19.014 1.00 89.44 345 GLU A O 1
ATOM 2529 N N . ALA A 1 346 ? 20.543 32.863 -18.518 1.00 91.69 346 ALA A N 1
ATOM 2530 C CA . ALA A 1 346 ? 20.776 32.439 -19.895 1.00 91.69 346 ALA A CA 1
ATOM 2531 C C . ALA A 1 346 ? 19.512 31.846 -20.533 1.00 91.69 346 ALA A C 1
ATOM 2533 O O . ALA A 1 346 ? 19.101 32.280 -21.609 1.00 91.69 346 ALA A O 1
ATOM 2534 N N . LEU A 1 347 ? 18.833 30.919 -19.843 1.00 90.94 347 LEU A N 1
ATOM 2535 C CA . LEU A 1 347 ? 17.593 30.312 -20.344 1.00 90.94 347 LEU A CA 1
ATOM 2536 C C . LEU A 1 347 ? 16.498 31.359 -20.588 1.00 90.94 347 LEU A C 1
ATOM 2538 O O . LEU A 1 347 ? 15.803 31.303 -21.605 1.00 90.94 347 LEU A O 1
ATOM 2542 N N . LYS A 1 348 ? 16.372 32.337 -19.682 1.00 89.50 348 LYS A N 1
ATOM 2543 C CA . LYS A 1 348 ? 15.428 33.449 -19.820 1.00 89.50 348 LYS A CA 1
ATOM 2544 C C . LYS A 1 348 ? 15.790 34.354 -20.999 1.00 89.50 348 LYS A C 1
ATOM 2546 O O . LYS A 1 348 ? 14.904 34.703 -21.776 1.00 89.50 348 LYS A O 1
ATOM 2551 N N . GLY A 1 349 ? 17.068 34.706 -21.147 1.00 89.00 349 GLY A N 1
ATOM 2552 C CA . GLY A 1 349 ? 17.571 35.533 -22.248 1.00 89.00 349 GLY A CA 1
ATOM 2553 C C . GLY A 1 349 ? 17.357 34.895 -23.621 1.00 89.00 349 GLY A C 1
ATOM 2554 O O . GLY A 1 349 ? 17.039 35.589 -24.581 1.00 89.00 349 GLY A O 1
ATOM 2555 N N . TRP A 1 350 ? 17.440 33.567 -23.705 1.00 92.19 350 TRP A N 1
ATOM 2556 C CA . TRP A 1 350 ? 17.181 32.807 -24.931 1.00 92.19 350 TRP A CA 1
ATOM 2557 C C . TRP A 1 350 ? 15.697 32.539 -25.212 1.00 92.19 350 TRP A C 1
ATOM 2559 O O . TRP A 1 350 ? 15.364 31.928 -26.225 1.00 92.19 350 TRP A O 1
ATOM 2569 N N . GLY A 1 351 ? 14.787 32.959 -24.327 1.00 87.62 351 GLY A N 1
ATOM 2570 C CA . GLY A 1 351 ? 13.352 32.702 -24.483 1.00 87.62 351 GLY A CA 1
ATOM 2571 C C . GLY A 1 351 ? 12.980 31.216 -24.395 1.00 87.62 351 GLY A C 1
ATOM 2572 O O . GLY A 1 351 ? 11.913 30.807 -24.863 1.00 87.62 351 GLY A O 1
ATOM 2573 N N . VAL A 1 352 ? 13.843 30.393 -23.796 1.00 90.69 352 VAL A N 1
ATOM 2574 C CA . VAL A 1 352 ? 13.607 28.962 -23.618 1.00 90.69 352 VAL A CA 1
ATOM 2575 C C . VAL A 1 352 ? 12.578 28.765 -22.512 1.00 90.69 352 VAL A C 1
ATOM 2577 O O . VAL A 1 352 ? 12.724 29.281 -21.412 1.00 90.69 352 VAL A O 1
ATOM 2580 N N . ARG A 1 353 ? 11.534 27.977 -22.786 1.00 87.06 353 ARG A N 1
ATOM 2581 C CA . ARG A 1 353 ? 10.491 27.623 -21.800 1.00 87.06 353 ARG A CA 1
ATOM 2582 C C . ARG A 1 353 ? 10.538 26.168 -21.351 1.00 87.06 353 ARG A C 1
ATOM 2584 O O . ARG A 1 353 ? 9.820 25.784 -20.431 1.00 87.06 353 ARG A O 1
ATOM 2591 N N . ARG A 1 354 ? 11.351 25.343 -22.013 1.00 89.06 354 ARG A N 1
ATOM 2592 C CA . ARG A 1 354 ? 11.467 23.903 -21.764 1.00 89.06 354 ARG A CA 1
ATOM 2593 C C . ARG A 1 354 ? 12.928 23.499 -21.751 1.00 89.06 354 ARG A C 1
ATOM 2595 O O . ARG A 1 354 ? 13.644 23.865 -22.676 1.00 89.06 354 ARG A O 1
ATOM 2602 N N . VAL A 1 355 ? 13.345 22.725 -20.756 1.00 90.81 355 VAL A N 1
ATOM 2603 C CA . VAL A 1 355 ? 14.731 22.256 -20.632 1.00 90.81 355 VAL A CA 1
ATOM 2604 C C . VAL A 1 355 ? 14.789 20.756 -20.370 1.00 90.81 355 VAL A C 1
ATOM 2606 O O . VAL A 1 355 ? 14.002 20.232 -19.582 1.00 90.81 355 VAL A O 1
ATOM 2609 N N . ALA A 1 356 ? 15.710 20.063 -21.030 1.00 88.44 356 ALA A N 1
ATOM 2610 C CA . ALA A 1 356 ? 16.062 18.682 -20.725 1.00 88.44 356 ALA A CA 1
ATOM 2611 C C . ALA A 1 356 ? 17.408 18.633 -19.993 1.00 88.44 356 ALA A C 1
ATOM 2613 O O . ALA A 1 356 ? 18.277 19.476 -20.215 1.00 88.44 356 ALA A O 1
ATOM 2614 N N . PHE A 1 357 ? 17.584 17.631 -19.138 1.00 86.88 357 PHE A N 1
ATOM 2615 C CA . PHE A 1 357 ? 18.879 17.297 -18.555 1.00 86.88 357 PHE A CA 1
ATOM 2616 C C . PHE A 1 357 ? 19.410 16.052 -19.244 1.00 86.88 357 PHE A C 1
ATOM 2618 O O . PHE A 1 357 ? 18.691 15.061 -19.380 1.00 86.88 357 PHE A O 1
ATOM 2625 N N . ALA A 1 358 ? 20.668 16.092 -19.656 1.00 85.06 358 ALA A N 1
ATOM 2626 C CA . ALA A 1 358 ? 21.332 14.942 -20.239 1.00 85.06 358 ALA A CA 1
ATOM 2627 C C . ALA A 1 358 ? 22.759 14.854 -19.715 1.00 85.06 358 ALA A C 1
ATOM 2629 O O . ALA A 1 358 ? 23.420 15.873 -19.557 1.00 85.06 358 ALA A O 1
ATOM 2630 N N . GLY A 1 359 ? 23.245 13.636 -19.498 1.00 77.12 359 GLY A N 1
ATOM 2631 C CA . GLY A 1 359 ? 24.618 13.359 -19.096 1.00 77.12 359 GLY A CA 1
ATOM 2632 C C . GLY A 1 359 ? 24.800 13.298 -17.583 1.00 77.12 359 GLY A C 1
ATOM 2633 O O . GLY A 1 359 ? 23.956 13.750 -16.809 1.00 77.12 359 GLY A O 1
ATOM 2634 N N . GLY A 1 360 ? 25.910 12.698 -17.159 1.00 71.19 360 GLY A N 1
ATOM 2635 C CA . GLY A 1 360 ? 26.252 12.598 -15.744 1.00 71.19 360 GLY A CA 1
ATOM 2636 C C . GLY A 1 360 ? 26.717 13.944 -15.193 1.00 71.19 360 GLY A C 1
ATOM 2637 O O . GLY A 1 360 ? 27.518 14.633 -15.818 1.00 71.19 360 GLY A O 1
ATOM 2638 N N . ILE A 1 361 ? 26.264 14.316 -13.998 1.00 67.69 361 ILE A N 1
ATOM 2639 C CA . ILE A 1 361 ? 26.837 15.444 -13.254 1.00 67.69 361 ILE A CA 1
ATOM 2640 C C . ILE A 1 361 ? 27.684 14.854 -12.117 1.00 67.69 361 ILE A C 1
ATOM 2642 O O . ILE A 1 361 ? 27.162 14.050 -11.338 1.00 67.69 361 ILE A O 1
ATOM 2646 N N . PRO A 1 362 ? 28.983 15.181 -12.011 1.00 56.44 362 PRO A N 1
ATOM 2647 C CA . PRO A 1 362 ? 29.844 14.606 -10.984 1.00 56.44 362 PRO A CA 1
ATOM 2648 C C . PRO A 1 362 ? 29.398 15.016 -9.574 1.00 56.44 362 PRO A C 1
ATOM 2650 O O . PRO A 1 362 ? 29.503 16.163 -9.147 1.00 56.44 362 PRO A O 1
ATOM 2653 N N . LYS A 1 363 ? 28.922 14.023 -8.821 1.00 54.25 363 LYS A N 1
ATOM 2654 C CA . LYS A 1 363 ? 28.225 14.172 -7.533 1.00 54.25 363 LYS A CA 1
ATOM 2655 C C . LYS A 1 363 ? 29.102 14.637 -6.362 1.00 54.25 363 LYS A C 1
ATOM 2657 O O . LYS A 1 363 ? 28.584 15.148 -5.376 1.00 54.25 363 LYS A O 1
ATOM 2662 N N . ARG A 1 364 ? 30.426 14.453 -6.439 1.00 52.94 364 ARG A N 1
ATOM 2663 C CA . ARG A 1 364 ? 31.359 14.767 -5.334 1.00 52.94 364 ARG A CA 1
ATOM 2664 C C . ARG A 1 364 ? 31.847 16.214 -5.335 1.00 52.94 364 ARG A C 1
ATOM 2666 O O . ARG A 1 364 ? 32.259 16.701 -4.292 1.00 52.94 364 ARG A O 1
ATOM 2673 N N . GLN A 1 365 ? 31.791 16.897 -6.474 1.00 57.38 365 GLN A N 1
ATOM 2674 C CA . GLN A 1 365 ? 32.484 18.176 -6.649 1.00 57.38 365 GLN A CA 1
ATOM 2675 C C . GLN A 1 365 ? 31.636 19.391 -6.273 1.00 57.38 365 GLN A C 1
ATOM 2677 O O . GLN A 1 365 ? 32.189 20.433 -5.967 1.00 57.38 365 GLN A O 1
ATOM 2682 N N . ILE A 1 366 ? 30.308 19.266 -6.186 1.00 57.19 366 ILE A N 1
ATOM 2683 C CA . ILE A 1 366 ? 29.447 20.341 -5.647 1.00 57.19 366 ILE A CA 1
ATOM 2684 C C . ILE A 1 366 ? 29.775 20.624 -4.165 1.00 57.19 366 ILE A C 1
ATOM 2686 O O . ILE A 1 366 ? 29.523 21.716 -3.663 1.00 57.19 366 ILE A O 1
ATOM 2690 N N . TYR A 1 367 ? 30.360 19.639 -3.475 1.00 54.25 367 TYR A N 1
ATOM 2691 C CA . TYR A 1 367 ? 30.838 19.746 -2.096 1.00 54.25 367 TYR A CA 1
ATOM 2692 C C . TYR A 1 367 ? 32.337 20.042 -1.994 1.00 54.25 367 TYR A C 1
ATOM 2694 O O . TYR A 1 367 ? 32.856 20.134 -0.881 1.00 54.25 367 TYR A O 1
ATOM 2702 N N . ASP A 1 368 ? 33.034 20.155 -3.126 1.00 61.56 368 ASP A N 1
ATOM 2703 C CA . ASP A 1 368 ? 34.437 20.535 -3.139 1.00 61.56 368 ASP A CA 1
ATOM 2704 C C . ASP A 1 368 ? 34.535 22.026 -2.769 1.00 61.56 368 ASP A C 1
ATOM 2706 O O . ASP A 1 368 ? 33.906 22.859 -3.430 1.00 61.56 368 ASP A O 1
ATOM 2710 N N . PRO A 1 369 ? 35.300 22.391 -1.725 1.00 56.81 369 PRO A N 1
ATOM 2711 C CA . PRO A 1 369 ? 35.483 23.784 -1.321 1.00 56.81 369 PRO A CA 1
ATOM 2712 C C . PRO A 1 369 ? 36.030 24.691 -2.434 1.00 56.81 369 PRO A C 1
ATOM 2714 O O . PRO A 1 369 ? 35.902 25.910 -2.333 1.00 56.81 369 PRO A O 1
ATOM 2717 N N . SER A 1 370 ? 36.642 24.117 -3.476 1.00 58.81 370 SER A N 1
ATOM 2718 C CA . SER A 1 370 ? 37.151 24.845 -4.643 1.00 58.81 370 SER A CA 1
ATOM 2719 C C . SER A 1 370 ? 36.067 25.272 -5.641 1.00 58.81 370 SER A C 1
ATOM 2721 O O . SER A 1 370 ? 36.328 26.128 -6.488 1.00 58.81 370 SER A O 1
ATOM 2723 N N . VAL A 1 371 ? 34.842 24.737 -5.550 1.00 66.50 371 VAL A N 1
ATOM 2724 C CA . VAL A 1 371 ? 33.738 25.127 -6.436 1.00 66.50 371 VAL A CA 1
ATOM 2725 C C . VAL A 1 371 ? 33.070 26.400 -5.922 1.00 66.50 371 VAL A C 1
ATOM 2727 O O . VAL A 1 371 ? 32.452 26.436 -4.858 1.00 66.50 371 VAL A O 1
ATOM 2730 N N . SER A 1 372 ? 33.154 27.465 -6.719 1.00 74.88 372 SER A N 1
ATOM 2731 C CA . SER A 1 372 ? 32.476 28.728 -6.429 1.00 74.88 372 SER A CA 1
ATOM 2732 C C . SER A 1 372 ? 30.962 28.579 -6.596 1.00 74.88 372 SER A C 1
ATOM 2734 O O . SER A 1 372 ? 30.465 28.334 -7.695 1.00 74.88 372 SER A O 1
ATOM 2736 N N . LEU A 1 373 ? 30.226 28.722 -5.491 1.00 80.06 373 LEU A N 1
ATOM 2737 C CA . LEU A 1 373 ? 28.764 28.676 -5.457 1.00 80.06 373 LEU A CA 1
ATOM 2738 C C . LEU A 1 373 ? 28.191 30.091 -5.459 1.00 80.06 373 LEU A C 1
ATOM 2740 O O . LEU A 1 373 ? 28.472 30.875 -4.545 1.00 80.06 373 LEU A O 1
ATOM 2744 N N . ASP A 1 374 ? 27.339 30.393 -6.437 1.00 82.25 374 ASP A N 1
ATOM 2745 C CA . ASP A 1 374 ? 26.609 31.656 -6.456 1.00 82.25 374 ASP A CA 1
ATOM 2746 C C . ASP A 1 374 ? 25.490 31.709 -5.395 1.00 82.25 374 ASP A C 1
ATOM 2748 O O . ASP A 1 374 ? 25.198 30.738 -4.686 1.00 82.25 374 ASP A O 1
ATOM 2752 N N . GLY A 1 375 ? 24.869 32.883 -5.238 1.00 79.06 375 GLY A N 1
ATOM 2753 C CA . GLY A 1 375 ? 23.834 33.099 -4.222 1.00 79.06 375 GLY A CA 1
ATOM 2754 C C . GLY A 1 375 ? 22.632 32.156 -4.361 1.00 79.06 375 GLY A C 1
ATOM 2755 O O . GLY A 1 375 ? 22.060 31.741 -3.352 1.00 79.06 375 GLY A O 1
ATOM 2756 N N . ALA A 1 376 ? 22.287 31.760 -5.589 1.00 79.38 376 ALA A N 1
ATOM 2757 C CA . ALA A 1 376 ? 21.184 30.845 -5.854 1.00 79.38 376 ALA A CA 1
ATOM 2758 C C . ALA A 1 376 ? 21.548 29.398 -5.486 1.00 79.38 376 ALA A C 1
ATOM 2760 O O . ALA A 1 376 ? 20.767 28.716 -4.819 1.00 79.38 376 ALA A O 1
ATOM 2761 N N . ALA A 1 377 ? 22.756 28.949 -5.837 1.00 78.19 377 ALA A N 1
ATOM 2762 C CA . ALA A 1 377 ? 23.270 27.638 -5.456 1.00 78.19 377 ALA A CA 1
ATOM 2763 C C . ALA A 1 377 ? 23.343 27.477 -3.927 1.00 78.19 377 ALA A C 1
ATOM 2765 O O . ALA A 1 377 ? 22.910 26.459 -3.380 1.00 78.19 377 ALA A O 1
ATOM 2766 N N . ARG A 1 378 ? 23.810 28.511 -3.211 1.00 79.25 378 ARG A N 1
ATOM 2767 C CA . ARG A 1 378 ? 23.854 28.522 -1.736 1.00 79.25 378 ARG A CA 1
ATOM 2768 C C . ARG A 1 378 ? 22.463 28.409 -1.111 1.00 79.25 378 ARG A C 1
ATOM 2770 O O . ARG A 1 378 ? 22.287 27.622 -0.181 1.00 79.25 378 ARG A O 1
ATOM 2777 N N . ALA A 1 379 ? 21.478 29.138 -1.637 1.00 75.62 379 ALA A N 1
ATOM 2778 C CA . ALA A 1 379 ? 20.100 29.094 -1.147 1.00 75.62 379 ALA A CA 1
ATOM 2779 C C . ALA A 1 379 ? 19.457 27.705 -1.325 1.00 75.62 379 ALA A C 1
ATOM 2781 O O . ALA A 1 379 ? 18.789 27.211 -0.415 1.00 75.62 379 ALA A O 1
ATOM 2782 N N . ILE A 1 380 ? 19.706 27.042 -2.462 1.00 73.00 380 ILE A N 1
ATOM 2783 C CA . ILE A 1 380 ? 19.231 25.675 -2.731 1.00 73.00 380 ILE A CA 1
ATOM 2784 C C . ILE A 1 380 ? 19.824 24.680 -1.726 1.00 73.00 380 ILE A C 1
ATOM 2786 O O . ILE A 1 380 ? 19.096 23.877 -1.142 1.00 73.00 380 ILE A O 1
ATOM 2790 N N . ILE A 1 381 ? 21.136 24.752 -1.489 1.00 71.56 381 ILE A N 1
ATOM 2791 C CA . ILE A 1 381 ? 21.833 23.834 -0.580 1.00 71.56 381 ILE A CA 1
ATOM 2792 C C . ILE A 1 381 ? 21.378 24.050 0.871 1.00 71.56 381 ILE A C 1
ATOM 2794 O O . ILE A 1 381 ? 21.073 23.084 1.566 1.00 71.56 381 ILE A O 1
ATOM 2798 N N . GLN A 1 382 ? 21.275 25.301 1.329 1.00 70.50 382 GLN A N 1
ATOM 2799 C CA . GLN A 1 382 ? 20.867 25.628 2.702 1.00 70.50 382 GLN A CA 1
ATOM 2800 C C . GLN A 1 382 ? 19.391 25.309 2.991 1.00 70.50 382 GLN A C 1
ATOM 2802 O O . GLN A 1 382 ? 19.050 24.971 4.122 1.00 70.50 382 GLN A O 1
ATOM 2807 N N . GLY A 1 383 ? 18.516 25.382 1.983 1.00 60.91 383 GLY A N 1
ATOM 2808 C CA . GLY A 1 383 ? 17.084 25.093 2.118 1.00 60.91 383 GLY A CA 1
ATOM 2809 C C . GLY A 1 383 ? 16.718 23.603 2.151 1.00 60.91 383 GLY A C 1
ATOM 2810 O O . GLY A 1 383 ? 15.563 23.266 2.414 1.00 60.91 383 GLY A O 1
ATOM 2811 N N . THR A 1 384 ? 17.667 22.696 1.895 1.00 56.09 384 THR A N 1
ATOM 2812 C CA . THR A 1 384 ? 17.417 21.246 1.868 1.00 56.09 384 THR A CA 1
ATOM 2813 C C . THR A 1 384 ? 17.903 20.581 3.162 1.00 56.09 384 THR A C 1
ATOM 2815 O O . THR A 1 384 ? 19.094 20.429 3.406 1.00 56.09 384 THR A O 1
ATOM 2818 N N . GLY A 1 385 ? 16.969 20.152 4.024 1.00 44.28 385 GLY A N 1
ATOM 2819 C CA . GLY A 1 385 ? 17.287 19.469 5.293 1.00 44.28 385 GLY A CA 1
ATOM 2820 C C . GLY A 1 385 ? 17.895 18.064 5.135 1.00 44.28 385 GLY A C 1
ATOM 2821 O O . GLY A 1 385 ? 18.358 17.481 6.110 1.00 44.28 385 GLY A O 1
ATOM 2822 N N . ASN A 1 386 ? 17.903 17.522 3.912 1.00 48.22 386 ASN A N 1
ATOM 2823 C CA . ASN A 1 386 ? 18.545 16.264 3.544 1.00 48.22 386 ASN A CA 1
ATOM 2824 C C . ASN A 1 386 ? 19.370 16.487 2.266 1.00 48.22 386 ASN A C 1
ATOM 2826 O O . ASN A 1 386 ? 18.831 16.948 1.262 1.00 48.22 386 ASN A O 1
ATOM 2830 N N . ARG A 1 387 ? 20.666 16.160 2.317 1.00 53.72 387 ARG A N 1
ATOM 2831 C CA . ARG A 1 387 ? 21.661 16.450 1.266 1.00 53.72 387 ARG A CA 1
ATOM 2832 C C . ARG A 1 387 ? 21.799 15.337 0.216 1.00 53.72 387 ARG A C 1
ATOM 2834 O O . ARG A 1 387 ? 22.760 15.322 -0.543 1.00 53.72 387 ARG A O 1
ATOM 2841 N N . GLY A 1 388 ? 20.873 14.378 0.188 1.00 51.56 388 GLY A N 1
ATOM 2842 C CA . GLY A 1 388 ? 20.877 13.308 -0.814 1.00 51.56 388 GLY A CA 1
ATOM 2843 C C . GLY A 1 388 ? 20.620 13.823 -2.238 1.00 51.56 388 GLY A C 1
ATOM 2844 O O . GLY A 1 388 ? 19.798 14.721 -2.430 1.00 51.56 388 GLY A O 1
ATOM 2845 N N . ASP A 1 389 ? 21.281 13.209 -3.223 1.00 57.47 389 ASP A N 1
ATOM 2846 C CA . ASP A 1 389 ? 21.317 13.571 -4.654 1.00 57.47 389 ASP A CA 1
ATOM 2847 C C . ASP A 1 389 ? 19.963 14.014 -5.247 1.00 57.47 389 ASP A C 1
ATOM 2849 O O . ASP A 1 389 ? 19.852 15.074 -5.868 1.00 57.47 389 ASP A O 1
ATOM 2853 N N . ASP A 1 390 ? 18.903 13.239 -5.003 1.00 57.81 390 ASP A N 1
ATOM 2854 C CA . ASP A 1 390 ? 17.559 13.500 -5.533 1.00 57.81 390 ASP A CA 1
ATOM 2855 C C . ASP A 1 390 ? 16.914 14.778 -4.982 1.00 57.81 390 ASP A C 1
ATOM 2857 O O . ASP A 1 390 ? 16.046 15.367 -5.630 1.00 57.81 390 ASP A O 1
ATOM 2861 N N . HIS A 1 391 ? 17.284 15.199 -3.770 1.00 64.62 391 HIS A N 1
ATOM 2862 C CA . HIS A 1 391 ? 16.710 16.385 -3.135 1.00 64.62 391 HIS A CA 1
ATOM 2863 C C . HIS A 1 391 ? 17.305 17.664 -3.719 1.00 64.62 391 HIS A C 1
ATOM 2865 O O . HIS A 1 391 ? 16.554 18.600 -3.996 1.00 64.62 391 HIS A O 1
ATOM 2871 N N . LEU A 1 392 ? 18.617 17.682 -3.976 1.00 68.00 392 LEU A N 1
ATOM 2872 C CA . LEU A 1 392 ? 19.289 18.816 -4.614 1.00 68.00 392 LEU A CA 1
ATOM 2873 C C . LEU A 1 392 ? 18.811 19.014 -6.050 1.00 68.00 392 LEU A C 1
ATOM 2875 O O . LEU A 1 392 ? 18.468 20.131 -6.433 1.00 68.00 392 LEU A O 1
ATOM 2879 N N . LEU A 1 393 ? 18.700 17.929 -6.822 1.00 72.00 393 LEU A N 1
ATOM 2880 C CA . LEU A 1 393 ? 18.208 18.008 -8.195 1.00 72.00 393 LEU A CA 1
ATOM 2881 C C . LEU A 1 393 ? 16.755 18.503 -8.242 1.00 72.00 393 LEU A C 1
ATOM 2883 O O . LEU A 1 393 ? 16.428 19.385 -9.032 1.00 72.00 393 LEU A O 1
ATOM 2887 N N . LYS A 1 394 ? 15.882 18.011 -7.352 1.00 71.12 394 LYS A N 1
ATOM 2888 C CA . LYS A 1 394 ? 14.498 18.508 -7.240 1.00 71.12 394 LYS A CA 1
ATOM 2889 C C . LYS A 1 394 ? 14.442 19.982 -6.846 1.00 71.12 394 LYS A C 1
ATOM 2891 O O . LYS A 1 394 ? 13.636 20.719 -7.407 1.00 71.12 394 LYS A O 1
ATOM 2896 N N . ALA A 1 395 ? 15.281 20.416 -5.910 1.00 73.06 395 ALA A N 1
ATOM 2897 C CA . ALA A 1 395 ? 15.347 21.813 -5.497 1.00 73.06 395 ALA A CA 1
ATOM 2898 C C . ALA A 1 395 ? 15.844 22.722 -6.635 1.00 73.06 395 ALA A C 1
ATOM 2900 O O . ALA A 1 395 ? 15.289 23.799 -6.841 1.00 73.06 395 ALA A O 1
ATOM 2901 N N . PHE A 1 396 ? 16.799 22.254 -7.442 1.00 81.06 396 PHE A N 1
ATOM 2902 C CA . PHE A 1 396 ? 17.245 22.952 -8.647 1.00 81.06 396 PHE A CA 1
ATOM 2903 C C . PHE A 1 396 ? 16.145 23.051 -9.716 1.00 81.06 396 PHE A C 1
ATOM 2905 O O . PHE A 1 396 ? 15.907 24.125 -10.263 1.00 81.06 396 PHE A O 1
ATOM 2912 N N . VAL A 1 397 ? 15.403 21.966 -9.961 1.00 81.69 397 VAL A N 1
ATOM 2913 C CA . VAL A 1 397 ? 14.241 21.966 -10.872 1.00 81.69 397 VAL A CA 1
ATOM 2914 C C . VAL A 1 397 ? 13.174 22.972 -10.417 1.00 81.69 397 VAL A C 1
ATOM 2916 O O . VAL A 1 397 ? 12.639 23.716 -11.238 1.00 81.69 397 VAL A O 1
ATOM 2919 N N . LEU A 1 398 ? 12.878 23.029 -9.112 1.00 77.06 398 LEU A N 1
ATOM 2920 C CA . LEU A 1 398 ? 11.946 24.011 -8.544 1.00 77.06 398 LEU A CA 1
ATOM 2921 C C . LEU A 1 398 ? 12.459 25.446 -8.705 1.00 77.06 398 LEU A C 1
ATOM 2923 O O . LEU A 1 398 ? 11.686 26.334 -9.070 1.00 77.06 398 LEU A O 1
ATOM 2927 N N . TYR A 1 399 ? 13.757 25.663 -8.477 1.00 83.50 399 TYR A N 1
ATOM 2928 C CA . TYR A 1 399 ? 14.393 26.959 -8.675 1.00 83.50 399 TYR A CA 1
ATOM 2929 C C . TYR A 1 399 ? 14.223 27.448 -10.118 1.00 83.50 399 TYR A C 1
ATOM 2931 O O . TYR A 1 399 ? 13.700 28.544 -10.307 1.00 83.50 399 TYR A O 1
ATOM 2939 N N . LEU A 1 400 ? 14.549 26.630 -11.127 1.00 82.50 400 LEU A N 1
ATOM 2940 C CA . LEU A 1 400 ? 14.374 26.995 -12.541 1.00 82.50 400 LEU A CA 1
ATOM 2941 C C . LEU A 1 400 ? 12.920 27.380 -12.864 1.00 82.50 400 LEU A C 1
ATOM 2943 O O . LEU A 1 400 ? 12.676 28.405 -13.505 1.00 82.50 400 LEU A O 1
ATOM 2947 N N . GLY A 1 401 ? 11.953 26.616 -12.350 1.00 80.56 401 GLY A N 1
ATOM 2948 C CA . GLY A 1 401 ? 10.532 26.934 -12.494 1.00 80.56 401 GLY A CA 1
ATOM 2949 C C . GLY A 1 401 ? 10.168 28.301 -11.905 1.00 80.56 401 GLY A C 1
ATOM 2950 O O . GLY A 1 401 ? 9.504 29.099 -12.561 1.00 80.56 401 GLY A O 1
ATOM 2951 N N . SER A 1 402 ? 10.641 28.603 -10.693 1.00 77.75 402 SER A N 1
ATOM 2952 C CA . SER A 1 402 ? 10.352 29.874 -10.010 1.00 77.75 402 SER A CA 1
ATOM 2953 C C . SER A 1 402 ? 11.105 31.087 -10.575 1.00 77.75 402 SER A C 1
ATOM 2955 O O . SER A 1 402 ? 10.543 32.177 -10.633 1.00 77.75 402 SER A O 1
ATOM 2957 N N . ALA A 1 403 ? 12.360 30.915 -10.998 1.00 77.38 403 ALA A N 1
ATOM 2958 C CA . ALA A 1 403 ? 13.254 32.013 -11.364 1.00 77.38 403 ALA A CA 1
ATOM 2959 C C . ALA A 1 403 ? 13.103 32.447 -12.829 1.00 77.38 403 ALA A C 1
ATOM 2961 O O . ALA A 1 403 ? 13.214 33.633 -13.142 1.00 77.38 403 ALA A O 1
ATOM 2962 N N . CYS A 1 404 ? 12.846 31.498 -13.737 1.00 80.44 404 CYS A N 1
ATOM 2963 C CA . CYS A 1 404 ? 12.751 31.772 -15.175 1.00 80.44 404 CYS A CA 1
ATOM 2964 C C . CYS A 1 404 ? 11.520 31.157 -15.861 1.00 80.44 404 CYS A C 1
ATOM 2966 O O . CYS A 1 404 ? 11.356 31.337 -17.066 1.00 80.44 404 CYS A O 1
ATOM 2968 N N . GLY A 1 405 ? 10.623 30.484 -15.127 1.00 78.88 405 GLY A N 1
ATOM 2969 C CA . GLY A 1 405 ? 9.397 29.910 -15.700 1.00 78.88 405 GLY A CA 1
ATOM 2970 C C . GLY A 1 405 ? 9.652 28.728 -16.638 1.00 78.88 405 GLY A C 1
ATOM 2971 O O . GLY A 1 405 ? 8.817 28.426 -17.491 1.00 78.88 405 GLY A O 1
ATOM 2972 N N . VAL A 1 406 ? 10.813 28.079 -16.513 1.00 85.56 406 VAL A N 1
ATOM 2973 C CA . VAL A 1 406 ? 11.227 26.970 -17.375 1.00 85.56 406 VAL A CA 1
ATOM 2974 C C . VAL A 1 406 ? 10.683 25.650 -16.837 1.00 85.56 406 VAL A C 1
ATOM 2976 O O . VAL A 1 406 ? 10.885 25.304 -15.673 1.00 85.56 406 VAL A O 1
ATOM 2979 N N . ALA A 1 407 ? 10.030 24.879 -17.705 1.00 82.94 407 ALA A N 1
ATOM 2980 C CA . ALA A 1 407 ? 9.560 23.535 -17.400 1.00 82.94 407 ALA A CA 1
ATOM 2981 C C . ALA A 1 407 ? 10.616 22.483 -17.761 1.00 82.94 407 ALA A C 1
ATOM 2983 O O . ALA A 1 407 ? 11.160 22.473 -18.866 1.00 82.94 407 ALA A O 1
ATOM 2984 N N . VAL A 1 408 ? 10.876 21.550 -16.848 1.00 83.88 408 VAL A N 1
ATOM 2985 C CA . VAL A 1 408 ? 11.812 20.450 -17.097 1.00 83.88 408 VAL A CA 1
ATOM 2986 C C . VAL A 1 408 ? 11.086 19.288 -17.764 1.00 83.88 408 VAL A C 1
ATOM 2988 O O . VAL A 1 408 ? 10.134 18.743 -17.201 1.00 83.88 408 VAL A O 1
ATOM 2991 N N . VAL A 1 409 ? 11.528 18.921 -18.966 1.00 83.00 409 VAL A N 1
ATOM 2992 C CA . VAL A 1 409 ? 10.884 17.909 -19.812 1.00 83.00 409 VAL A CA 1
ATOM 2993 C C . VAL A 1 409 ? 11.578 16.551 -19.723 1.00 83.00 409 VAL A C 1
ATOM 2995 O O . VAL A 1 409 ? 12.672 16.418 -19.180 1.00 83.00 409 VAL A O 1
ATOM 2998 N N . ASP A 1 410 ? 10.908 15.524 -20.244 1.00 75.81 410 ASP A N 1
ATOM 2999 C CA . ASP A 1 410 ? 11.466 14.180 -20.382 1.00 75.81 410 ASP A CA 1
ATOM 3000 C C . ASP A 1 410 ? 12.705 14.206 -21.292 1.00 75.81 410 ASP A C 1
ATOM 3002 O O . ASP A 1 410 ? 12.630 14.670 -22.431 1.00 75.81 410 ASP A O 1
ATOM 3006 N N . SER A 1 411 ? 13.839 13.693 -20.815 1.00 76.12 411 SER A N 1
ATOM 3007 C CA . SER A 1 411 ? 15.080 13.614 -21.595 1.00 76.12 411 SER A CA 1
ATOM 3008 C C . SER A 1 411 ? 14.986 12.625 -22.764 1.00 76.12 411 SER A C 1
ATOM 3010 O O . SER A 1 411 ? 15.853 12.608 -23.629 1.00 76.12 411 SER A O 1
ATOM 3012 N N . ARG A 1 412 ? 13.902 11.845 -22.865 1.00 72.00 412 ARG A N 1
ATOM 3013 C CA . ARG A 1 412 ? 13.599 10.965 -24.007 1.00 72.00 412 ARG A CA 1
ATOM 3014 C C . ARG A 1 412 ? 12.765 11.635 -25.094 1.00 72.00 412 ARG A C 1
ATOM 3016 O O . ARG A 1 412 ? 12.405 10.961 -26.057 1.00 72.00 412 ARG A O 1
ATOM 3023 N N . LEU A 1 413 ? 12.413 12.917 -24.951 1.00 73.12 413 LEU A N 1
ATOM 3024 C CA . LEU A 1 413 ? 11.436 13.597 -25.814 1.00 73.12 413 LEU A CA 1
ATOM 3025 C C . LEU A 1 413 ? 11.702 13.397 -27.318 1.00 73.12 413 LEU A C 1
ATOM 3027 O O . LEU A 1 413 ? 10.747 13.219 -28.074 1.00 73.12 413 LEU A O 1
ATOM 3031 N N . PHE A 1 414 ? 12.977 13.349 -27.720 1.00 77.44 414 PHE A N 1
ATOM 3032 C CA . PHE A 1 414 ? 13.414 13.157 -29.111 1.00 77.44 414 PHE A CA 1
ATOM 3033 C C . PHE A 1 414 ? 14.144 11.837 -29.365 1.00 77.44 414 PHE A C 1
ATOM 3035 O O . PHE A 1 414 ? 14.620 11.597 -30.464 1.00 77.44 414 PHE A O 1
ATOM 3042 N N . LEU A 1 415 ? 14.241 10.971 -28.358 1.00 75.00 415 LEU A N 1
ATOM 3043 C CA . LEU A 1 415 ? 15.129 9.806 -28.374 1.00 75.00 415 LEU A CA 1
ATOM 3044 C C . LEU A 1 415 ? 14.367 8.483 -28.422 1.00 75.00 415 LEU A C 1
ATOM 3046 O O . LEU A 1 415 ? 14.908 7.441 -28.066 1.00 75.00 415 LEU A O 1
ATOM 3050 N N . LYS A 1 416 ? 13.105 8.515 -28.863 1.00 73.12 416 LYS A N 1
ATOM 3051 C CA . LYS A 1 416 ? 12.252 7.322 -28.941 1.00 73.12 416 LYS A CA 1
ATOM 3052 C C . LYS A 1 416 ? 12.865 6.231 -29.817 1.00 73.12 416 LYS A C 1
ATOM 3054 O O . LYS A 1 416 ? 12.787 5.065 -29.449 1.00 73.12 416 LYS A O 1
ATOM 3059 N N . ASP A 1 417 ? 13.534 6.620 -30.898 1.00 77.88 417 ASP A N 1
ATOM 3060 C CA . ASP A 1 417 ? 14.087 5.684 -31.881 1.00 77.88 417 ASP A CA 1
ATOM 3061 C C . ASP A 1 417 ? 15.337 4.951 -31.370 1.00 77.88 417 ASP A C 1
ATOM 3063 O O . ASP A 1 417 ? 15.646 3.850 -31.826 1.00 77.88 417 ASP A O 1
ATOM 3067 N N . ILE A 1 418 ? 16.019 5.511 -30.364 1.00 82.31 418 ILE A N 1
ATOM 3068 C CA . ILE A 1 418 ? 17.215 4.918 -29.747 1.00 82.31 418 ILE A CA 1
ATOM 3069 C C . ILE A 1 418 ? 16.925 4.201 -28.419 1.00 82.31 418 ILE A C 1
ATOM 3071 O O . ILE A 1 418 ? 17.851 3.753 -27.741 1.00 82.31 418 ILE A O 1
ATOM 3075 N N . LEU A 1 419 ? 15.653 4.069 -28.030 1.00 87.00 419 LEU A N 1
ATOM 3076 C CA . LEU A 1 419 ? 15.255 3.218 -26.908 1.00 87.00 419 LEU A CA 1
ATOM 3077 C C . LEU A 1 419 ? 15.256 1.742 -27.318 1.00 87.00 419 LEU A C 1
ATOM 3079 O O . LEU A 1 419 ? 15.064 1.400 -28.487 1.00 87.00 419 LEU A O 1
ATOM 3083 N N . ALA A 1 420 ? 15.451 0.866 -26.335 1.00 90.56 420 ALA A N 1
ATOM 3084 C CA . ALA A 1 420 ? 15.329 -0.572 -26.527 1.00 90.56 420 ALA A CA 1
ATOM 3085 C C . ALA A 1 420 ? 13.904 -0.954 -26.952 1.00 90.56 420 ALA A C 1
ATOM 3087 O O . ALA A 1 420 ? 12.930 -0.607 -26.271 1.00 90.56 420 ALA A O 1
ATOM 3088 N N . ASP A 1 421 ? 13.799 -1.697 -28.052 1.00 92.69 421 ASP A N 1
ATOM 3089 C CA . ASP A 1 421 ? 12.537 -2.248 -28.540 1.00 92.69 421 ASP A CA 1
ATOM 3090 C C . ASP A 1 421 ? 12.158 -3.493 -27.747 1.00 92.69 421 ASP A C 1
ATOM 3092 O O . ASP A 1 421 ? 13.014 -4.203 -27.222 1.00 92.69 421 ASP A O 1
ATOM 3096 N N . LYS A 1 422 ? 10.861 -3.794 -27.681 1.00 95.25 422 LYS A N 1
ATOM 3097 C CA . LYS A 1 422 ? 10.386 -5.021 -27.041 1.00 95.25 422 LYS A CA 1
ATOM 3098 C C . LYS A 1 422 ? 10.725 -6.239 -27.904 1.00 95.25 422 LYS A C 1
ATOM 3100 O O . LYS A 1 422 ? 10.374 -6.281 -29.080 1.00 95.25 422 LYS A O 1
ATOM 3105 N N . GLY A 1 423 ? 11.297 -7.273 -27.291 1.00 95.75 423 GLY A N 1
ATOM 3106 C CA . GLY A 1 423 ? 11.665 -8.520 -27.958 1.00 95.75 423 GLY A CA 1
ATOM 3107 C C . GLY A 1 423 ? 13.139 -8.590 -28.356 1.00 95.75 423 GLY A C 1
ATOM 3108 O O . GLY A 1 423 ? 13.972 -7.831 -27.872 1.00 95.75 423 GLY A O 1
ATOM 3109 N N . VAL A 1 424 ? 13.481 -9.570 -29.193 1.00 96.75 424 VAL A N 1
ATOM 3110 C CA . VAL A 1 424 ? 14.863 -9.787 -29.648 1.00 96.75 424 VAL A CA 1
ATOM 3111 C C . VAL A 1 424 ? 15.189 -8.785 -30.757 1.00 96.75 424 VAL A C 1
ATOM 3113 O O . VAL A 1 424 ? 14.481 -8.743 -31.758 1.00 96.75 424 VAL A O 1
ATOM 3116 N N . MET A 1 425 ? 16.260 -8.010 -30.580 1.00 96.25 425 MET A N 1
ATOM 3117 C CA . MET A 1 425 ? 16.687 -6.929 -31.489 1.00 96.25 425 MET A CA 1
ATOM 3118 C C . MET A 1 425 ? 17.844 -7.325 -32.425 1.00 96.25 425 MET A C 1
ATOM 3120 O O . MET A 1 425 ? 18.344 -6.497 -33.170 1.00 96.25 425 MET A O 1
ATOM 3124 N N . THR A 1 426 ? 18.298 -8.575 -32.356 1.00 96.56 426 THR A N 1
ATOM 3125 C CA . THR A 1 426 ? 19.480 -9.123 -33.057 1.00 96.56 426 THR A CA 1
ATOM 3126 C C . THR A 1 426 ? 19.112 -10.437 -33.747 1.00 96.56 426 THR A C 1
ATOM 3128 O O . THR A 1 426 ? 18.091 -11.054 -33.424 1.00 96.56 426 THR A O 1
ATOM 3131 N N . GLY A 1 427 ? 19.937 -10.899 -34.683 1.00 91.81 427 GLY A N 1
ATOM 3132 C CA . GLY A 1 427 ? 19.749 -12.153 -35.409 1.00 91.81 427 GLY A CA 1
ATOM 3133 C C . GLY A 1 427 ? 19.839 -13.398 -34.519 1.00 91.81 427 GLY A C 1
ATOM 3134 O O . GLY A 1 427 ? 19.074 -14.351 -34.701 1.00 91.81 427 GLY A O 1
ATOM 3135 N N . ARG A 1 428 ? 20.722 -13.407 -33.506 1.00 94.62 428 ARG A N 1
ATOM 3136 C CA . ARG A 1 428 ? 20.801 -14.522 -32.546 1.00 94.62 428 ARG A CA 1
ATOM 3137 C C . ARG A 1 428 ? 19.632 -14.466 -31.568 1.00 94.62 428 ARG A C 1
ATOM 3139 O O . ARG A 1 428 ? 19.472 -13.506 -30.817 1.00 94.62 428 ARG A O 1
ATOM 3146 N N . ARG A 1 429 ? 18.888 -15.567 -31.464 1.00 96.12 429 ARG A N 1
ATOM 3147 C CA . ARG A 1 429 ? 17.856 -15.743 -30.433 1.00 96.12 429 ARG A CA 1
ATOM 3148 C C . ARG A 1 429 ? 18.429 -16.384 -29.164 1.00 96.12 429 ARG A C 1
ATOM 3150 O O . ARG A 1 429 ? 19.279 -17.268 -29.286 1.00 96.12 429 ARG A O 1
ATOM 3157 N N . PRO A 1 430 ? 17.944 -16.010 -27.966 1.00 96.19 430 PRO A N 1
ATOM 3158 C CA . PRO A 1 430 ? 18.344 -16.684 -26.740 1.00 96.19 430 PRO A CA 1
ATOM 3159 C C . PRO A 1 430 ? 17.822 -18.126 -26.684 1.00 96.19 430 PRO A C 1
ATOM 3161 O O . PRO A 1 430 ? 16.700 -18.405 -27.132 1.00 96.19 430 PRO A O 1
ATOM 3164 N N . THR A 1 431 ? 18.605 -19.025 -26.090 1.00 96.12 431 THR A N 1
ATOM 3165 C CA . THR A 1 431 ? 18.203 -20.412 -25.801 1.00 96.12 431 THR A CA 1
ATOM 3166 C C . THR A 1 431 ? 17.114 -20.472 -24.721 1.00 96.12 431 THR A C 1
ATOM 3168 O O . THR A 1 431 ? 16.786 -19.470 -24.084 1.00 96.12 431 THR A O 1
ATOM 3171 N N . ALA A 1 432 ? 16.522 -21.649 -24.490 1.00 94.88 432 ALA A N 1
ATOM 3172 C CA . ALA A 1 432 ? 15.523 -21.824 -23.430 1.00 94.88 432 ALA A CA 1
ATOM 3173 C C . ALA A 1 432 ? 16.087 -21.507 -22.031 1.00 94.88 432 ALA A C 1
ATOM 3175 O O . ALA A 1 432 ? 15.422 -20.836 -21.242 1.00 94.88 432 ALA A O 1
ATOM 3176 N N . ILE A 1 433 ? 17.330 -21.924 -21.765 1.00 94.81 433 ILE A N 1
ATOM 3177 C CA . ILE A 1 433 ? 18.043 -21.640 -20.512 1.00 94.81 433 ILE A CA 1
ATOM 3178 C C . ILE A 1 433 ? 18.290 -20.134 -20.384 1.00 94.81 433 ILE A C 1
ATOM 3180 O O . ILE A 1 433 ? 17.910 -19.536 -19.382 1.00 94.81 433 ILE A O 1
ATOM 3184 N N . GLU A 1 434 ? 18.801 -19.488 -21.437 1.00 96.88 434 GLU A N 1
ATOM 3185 C CA . GLU A 1 434 ? 19.058 -18.043 -21.427 1.00 96.88 434 GLU A CA 1
ATOM 3186 C C . GLU A 1 434 ? 17.766 -17.226 -21.217 1.00 96.88 434 GLU A C 1
ATOM 3188 O O . GLU A 1 434 ? 17.780 -16.213 -20.525 1.00 96.88 434 GLU A O 1
ATOM 3193 N N . LYS A 1 435 ? 16.618 -17.670 -21.753 1.00 96.62 435 LYS A N 1
ATOM 3194 C CA . LYS A 1 435 ? 15.305 -17.043 -21.482 1.00 96.62 435 LYS A CA 1
ATOM 3195 C C . LYS A 1 435 ? 14.860 -17.192 -20.028 1.00 96.62 435 LYS A C 1
ATOM 3197 O O . LYS A 1 435 ? 14.252 -16.268 -19.476 1.00 96.62 435 LYS A O 1
ATOM 3202 N N . SER A 1 436 ? 15.137 -18.345 -19.420 1.00 96.25 436 SER A N 1
ATOM 3203 C CA . SER A 1 436 ? 14.891 -18.564 -17.994 1.00 96.25 436 SER A CA 1
ATOM 3204 C C . SER A 1 436 ? 15.749 -17.617 -17.153 1.00 96.25 436 SER A C 1
ATOM 3206 O O . SER A 1 436 ? 15.219 -16.911 -16.294 1.00 96.25 436 SER A O 1
ATOM 3208 N N . ASP A 1 437 ? 17.036 -17.498 -17.482 1.00 97.31 437 ASP A N 1
ATOM 3209 C CA . ASP A 1 437 ? 17.973 -16.600 -16.801 1.00 97.31 437 ASP A CA 1
ATOM 3210 C C . ASP A 1 437 ? 17.624 -15.121 -16.989 1.00 97.31 437 ASP A C 1
ATOM 3212 O O . ASP A 1 437 ? 17.707 -14.356 -16.032 1.00 97.31 437 ASP A O 1
ATOM 3216 N N . LEU A 1 438 ? 17.146 -14.710 -18.169 1.00 97.75 438 LEU A N 1
ATOM 3217 C CA . LEU A 1 438 ? 16.603 -13.363 -18.391 1.00 97.75 438 LEU A CA 1
ATOM 3218 C C . LEU A 1 438 ? 15.435 -13.069 -17.436 1.00 97.75 438 LEU A C 1
ATOM 3220 O O . LEU A 1 438 ? 15.387 -12.016 -16.798 1.00 97.75 438 LEU A O 1
ATOM 3224 N N . SER A 1 439 ? 14.505 -14.019 -17.307 1.00 95.75 439 SER A N 1
ATOM 3225 C CA . SER A 1 439 ? 13.317 -13.883 -16.453 1.00 95.75 439 SER A CA 1
ATOM 3226 C C . SER A 1 439 ? 13.669 -13.883 -14.963 1.00 95.75 439 SER A C 1
ATOM 3228 O O . SER A 1 439 ? 13.064 -13.154 -14.172 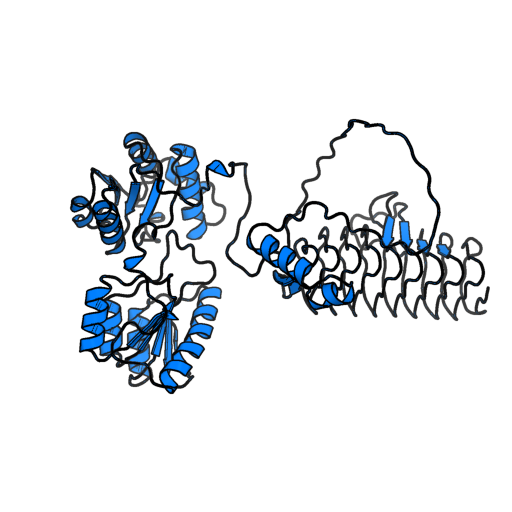1.00 95.75 439 SER A O 1
ATOM 3230 N N . PHE A 1 440 ? 14.644 -14.701 -14.567 1.00 96.44 440 PHE A N 1
ATOM 3231 C CA . PHE A 1 440 ? 15.161 -14.756 -13.205 1.00 96.44 440 PHE A CA 1
ATOM 3232 C C . PHE A 1 440 ? 15.948 -13.487 -12.861 1.00 96.44 440 PHE A C 1
ATOM 3234 O O . PHE A 1 440 ? 15.611 -12.795 -11.898 1.00 96.44 440 PHE A O 1
ATOM 3241 N N . GLY A 1 441 ? 16.918 -13.120 -13.698 1.00 96.38 441 GLY A N 1
ATOM 3242 C CA . GLY A 1 441 ? 17.738 -11.922 -13.555 1.00 96.38 441 GLY A CA 1
ATOM 3243 C C . GLY A 1 441 ? 16.907 -10.645 -13.511 1.00 96.38 441 GLY A C 1
ATOM 3244 O O . GLY A 1 441 ? 17.193 -9.773 -12.699 1.00 96.38 441 GLY A O 1
ATOM 3245 N N . TRP A 1 442 ? 15.806 -10.557 -14.264 1.00 95.75 442 TRP A N 1
ATOM 3246 C CA . TRP A 1 442 ? 14.876 -9.425 -14.176 1.00 95.75 442 TRP A CA 1
ATOM 3247 C C . TRP A 1 442 ? 14.337 -9.205 -12.759 1.00 95.75 442 TRP A C 1
ATOM 3249 O O . TRP A 1 442 ? 14.334 -8.080 -12.255 1.00 95.75 442 TRP A O 1
ATOM 3259 N N . LYS A 1 443 ? 13.896 -10.278 -12.090 1.00 94.62 443 LYS A N 1
ATOM 3260 C CA . LYS A 1 443 ? 13.358 -10.198 -10.723 1.00 94.62 443 LYS A CA 1
ATOM 3261 C C . LYS A 1 443 ? 14.429 -9.712 -9.749 1.00 94.62 443 LYS A C 1
ATOM 3263 O O . LYS A 1 443 ? 14.143 -8.849 -8.919 1.00 94.62 443 LYS A O 1
ATOM 3268 N N . ILE A 1 444 ? 15.651 -10.227 -9.884 1.00 95.38 444 ILE A N 1
ATOM 3269 C CA . ILE A 1 444 ? 16.785 -9.848 -9.034 1.00 95.38 444 ILE A CA 1
ATOM 3270 C C . ILE A 1 444 ? 17.203 -8.399 -9.293 1.00 95.38 444 ILE A C 1
ATOM 3272 O O . ILE A 1 444 ? 17.285 -7.628 -8.341 1.00 95.38 444 ILE A O 1
ATOM 3276 N N . ALA A 1 445 ? 17.366 -7.996 -10.558 1.00 93.69 445 ALA A N 1
ATOM 3277 C CA . ALA A 1 445 ? 17.704 -6.630 -10.963 1.00 93.69 445 ALA A CA 1
ATOM 3278 C C . ALA A 1 445 ? 16.686 -5.606 -10.428 1.00 93.69 445 ALA A C 1
ATOM 3280 O O . ALA A 1 445 ? 17.053 -4.569 -9.874 1.00 93.69 445 ALA A O 1
ATOM 3281 N N . LYS A 1 446 ? 15.386 -5.928 -10.498 1.00 90.56 446 LYS A N 1
ATOM 3282 C CA . LYS A 1 446 ? 14.337 -5.100 -9.888 1.00 90.56 446 LYS A CA 1
ATOM 3283 C C . LYS A 1 446 ? 14.420 -5.080 -8.364 1.00 90.56 446 LYS A C 1
ATOM 3285 O O . LYS A 1 446 ? 14.141 -4.040 -7.776 1.00 90.56 446 LYS A O 1
ATOM 3290 N N . GLY A 1 447 ? 14.792 -6.189 -7.727 1.00 90.19 447 GLY A N 1
ATOM 3291 C CA . GLY A 1 447 ? 15.001 -6.281 -6.281 1.00 90.19 447 GLY A CA 1
ATOM 3292 C C . GLY A 1 447 ? 16.149 -5.396 -5.790 1.00 90.19 447 GLY A C 1
ATOM 3293 O O . GLY A 1 447 ? 15.931 -4.548 -4.927 1.00 90.19 447 GLY A O 1
ATOM 3294 N N . ILE A 1 448 ? 17.339 -5.529 -6.382 1.00 90.00 448 ILE A N 1
ATOM 3295 C CA . ILE A 1 448 ? 18.519 -4.714 -6.032 1.00 90.00 448 ILE A CA 1
ATOM 3296 C C . ILE A 1 448 ? 18.285 -3.227 -6.319 1.00 90.00 448 ILE A C 1
ATOM 3298 O O . ILE A 1 448 ? 18.707 -2.381 -5.534 1.00 90.00 448 ILE A O 1
ATOM 3302 N N . GLY A 1 449 ? 17.529 -2.904 -7.375 1.00 81.12 449 GLY A N 1
ATOM 3303 C CA . GLY A 1 449 ? 17.155 -1.530 -7.695 1.00 81.12 449 GLY A CA 1
ATOM 3304 C C . GLY A 1 449 ? 16.232 -0.902 -6.647 1.00 81.12 449 GLY A C 1
ATOM 3305 O O . GLY A 1 449 ? 16.334 0.294 -6.400 1.00 81.12 449 GLY A O 1
ATOM 3306 N N . ARG A 1 450 ? 15.363 -1.687 -5.984 1.00 81.31 450 ARG A N 1
ATOM 3307 C CA . ARG A 1 450 ? 14.538 -1.199 -4.852 1.00 81.31 450 ARG A CA 1
ATOM 3308 C C . ARG A 1 450 ? 15.366 -0.890 -3.612 1.00 81.31 450 ARG A C 1
ATOM 3310 O O . ARG A 1 450 ? 14.953 -0.061 -2.812 1.00 81.31 450 ARG A O 1
ATOM 3317 N N . MET A 1 451 ? 16.483 -1.590 -3.449 1.00 78.56 451 MET A N 1
ATOM 3318 C CA . MET A 1 451 ? 17.420 -1.402 -2.341 1.00 78.56 451 MET A CA 1
ATOM 3319 C C . MET A 1 451 ? 18.480 -0.336 -2.647 1.00 78.56 451 MET A C 1
ATOM 3321 O O . MET A 1 451 ? 19.368 -0.122 -1.834 1.00 78.56 451 MET A O 1
ATOM 3325 N N . ASP A 1 452 ? 18.387 0.314 -3.811 1.00 72.75 452 ASP A N 1
ATOM 3326 C CA . ASP A 1 452 ? 19.329 1.325 -4.294 1.00 72.75 452 ASP A CA 1
ATOM 3327 C C . ASP A 1 452 ? 20.792 0.846 -4.401 1.00 72.75 452 ASP A C 1
ATOM 3329 O O . ASP A 1 452 ? 21.725 1.641 -4.374 1.00 72.75 452 ASP A O 1
ATOM 3333 N N . ILE A 1 453 ? 21.007 -0.464 -4.574 1.00 80.12 453 ILE A N 1
ATOM 3334 C CA . ILE A 1 453 ? 22.351 -1.059 -4.677 1.00 80.12 453 ILE A CA 1
ATOM 3335 C C . ILE A 1 453 ? 22.930 -0.833 -6.079 1.00 80.12 453 ILE A C 1
ATOM 3337 O O . ILE A 1 453 ? 24.031 -0.318 -6.238 1.00 80.12 453 ILE A O 1
ATOM 3341 N N . GLY A 1 454 ? 22.160 -1.190 -7.105 1.00 85.56 454 GLY A N 1
ATOM 3342 C CA . GLY A 1 454 ? 22.570 -1.129 -8.504 1.00 85.56 454 GLY A CA 1
ATOM 3343 C C . GLY A 1 454 ? 21.425 -1.507 -9.431 1.00 85.56 454 GLY A C 1
ATOM 3344 O O . GLY A 1 454 ? 20.275 -1.609 -8.996 1.00 85.56 454 GLY A O 1
ATOM 3345 N N . GLN A 1 455 ? 21.719 -1.667 -10.719 1.00 90.44 455 GLN A N 1
ATOM 3346 C CA . GLN A 1 455 ? 20.692 -1.861 -11.750 1.00 90.44 455 GLN A CA 1
ATOM 3347 C C . GLN A 1 455 ? 20.968 -3.028 -12.706 1.00 90.44 455 GLN A C 1
ATOM 3349 O O . GLN A 1 455 ? 20.079 -3.400 -13.479 1.00 90.44 455 GLN A O 1
ATOM 3354 N N . THR A 1 456 ? 22.159 -3.623 -12.624 1.00 95.31 456 THR A N 1
ATOM 3355 C CA . THR A 1 456 ? 22.598 -4.755 -13.440 1.00 95.31 456 THR A CA 1
ATOM 3356 C C . THR A 1 456 ? 22.881 -5.985 -12.583 1.00 95.31 456 THR A C 1
ATOM 3358 O O . THR A 1 456 ? 23.470 -5.901 -11.506 1.00 95.31 456 THR A O 1
ATOM 3361 N N . VAL A 1 457 ? 22.502 -7.152 -13.093 1.00 97.06 457 VAL A N 1
ATOM 3362 C CA . VAL A 1 457 ? 22.864 -8.466 -12.554 1.00 97.06 457 VAL A CA 1
ATOM 3363 C C . VAL A 1 457 ? 23.362 -9.356 -13.688 1.00 97.06 457 VAL A C 1
ATOM 3365 O O . VAL A 1 457 ? 22.916 -9.215 -14.827 1.00 97.06 457 VAL A O 1
ATOM 3368 N N . VAL A 1 458 ? 24.273 -10.278 -13.387 1.00 97.75 458 VAL A N 1
ATOM 3369 C CA . VAL A 1 458 ? 24.689 -11.337 -14.312 1.00 97.75 458 VAL A CA 1
ATOM 3370 C C . VAL A 1 458 ? 24.319 -12.686 -13.717 1.00 97.75 458 VAL A C 1
ATOM 3372 O O . VAL A 1 458 ? 24.638 -12.968 -12.561 1.00 97.75 458 VAL A O 1
ATOM 3375 N N . VAL A 1 459 ? 23.624 -13.504 -14.502 1.00 96.94 459 VAL A N 1
ATOM 3376 C CA . VAL A 1 459 ? 23.056 -14.792 -14.091 1.00 96.94 459 VAL A CA 1
ATOM 3377 C C . VAL A 1 459 ? 23.551 -15.898 -15.015 1.00 96.94 459 VAL A C 1
ATOM 3379 O O . VAL A 1 459 ? 23.747 -15.658 -16.203 1.00 96.94 459 VAL A O 1
ATOM 3382 N N . LYS A 1 460 ? 23.730 -17.108 -14.491 1.00 95.88 460 LYS A N 1
ATOM 3383 C CA . LYS A 1 460 ? 23.966 -18.315 -15.286 1.00 95.88 460 LYS A CA 1
ATOM 3384 C C . LYS A 1 460 ? 23.257 -19.503 -14.648 1.00 95.88 460 LYS A C 1
ATOM 3386 O O . LYS A 1 460 ? 23.519 -19.815 -13.489 1.00 95.88 460 LYS A O 1
ATOM 3391 N N . GLU A 1 461 ? 22.364 -20.140 -15.396 1.00 93.88 461 GLU A N 1
ATOM 3392 C CA . GLU A 1 461 ? 21.627 -21.343 -14.988 1.00 93.88 461 GLU A CA 1
ATOM 3393 C C . GLU A 1 461 ? 20.946 -21.180 -13.615 1.00 93.88 461 GLU A C 1
ATOM 3395 O O . GLU A 1 461 ? 21.062 -22.018 -12.724 1.00 93.88 461 GLU A O 1
ATOM 3400 N N . GLY A 1 462 ? 20.269 -20.046 -13.418 1.00 91.88 462 GLY A N 1
ATOM 3401 C CA . GLY A 1 462 ? 19.577 -19.704 -12.173 1.00 91.88 462 GLY A CA 1
ATOM 3402 C C . GLY A 1 462 ? 20.469 -19.202 -11.029 1.00 91.88 462 GLY A C 1
ATOM 3403 O O . GLY A 1 462 ? 19.942 -18.842 -9.978 1.00 91.88 462 GLY A O 1
ATOM 3404 N N . ASN A 1 463 ? 21.789 -19.118 -11.213 1.00 94.88 463 ASN A N 1
ATOM 3405 C CA . ASN A 1 463 ? 22.717 -18.605 -10.202 1.00 94.88 463 ASN A CA 1
ATOM 3406 C C . ASN A 1 463 ? 23.123 -17.161 -10.494 1.00 94.88 463 ASN A C 1
ATOM 3408 O O . ASN A 1 463 ? 23.455 -16.816 -11.627 1.00 94.88 463 ASN A O 1
ATOM 3412 N N . VAL A 1 464 ? 23.137 -16.313 -9.464 1.00 97.00 464 VAL A N 1
ATOM 3413 C CA . VAL A 1 464 ? 23.642 -14.938 -9.572 1.00 97.00 464 VAL A CA 1
ATOM 3414 C C . VAL A 1 464 ? 25.165 -14.961 -9.475 1.00 97.00 464 VAL A C 1
ATOM 3416 O O . VAL A 1 464 ? 25.711 -15.283 -8.425 1.00 97.00 464 VAL A O 1
ATOM 3419 N N . LEU A 1 465 ? 25.844 -14.594 -10.561 1.00 96.12 465 LEU A N 1
ATOM 3420 C CA . LEU A 1 465 ? 27.306 -14.531 -10.621 1.00 96.12 465 LEU A CA 1
ATOM 3421 C C . LEU A 1 465 ? 27.840 -13.193 -10.105 1.00 96.12 465 LEU A C 1
ATOM 3423 O O . LEU A 1 465 ? 28.837 -13.144 -9.390 1.00 96.12 465 LEU A O 1
ATOM 3427 N N . ALA A 1 466 ? 27.177 -12.095 -10.471 1.00 96.69 466 ALA A N 1
ATOM 3428 C CA . ALA A 1 466 ? 27.541 -10.760 -10.017 1.00 96.69 466 ALA A CA 1
ATOM 3429 C C . ALA A 1 466 ? 26.327 -9.834 -9.961 1.00 96.69 466 ALA A C 1
ATOM 3431 O O . ALA A 1 466 ? 25.393 -9.941 -10.757 1.00 96.69 466 ALA A O 1
ATOM 3432 N N . VAL A 1 467 ? 26.391 -8.884 -9.035 1.00 96.12 467 VAL A N 1
ATOM 3433 C CA . VAL A 1 467 ? 25.448 -7.779 -8.867 1.00 96.12 467 VAL A CA 1
ATOM 3434 C C . VAL A 1 467 ? 26.253 -6.491 -8.976 1.00 96.12 467 VAL A C 1
ATOM 3436 O O . VAL A 1 467 ? 27.267 -6.368 -8.289 1.00 96.12 467 VAL A O 1
ATOM 3439 N N . GLU A 1 468 ? 25.822 -5.570 -9.836 1.00 93.12 468 GLU A N 1
ATOM 3440 C CA . GLU A 1 468 ? 26.397 -4.225 -9.931 1.00 93.12 468 GLU A CA 1
ATOM 3441 C C . GLU A 1 468 ? 26.142 -3.447 -8.641 1.00 93.12 468 GLU A C 1
ATOM 3443 O O . GLU A 1 468 ? 25.014 -3.412 -8.147 1.00 93.12 468 GLU A O 1
ATOM 3448 N N . ALA A 1 469 ? 27.177 -2.774 -8.148 1.00 87.69 469 ALA A N 1
ATOM 3449 C CA . ALA A 1 469 ? 27.071 -1.739 -7.135 1.00 87.69 469 ALA A CA 1
ATOM 3450 C C . ALA A 1 469 ? 27.891 -0.505 -7.567 1.00 87.69 469 ALA A C 1
ATOM 3452 O O . ALA A 1 469 ? 27.759 -0.025 -8.697 1.00 87.69 469 ALA A O 1
ATOM 3453 N N . LEU A 1 470 ? 28.728 0.034 -6.676 1.00 75.31 470 LEU A N 1
ATOM 3454 C CA . LEU A 1 470 ? 29.493 1.265 -6.901 1.00 75.31 470 LEU A CA 1
ATOM 3455 C C . LEU A 1 470 ? 30.512 1.151 -8.049 1.00 75.31 470 LEU A C 1
ATOM 3457 O O . LEU A 1 470 ? 30.889 2.165 -8.632 1.00 75.31 470 LEU A O 1
ATOM 3461 N N . GLU A 1 471 ? 30.957 -0.061 -8.379 1.00 80.75 471 GLU A N 1
ATOM 3462 C CA . GLU A 1 471 ? 31.937 -0.323 -9.435 1.00 80.75 471 GLU A CA 1
ATOM 3463 C C . GLU A 1 471 ? 31.391 -0.087 -10.853 1.00 80.75 471 GLU A C 1
ATOM 3465 O O . GLU A 1 471 ? 32.166 0.101 -11.792 1.00 80.75 471 GLU A O 1
ATOM 3470 N N . GLY A 1 472 ? 30.064 -0.083 -11.008 1.00 83.62 472 GLY A N 1
ATOM 3471 C CA . GLY A 1 472 ? 29.380 0.116 -12.280 1.00 83.62 472 GLY A CA 1
ATOM 3472 C C . GLY A 1 472 ? 29.240 -1.142 -13.147 1.00 83.62 472 GLY A C 1
ATOM 3473 O O . GLY A 1 472 ? 29.872 -2.180 -12.942 1.00 83.62 472 GLY A O 1
ATOM 3474 N N . THR A 1 473 ? 28.368 -1.026 -14.150 1.00 87.44 473 THR A N 1
ATOM 3475 C CA . THR A 1 473 ? 27.905 -2.125 -15.014 1.00 87.44 473 THR A CA 1
ATOM 3476 C C . THR A 1 473 ? 29.054 -2.924 -15.639 1.00 87.44 473 THR A C 1
ATOM 3478 O O . THR A 1 473 ? 29.073 -4.151 -15.561 1.00 87.44 473 THR A O 1
ATOM 3481 N N . ASP A 1 474 ? 30.029 -2.246 -16.241 1.00 89.31 474 ASP A N 1
ATOM 3482 C CA . ASP A 1 474 ? 31.087 -2.907 -17.010 1.00 89.31 474 ASP A CA 1
ATOM 3483 C C . ASP A 1 474 ? 32.041 -3.717 -16.114 1.00 89.31 474 ASP A C 1
ATOM 3485 O O . ASP A 1 474 ? 32.476 -4.809 -16.486 1.00 89.31 474 ASP A O 1
ATOM 3489 N N . ALA A 1 475 ? 32.339 -3.213 -14.912 1.00 90.38 475 ALA A N 1
ATOM 3490 C CA . ALA A 1 475 ? 33.157 -3.924 -13.932 1.00 90.38 475 ALA A CA 1
ATOM 3491 C C . ALA A 1 475 ? 32.423 -5.151 -13.370 1.00 90.38 475 ALA A C 1
ATOM 3493 O O . ALA A 1 475 ? 33.02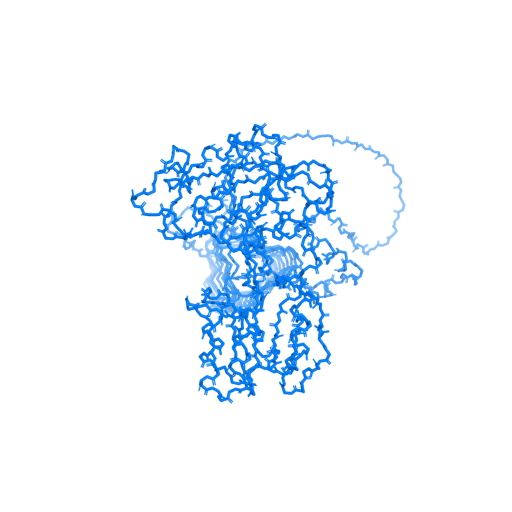4 -6.218 -13.240 1.00 90.38 475 ALA A O 1
ATOM 3494 N N . ALA A 1 476 ? 31.114 -5.036 -13.121 1.00 94.38 476 ALA A N 1
ATOM 3495 C CA . ALA A 1 476 ? 30.285 -6.161 -12.697 1.00 94.38 476 ALA A CA 1
ATOM 3496 C C . ALA A 1 476 ? 30.228 -7.280 -13.756 1.00 94.38 476 ALA A C 1
ATOM 3498 O O . ALA A 1 476 ? 30.321 -8.457 -13.408 1.00 94.38 476 ALA A O 1
ATOM 3499 N N . ILE A 1 477 ? 30.136 -6.928 -15.045 1.00 95.50 477 ILE A N 1
ATOM 3500 C CA . ILE A 1 477 ? 30.144 -7.903 -16.149 1.00 95.50 477 ILE A CA 1
ATOM 3501 C C . ILE A 1 477 ? 31.488 -8.636 -16.231 1.00 95.50 477 ILE A C 1
ATOM 3503 O O . ILE A 1 477 ? 31.502 -9.862 -16.331 1.00 95.50 477 ILE A O 1
ATOM 3507 N N . ARG A 1 478 ? 32.616 -7.918 -16.142 1.00 93.44 478 ARG A N 1
ATOM 3508 C CA . ARG A 1 478 ? 33.953 -8.542 -16.145 1.00 93.44 478 ARG A CA 1
ATOM 3509 C C . ARG A 1 478 ? 34.135 -9.509 -14.975 1.00 93.44 478 ARG A C 1
ATOM 3511 O O . ARG A 1 478 ? 34.499 -10.661 -15.197 1.00 93.44 478 ARG A O 1
ATOM 3518 N N . ARG A 1 479 ? 33.763 -9.080 -13.764 1.00 94.44 479 ARG A N 1
ATOM 3519 C CA . ARG A 1 479 ? 33.793 -9.911 -12.550 1.00 94.44 479 ARG A CA 1
ATOM 3520 C C . ARG A 1 479 ? 32.932 -11.169 -12.683 1.00 94.44 479 ARG A C 1
ATOM 3522 O O . ARG A 1 479 ? 33.338 -12.242 -12.253 1.00 94.44 479 ARG A O 1
ATOM 3529 N N . ALA A 1 480 ? 31.762 -11.071 -13.316 1.00 94.62 480 ALA A N 1
ATOM 3530 C CA . ALA A 1 480 ? 30.935 -12.245 -13.594 1.00 94.62 480 ALA A CA 1
ATOM 3531 C C . ALA A 1 480 ? 31.613 -13.239 -14.550 1.00 94.62 480 ALA A C 1
ATOM 3533 O O . ALA A 1 480 ? 31.453 -14.447 -14.384 1.00 94.62 480 ALA A O 1
ATOM 3534 N N . GLY A 1 481 ? 32.366 -12.744 -15.538 1.00 92.06 481 GLY A N 1
ATOM 3535 C CA . GLY A 1 481 ? 33.151 -13.574 -16.452 1.00 92.06 481 GLY A CA 1
ATOM 3536 C C . GLY A 1 481 ? 34.233 -14.376 -15.730 1.00 92.06 481 GLY A C 1
ATOM 3537 O O . GLY A 1 481 ? 34.329 -15.584 -15.942 1.00 92.06 481 GLY A O 1
ATOM 3538 N N . GLU A 1 482 ? 34.979 -13.720 -14.836 1.00 92.06 482 GLU A N 1
ATOM 3539 C CA . GLU A 1 482 ? 36.021 -14.338 -14.000 1.00 92.06 482 GLU A CA 1
ATOM 3540 C C . GLU A 1 482 ? 35.453 -15.421 -13.071 1.00 92.06 482 GLU A C 1
ATOM 3542 O O . GLU A 1 482 ? 36.018 -16.506 -12.969 1.00 92.06 482 GLU A O 1
ATOM 3547 N N . LEU A 1 483 ? 34.308 -15.154 -12.433 1.00 90.50 483 LEU A N 1
ATOM 3548 C CA . LEU A 1 483 ? 33.672 -16.084 -11.493 1.00 90.50 483 LEU A CA 1
ATOM 3549 C C . LEU A 1 483 ? 32.932 -17.238 -12.188 1.00 90.50 483 LEU A C 1
ATOM 3551 O O . LEU A 1 483 ? 32.872 -18.345 -11.659 1.00 90.50 483 LEU A O 1
ATOM 3555 N N . GLY A 1 484 ? 32.320 -16.976 -13.345 1.00 84.25 484 GLY A N 1
ATOM 3556 C CA . GLY A 1 484 ? 31.403 -17.907 -14.010 1.00 84.25 484 GLY A CA 1
ATOM 3557 C C . GLY A 1 484 ? 31.995 -18.705 -15.172 1.00 84.25 484 GLY A C 1
ATOM 3558 O O . GLY A 1 484 ? 31.285 -19.544 -15.738 1.00 84.25 484 GLY A O 1
ATOM 3559 N N . GLY A 1 485 ? 33.242 -18.429 -15.574 1.00 84.00 485 GLY A N 1
ATOM 3560 C CA . GLY A 1 485 ? 33.871 -19.040 -16.753 1.00 84.00 485 GLY A CA 1
ATOM 3561 C C . GLY A 1 485 ? 33.168 -18.680 -18.071 1.00 84.00 485 GLY A C 1
ATOM 3562 O O . GLY A 1 485 ? 33.137 -19.480 -19.005 1.00 84.00 485 GLY A O 1
ATOM 3563 N N . GLY A 1 486 ? 32.537 -17.503 -18.128 1.00 84.94 486 GLY A N 1
ATOM 3564 C CA . GLY A 1 486 ? 31.725 -17.035 -19.255 1.00 84.94 486 GLY A CA 1
ATOM 3565 C C . GLY A 1 486 ? 30.339 -17.678 -19.388 1.00 84.94 486 GLY A C 1
ATOM 3566 O O . GLY A 1 486 ? 29.877 -18.427 -18.527 1.00 84.94 486 GLY A O 1
ATOM 3567 N N . GLY A 1 487 ? 29.627 -17.344 -20.469 1.00 82.81 487 GLY A N 1
ATOM 3568 C CA . GLY A 1 487 ? 28.268 -17.832 -20.738 1.00 82.81 487 GLY A CA 1
ATOM 3569 C C . GLY A 1 487 ? 27.169 -17.200 -19.876 1.00 82.81 487 GLY A C 1
ATOM 3570 O O . GLY A 1 487 ? 26.048 -17.694 -19.879 1.00 82.81 487 GLY A O 1
ATOM 3571 N N . GLY A 1 488 ? 27.470 -16.126 -19.142 1.00 92.50 488 GLY A N 1
ATOM 3572 C CA . GLY A 1 488 ? 26.479 -15.404 -18.347 1.00 92.50 488 GLY A CA 1
ATOM 3573 C C . GLY A 1 488 ? 25.463 -14.630 -19.196 1.00 92.50 488 GLY A C 1
ATOM 3574 O O . GLY A 1 488 ? 25.756 -14.159 -20.301 1.00 92.50 488 GLY A O 1
ATOM 3575 N N . VAL A 1 489 ? 24.268 -14.471 -18.636 1.00 97.50 489 VAL A N 1
ATOM 3576 C CA . VAL A 1 489 ? 23.188 -13.609 -19.112 1.00 97.50 489 VAL A CA 1
ATOM 3577 C C . VAL A 1 489 ? 23.187 -12.334 -18.281 1.00 97.50 489 VAL A C 1
ATOM 3579 O O . VAL A 1 489 ? 23.000 -12.365 -17.065 1.00 97.50 489 VAL A O 1
ATOM 3582 N N . VAL A 1 490 ? 23.385 -11.199 -18.940 1.00 97.94 490 VAL A N 1
ATOM 3583 C CA . VAL A 1 490 ? 23.347 -9.880 -18.304 1.00 97.94 490 VAL A CA 1
ATOM 3584 C C . VAL A 1 490 ? 21.905 -9.382 -18.292 1.00 97.94 490 VAL A C 1
ATOM 3586 O O . VAL A 1 490 ? 21.208 -9.476 -19.297 1.00 97.94 490 VAL A O 1
ATOM 3589 N N . VAL A 1 491 ? 21.433 -8.822 -17.184 1.00 97.69 491 VAL A N 1
ATOM 3590 C CA . VAL A 1 491 ? 20.130 -8.150 -17.118 1.00 97.69 491 VAL A CA 1
ATOM 3591 C C . VAL A 1 491 ? 20.302 -6.783 -16.484 1.00 97.69 491 VAL A C 1
ATOM 3593 O O . VAL A 1 491 ? 20.759 -6.687 -15.348 1.00 97.69 491 VAL A O 1
ATOM 3596 N N . LYS A 1 492 ? 19.913 -5.731 -17.206 1.00 94.94 492 LYS A N 1
ATOM 3597 C CA . LYS A 1 492 ? 19.978 -4.338 -16.755 1.00 94.94 492 LYS A CA 1
ATOM 3598 C C . LYS A 1 492 ? 18.594 -3.708 -16.808 1.00 94.94 492 LYS A C 1
ATOM 3600 O O . LYS A 1 492 ? 17.947 -3.702 -17.849 1.00 94.94 492 LYS A O 1
ATOM 3605 N N . THR A 1 493 ? 18.121 -3.168 -15.691 1.00 91.56 493 THR A N 1
ATOM 3606 C CA . THR A 1 493 ? 16.753 -2.625 -15.587 1.00 91.56 493 THR A CA 1
ATOM 3607 C C . THR A 1 493 ? 16.755 -1.198 -15.072 1.00 91.56 493 THR A C 1
ATOM 3609 O O . THR A 1 493 ? 17.695 -0.795 -14.401 1.00 91.56 493 THR A O 1
ATOM 3612 N N . ALA A 1 494 ? 15.698 -0.429 -15.331 1.00 86.31 494 ALA A N 1
ATOM 3613 C CA . ALA A 1 494 ? 15.523 0.839 -14.631 1.00 86.31 494 ALA A CA 1
ATOM 3614 C C . ALA A 1 494 ? 15.181 0.569 -13.155 1.00 86.31 494 ALA A C 1
ATOM 3616 O O . ALA A 1 494 ? 14.352 -0.311 -12.862 1.00 86.31 494 ALA A O 1
ATOM 3617 N N . LYS A 1 495 ? 15.762 1.333 -12.219 1.00 79.12 495 LYS A N 1
ATOM 3618 C CA . LYS A 1 495 ? 15.413 1.211 -10.794 1.00 79.12 495 LYS A CA 1
ATOM 3619 C C . LYS A 1 495 ? 13.916 1.525 -10.607 1.00 79.12 495 LYS A C 1
ATOM 3621 O O . LYS A 1 495 ? 13.380 2.430 -11.257 1.00 79.12 495 LYS A O 1
ATOM 3626 N N . PRO A 1 496 ? 13.179 0.797 -9.752 1.00 69.31 496 PRO A N 1
ATOM 3627 C CA . PRO A 1 496 ? 11.780 1.126 -9.488 1.00 69.31 496 PRO A CA 1
ATOM 3628 C C . PRO A 1 496 ? 11.646 2.543 -8.924 1.00 69.31 496 PRO A C 1
ATOM 3630 O O . PRO A 1 496 ? 12.258 2.875 -7.917 1.00 69.31 496 PRO A O 1
ATOM 3633 N N . GLY A 1 497 ? 10.861 3.392 -9.590 1.00 61.12 497 GLY A N 1
ATOM 3634 C CA . GLY A 1 497 ? 10.745 4.801 -9.219 1.00 61.12 497 GLY A CA 1
ATOM 3635 C C . GLY A 1 497 ? 11.879 5.715 -9.710 1.00 61.12 497 GLY A C 1
ATOM 3636 O O . GLY A 1 497 ? 11.861 6.891 -9.359 1.00 61.12 497 GLY A O 1
ATOM 3637 N N . GLN A 1 498 ? 12.794 5.234 -10.561 1.00 66.31 498 GLN A N 1
ATOM 3638 C CA . GLN A 1 498 ? 13.881 6.027 -11.162 1.00 66.31 498 GLN A CA 1
ATOM 3639 C C . GLN A 1 498 ? 13.348 7.169 -12.016 1.00 66.31 498 GLN A C 1
ATOM 3641 O O . GLN A 1 498 ? 12.569 6.930 -12.942 1.00 66.31 498 GLN A O 1
ATOM 3646 N N . ASP A 1 499 ? 13.737 8.409 -11.723 1.00 63.75 499 ASP A N 1
ATOM 3647 C CA . ASP A 1 499 ? 13.290 9.576 -12.480 1.00 63.75 499 ASP A CA 1
ATOM 3648 C C . ASP A 1 499 ? 13.901 9.611 -13.889 1.00 63.75 499 ASP A C 1
ATOM 3650 O O . ASP A 1 499 ? 15.010 10.089 -14.114 1.00 63.75 499 ASP A O 1
ATOM 3654 N N . LEU A 1 500 ? 13.120 9.118 -14.853 1.00 63.75 500 LEU A N 1
ATOM 3655 C CA . LEU A 1 500 ? 13.489 8.976 -16.263 1.00 63.75 500 LEU A CA 1
ATOM 3656 C C . LEU A 1 500 ? 13.811 10.310 -16.956 1.00 63.75 500 LEU A C 1
ATOM 3658 O O . LEU A 1 500 ? 14.258 10.295 -18.095 1.00 63.75 500 LEU A O 1
ATOM 3662 N N . ARG A 1 501 ? 13.583 11.455 -16.298 1.00 61.88 501 ARG A N 1
ATOM 3663 C CA . ARG A 1 501 ? 13.987 12.771 -16.807 1.00 61.88 501 ARG A CA 1
ATOM 3664 C C . ARG A 1 501 ? 15.494 13.011 -16.704 1.00 61.88 501 ARG A C 1
ATOM 3666 O O . ARG A 1 501 ? 15.997 13.864 -17.424 1.00 61.88 501 ARG A O 1
ATOM 3673 N N . PHE A 1 502 ? 16.202 12.297 -15.826 1.00 61.34 502 PHE A N 1
ATOM 3674 C CA . PHE A 1 502 ? 17.613 12.580 -15.513 1.00 61.34 502 PHE A CA 1
ATOM 3675 C C . PHE A 1 502 ? 18.485 11.327 -15.431 1.00 61.34 502 PHE A C 1
ATOM 3677 O O . PHE A 1 502 ? 19.697 11.426 -15.587 1.00 61.34 502 PHE A O 1
ATOM 3684 N N . ASP A 1 503 ? 17.885 10.164 -15.174 1.00 63.97 503 ASP A N 1
ATOM 3685 C CA . ASP A 1 503 ? 18.619 8.929 -14.929 1.00 63.97 503 ASP A CA 1
ATOM 3686 C C . ASP A 1 503 ? 17.989 7.789 -15.736 1.00 63.97 503 ASP A C 1
ATOM 3688 O O . ASP A 1 503 ? 16.937 7.245 -15.387 1.00 63.97 503 ASP A O 1
ATOM 3692 N N . LEU A 1 504 ? 18.601 7.494 -16.884 1.00 71.50 504 LEU A N 1
ATOM 3693 C CA . LEU A 1 504 ? 18.189 6.422 -17.782 1.00 71.50 504 LEU A CA 1
ATOM 3694 C C . LEU A 1 504 ? 19.268 5.340 -17.798 1.00 71.50 504 LEU A C 1
ATOM 3696 O O . LEU A 1 504 ? 20.444 5.657 -18.003 1.00 71.50 504 LEU A O 1
ATOM 3700 N N . PRO A 1 505 ? 18.902 4.054 -17.659 1.00 81.75 505 PRO A N 1
ATOM 3701 C CA . PRO A 1 505 ? 19.856 2.986 -17.892 1.00 81.75 505 PRO A CA 1
ATOM 3702 C C . PRO A 1 505 ? 20.306 3.032 -19.355 1.00 81.75 505 PRO A C 1
ATOM 3704 O O . PRO A 1 505 ? 19.479 3.099 -20.263 1.00 81.75 505 PRO A O 1
ATOM 3707 N N . CYS A 1 506 ? 21.613 2.965 -19.589 1.00 86.44 506 CYS A N 1
ATOM 3708 C CA . CYS A 1 506 ? 22.191 2.949 -20.928 1.00 86.44 506 CYS A CA 1
ATOM 3709 C C . CYS A 1 506 ? 22.997 1.672 -21.184 1.00 86.44 506 CYS A C 1
ATOM 3711 O O . CYS A 1 506 ? 23.591 1.091 -20.266 1.00 86.44 506 CYS A O 1
ATOM 3713 N N . ILE A 1 507 ? 23.012 1.252 -22.446 1.00 90.94 507 ILE A N 1
ATOM 3714 C CA . ILE A 1 507 ? 23.950 0.272 -22.991 1.00 90.94 507 ILE A CA 1
ATOM 3715 C C . ILE A 1 507 ? 24.596 0.851 -24.250 1.00 90.94 507 ILE A C 1
ATOM 3717 O O . ILE A 1 507 ? 23.970 1.608 -24.992 1.00 90.94 507 ILE A O 1
ATOM 3721 N N . GLY A 1 508 ? 25.854 0.497 -24.485 1.00 89.50 508 GLY A N 1
ATOM 3722 C CA . GLY A 1 508 ? 26.609 0.930 -25.656 1.00 89.50 508 GLY A CA 1
ATOM 3723 C C . GLY A 1 508 ? 27.728 -0.046 -25.995 1.00 89.50 508 GLY A C 1
ATOM 3724 O O . GLY A 1 508 ? 27.821 -1.131 -25.415 1.00 89.50 508 GLY A O 1
ATOM 3725 N N . LEU A 1 509 ? 28.607 0.355 -26.914 1.00 88.25 509 LEU A N 1
ATOM 3726 C CA . LEU A 1 509 ? 29.704 -0.492 -27.398 1.00 88.25 509 LEU A CA 1
ATOM 3727 C C . LEU A 1 509 ? 30.667 -0.927 -26.279 1.00 88.25 509 LEU A C 1
ATOM 3729 O O . LEU A 1 509 ? 31.158 -2.051 -26.309 1.00 88.25 509 LEU A O 1
ATOM 3733 N N . GLY A 1 510 ? 30.887 -0.092 -25.256 1.00 87.94 510 GLY A N 1
ATOM 3734 C CA . GLY A 1 510 ? 31.702 -0.459 -24.087 1.00 87.94 510 GLY A CA 1
ATOM 3735 C C . GLY A 1 510 ? 31.113 -1.623 -23.277 1.00 87.94 510 GLY A C 1
ATOM 3736 O O . GLY A 1 510 ? 31.833 -2.549 -22.890 1.00 87.94 510 GLY A O 1
ATOM 3737 N N . THR A 1 511 ? 29.788 -1.638 -23.103 1.00 90.88 511 THR A N 1
ATOM 3738 C CA . THR A 1 511 ? 29.074 -2.746 -22.453 1.00 90.88 511 THR A CA 1
ATOM 3739 C C . THR A 1 511 ? 29.164 -4.016 -23.295 1.00 90.88 511 THR A C 1
ATOM 3741 O O . THR A 1 511 ? 29.455 -5.083 -22.759 1.00 90.88 511 THR A O 1
ATOM 3744 N N . LEU A 1 512 ? 29.001 -3.903 -24.619 1.00 92.94 512 LEU A N 1
ATOM 3745 C CA . LEU A 1 512 ? 29.161 -5.030 -25.542 1.00 92.94 512 LEU A CA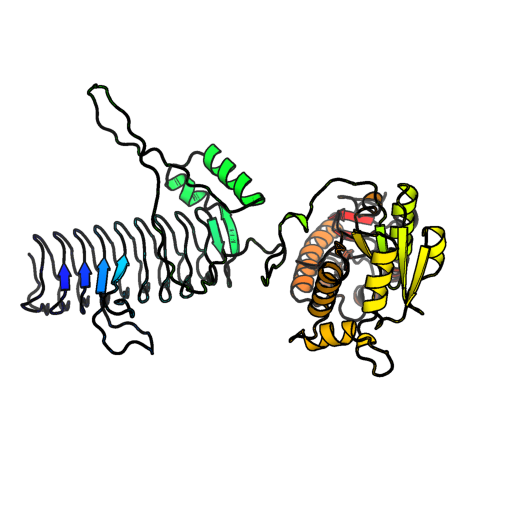 1
ATOM 3746 C C . LEU A 1 512 ? 30.587 -5.608 -25.492 1.00 92.94 512 LEU A C 1
ATOM 3748 O O . LEU A 1 512 ? 30.762 -6.823 -25.416 1.00 92.94 512 LEU A O 1
ATOM 3752 N N . GLY A 1 513 ? 31.606 -4.745 -25.453 1.00 92.56 513 GLY A N 1
ATOM 3753 C CA . GLY A 1 513 ? 33.003 -5.142 -25.281 1.00 92.56 513 GLY A CA 1
ATOM 3754 C C . GLY A 1 513 ? 33.242 -5.873 -23.959 1.00 92.56 513 GLY A C 1
ATOM 3755 O O . GLY A 1 513 ? 33.850 -6.941 -23.946 1.00 92.56 513 GLY A O 1
ATOM 3756 N N . SER A 1 514 ? 32.688 -5.359 -22.857 1.00 93.25 514 SER A N 1
ATOM 3757 C CA . SER A 1 514 ? 32.776 -6.005 -21.540 1.00 93.25 514 SER A CA 1
ATOM 3758 C C . SER A 1 514 ? 32.115 -7.383 -21.535 1.00 93.25 514 SER A C 1
ATOM 3760 O O . SER A 1 514 ? 32.681 -8.332 -20.997 1.00 93.25 514 SER A O 1
ATOM 3762 N N . MET A 1 515 ? 30.958 -7.524 -22.185 1.00 95.25 515 MET A N 1
ATOM 3763 C CA . MET A 1 515 ? 30.293 -8.815 -22.352 1.00 95.25 515 MET A CA 1
ATOM 3764 C C . MET A 1 515 ? 31.124 -9.792 -23.186 1.00 95.25 515 MET A C 1
ATOM 3766 O O . MET A 1 515 ? 31.243 -10.953 -22.802 1.00 95.25 515 MET A O 1
ATOM 3770 N N . LYS A 1 516 ? 31.725 -9.329 -24.291 1.00 93.06 516 LYS A N 1
ATOM 3771 C CA . LYS A 1 516 ? 32.586 -10.149 -25.153 1.00 93.06 516 LYS A CA 1
ATOM 3772 C C . LYS A 1 516 ? 33.788 -10.688 -24.379 1.00 93.06 516 LYS A C 1
ATOM 3774 O O . LYS A 1 516 ? 34.029 -11.892 -24.414 1.00 93.06 516 LYS A O 1
ATOM 3779 N N . SER A 1 517 ? 34.478 -9.830 -23.626 1.00 91.50 517 SER A N 1
ATOM 3780 C CA . SER A 1 517 ? 35.604 -10.230 -22.770 1.00 91.50 517 SER A CA 1
ATOM 3781 C C . SER A 1 517 ? 35.179 -11.174 -21.643 1.00 91.50 517 SER A C 1
ATOM 3783 O O . SER A 1 517 ? 35.906 -12.103 -21.316 1.00 91.50 517 SER A O 1
ATOM 3785 N N . ALA A 1 518 ? 33.984 -10.978 -21.082 1.00 92.56 518 ALA A N 1
ATOM 3786 C CA . ALA A 1 518 ? 33.416 -11.843 -20.051 1.00 92.56 518 ALA A CA 1
ATOM 3787 C C . ALA A 1 518 ? 32.765 -13.125 -20.606 1.00 92.56 518 ALA A C 1
ATOM 3789 O O . ALA A 1 518 ? 32.164 -13.877 -19.844 1.00 92.56 518 ALA A O 1
ATOM 3790 N N . GLY A 1 519 ? 32.791 -13.362 -21.923 1.00 92.94 519 GLY A N 1
ATOM 3791 C CA . GLY A 1 519 ? 32.130 -14.504 -22.562 1.00 92.94 519 GLY A CA 1
ATOM 3792 C C . GLY A 1 519 ? 30.597 -14.516 -22.446 1.00 92.94 519 GLY A C 1
ATOM 3793 O O . GLY A 1 519 ? 29.978 -15.554 -22.679 1.00 92.94 519 GLY A O 1
ATOM 3794 N N . CYS A 1 520 ? 29.968 -13.400 -22.075 1.00 94.12 520 CYS A N 1
ATOM 3795 C CA . CYS A 1 520 ? 28.515 -13.259 -21.972 1.00 94.12 520 CYS A CA 1
ATOM 3796 C C . CYS A 1 520 ? 27.917 -13.011 -23.362 1.00 94.12 520 CYS A C 1
ATOM 3798 O O . CYS A 1 520 ? 28.375 -12.130 -24.085 1.00 94.12 520 CYS A O 1
ATOM 3800 N N . ARG A 1 521 ? 26.878 -13.761 -23.747 1.00 93.38 521 ARG A N 1
ATOM 3801 C CA . ARG A 1 521 ? 26.291 -13.676 -25.103 1.00 93.38 521 ARG A CA 1
ATOM 3802 C C . ARG A 1 521 ? 24.876 -13.122 -25.147 1.00 93.38 521 ARG A C 1
ATOM 3804 O O . ARG A 1 521 ? 24.346 -12.941 -26.238 1.00 93.38 521 ARG A O 1
ATOM 3811 N N . VAL A 1 522 ? 24.258 -12.851 -24.001 1.00 97.50 522 VAL A N 1
ATOM 3812 C CA . VAL A 1 522 ? 22.884 -12.342 -23.929 1.00 97.50 522 VAL A CA 1
ATOM 3813 C C . VAL A 1 522 ? 22.811 -11.187 -22.949 1.00 97.50 522 VAL A C 1
ATOM 3815 O O . VAL A 1 522 ? 23.351 -11.280 -21.846 1.00 97.50 522 VAL A O 1
ATOM 3818 N N . ILE A 1 523 ? 22.120 -10.120 -23.345 1.00 97.69 523 ILE A N 1
ATOM 3819 C CA . ILE A 1 523 ? 21.727 -9.037 -22.448 1.00 97.69 523 ILE A CA 1
ATOM 3820 C C . ILE A 1 523 ? 20.235 -8.735 -22.574 1.00 97.69 523 ILE A C 1
ATOM 3822 O O . ILE A 1 523 ? 19.708 -8.524 -23.667 1.00 97.69 523 ILE A O 1
ATOM 3826 N N . GLY A 1 524 ? 19.566 -8.722 -21.425 1.00 97.75 524 GLY A N 1
ATOM 3827 C CA . GLY A 1 524 ? 18.200 -8.258 -21.245 1.00 97.75 524 GLY A CA 1
ATOM 3828 C C . GLY A 1 524 ? 18.175 -6.825 -20.742 1.00 97.75 524 GLY A C 1
ATOM 3829 O O . GLY A 1 524 ? 18.817 -6.510 -19.739 1.00 97.75 524 GLY A O 1
ATOM 3830 N N . VAL A 1 525 ? 17.411 -5.968 -21.405 1.00 96.56 525 VAL A N 1
ATOM 3831 C CA . VAL A 1 525 ? 17.201 -4.571 -21.014 1.00 96.56 525 VAL A CA 1
ATOM 3832 C C . VAL A 1 525 ? 15.719 -4.232 -20.967 1.00 96.56 525 VAL A C 1
ATOM 3834 O O . VAL A 1 525 ? 14.910 -4.920 -21.573 1.00 96.56 525 VAL A O 1
ATOM 3837 N N . GLU A 1 526 ? 15.330 -3.186 -20.245 1.00 93.12 526 GLU A N 1
ATOM 3838 C CA . GLU A 1 526 ? 13.917 -2.811 -20.129 1.00 93.12 526 GLU A CA 1
ATOM 3839 C C . GLU A 1 526 ? 13.446 -2.031 -21.360 1.00 93.12 526 GLU A C 1
ATOM 3841 O O . GLU A 1 526 ? 13.922 -0.921 -21.637 1.00 93.12 526 GLU A O 1
ATOM 3846 N N . ALA A 1 527 ? 12.480 -2.602 -22.086 1.00 91.75 527 ALA A N 1
ATOM 3847 C CA . ALA A 1 527 ? 11.952 -1.994 -23.301 1.00 91.75 527 ALA A CA 1
ATOM 3848 C C . ALA A 1 527 ? 11.332 -0.612 -23.017 1.00 91.75 527 ALA A C 1
ATOM 3850 O O . ALA A 1 527 ? 10.625 -0.405 -22.027 1.00 91.75 527 ALA A O 1
ATOM 3851 N N . GLY A 1 528 ? 11.621 0.365 -23.880 1.00 87.00 528 GLY A N 1
ATOM 3852 C CA . GLY A 1 528 ? 11.137 1.745 -23.748 1.00 87.00 528 GLY A CA 1
ATOM 3853 C C . GLY A 1 528 ? 11.723 2.549 -22.574 1.00 87.00 528 GLY A C 1
ATOM 3854 O O . GLY A 1 528 ? 11.326 3.702 -22.365 1.00 87.00 528 GLY A O 1
ATOM 3855 N N . LYS A 1 529 ? 12.657 1.978 -21.800 1.00 85.69 529 LYS A N 1
ATOM 3856 C CA . LYS A 1 529 ? 13.357 2.688 -20.713 1.00 85.69 529 LYS A CA 1
ATOM 3857 C C . LYS A 1 529 ? 14.872 2.669 -20.842 1.00 85.69 529 LYS A C 1
ATOM 3859 O O . LYS A 1 529 ? 15.504 3.608 -20.370 1.00 85.69 529 LYS A O 1
ATOM 3864 N N . THR A 1 530 ? 15.449 1.645 -21.466 1.00 89.12 530 THR A N 1
ATOM 3865 C CA . THR A 1 530 ? 16.895 1.576 -21.678 1.00 89.12 530 THR A CA 1
ATOM 3866 C C . THR A 1 530 ? 17.308 2.269 -22.968 1.00 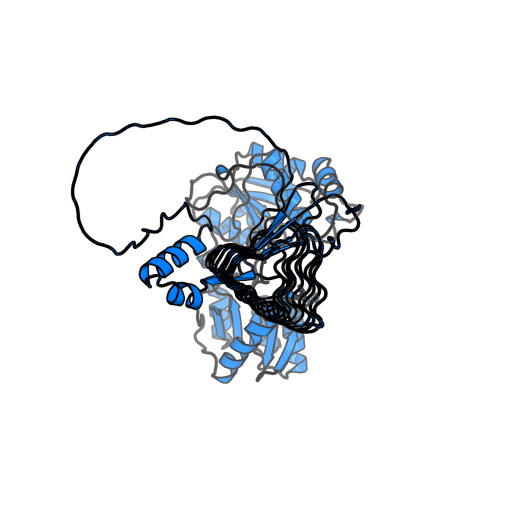89.12 530 THR A C 1
ATOM 3868 O O . THR A 1 530 ? 16.752 2.007 -24.033 1.00 89.12 530 THR A O 1
ATOM 3871 N N . LEU A 1 531 ? 18.309 3.137 -22.860 1.00 87.50 531 LEU A N 1
ATOM 3872 C CA . LEU A 1 531 ? 18.933 3.829 -23.976 1.00 87.50 531 LEU A CA 1
ATOM 3873 C C . LEU A 1 531 ? 19.974 2.935 -24.658 1.00 87.50 531 LEU A C 1
ATOM 3875 O O . LEU A 1 531 ? 20.857 2.394 -23.989 1.00 87.50 531 LEU A O 1
ATOM 3879 N N . MET A 1 532 ? 19.905 2.829 -25.982 1.00 89.94 532 MET A N 1
ATOM 3880 C CA . MET A 1 532 ? 20.885 2.126 -26.808 1.00 89.94 532 MET A CA 1
ATOM 3881 C C . MET A 1 532 ? 21.754 3.144 -27.545 1.00 89.94 532 MET A C 1
ATOM 3883 O O . MET A 1 532 ? 21.372 3.678 -28.588 1.00 89.94 532 MET A O 1
ATOM 3887 N N . LEU A 1 533 ? 22.931 3.430 -26.986 1.00 84.31 533 LEU A N 1
ATOM 3888 C CA . LEU A 1 533 ? 23.884 4.369 -27.573 1.00 84.31 533 LEU A CA 1
ATOM 3889 C C . LEU A 1 533 ? 24.351 3.830 -28.930 1.00 84.31 533 LEU A C 1
ATOM 3891 O O . LEU A 1 533 ? 24.891 2.725 -29.003 1.00 84.31 533 LEU A O 1
ATOM 3895 N N . HIS A 1 534 ? 24.123 4.605 -29.993 1.00 83.38 534 HIS A N 1
ATOM 3896 C CA . HIS A 1 534 ? 24.356 4.191 -31.381 1.00 83.38 534 HIS A CA 1
ATOM 3897 C C . HIS A 1 534 ? 23.648 2.873 -31.745 1.00 83.38 534 HIS A C 1
ATOM 3899 O O . HIS A 1 534 ? 24.272 1.961 -32.281 1.00 83.38 534 HIS A O 1
ATOM 3905 N N . LYS A 1 535 ? 22.342 2.774 -31.448 1.00 88.56 535 LYS A N 1
ATOM 3906 C CA . LYS A 1 535 ? 21.502 1.567 -31.592 1.00 88.56 535 LYS A CA 1
ATOM 3907 C C . LYS A 1 535 ? 21.796 0.706 -32.829 1.00 88.56 535 LYS A C 1
ATOM 3909 O O . LYS A 1 535 ? 22.029 -0.484 -32.659 1.00 88.56 535 LYS A O 1
ATOM 3914 N N . ASN A 1 536 ? 21.840 1.284 -34.033 1.00 88.19 536 ASN A N 1
ATOM 3915 C CA . ASN A 1 536 ? 22.102 0.524 -35.267 1.00 88.19 536 ASN A CA 1
ATOM 3916 C C . ASN A 1 536 ? 23.479 -0.153 -35.239 1.00 88.19 536 ASN A C 1
ATOM 3918 O O . ASN A 1 536 ? 23.571 -1.369 -35.365 1.00 88.19 536 ASN A O 1
ATOM 3922 N N . ARG A 1 537 ? 24.535 0.616 -34.950 1.00 90.19 537 ARG A N 1
ATOM 3923 C CA . ARG A 1 537 ? 25.901 0.095 -34.812 1.00 90.19 537 ARG A CA 1
ATOM 3924 C C . ARG A 1 537 ? 26.017 -0.920 -33.673 1.00 90.19 537 ARG A C 1
ATOM 3926 O O . ARG A 1 537 ? 26.746 -1.895 -33.786 1.00 90.19 537 ARG A O 1
ATOM 3933 N N . LEU A 1 538 ? 25.307 -0.698 -32.566 1.00 92.88 538 LEU A N 1
ATOM 3934 C CA . LEU A 1 538 ? 25.277 -1.630 -31.439 1.00 92.88 538 LEU A CA 1
ATOM 3935 C C . LEU A 1 538 ? 24.664 -2.981 -31.838 1.00 92.88 538 LEU A C 1
ATOM 3937 O O . LEU A 1 538 ? 25.172 -4.016 -31.414 1.00 92.88 538 LEU A O 1
ATOM 3941 N N . ILE A 1 539 ? 23.595 -2.971 -32.641 1.00 95.12 539 ILE A N 1
ATOM 3942 C CA . ILE A 1 539 ? 22.952 -4.179 -33.175 1.00 95.12 539 ILE A CA 1
ATOM 3943 C C . ILE A 1 539 ? 23.885 -4.887 -34.166 1.00 95.12 539 ILE A C 1
ATOM 3945 O O . ILE A 1 539 ? 24.115 -6.082 -34.010 1.00 95.12 539 ILE A O 1
ATOM 3949 N N . GLU A 1 540 ? 24.479 -4.157 -35.113 1.00 94.38 540 GLU A N 1
ATOM 3950 C CA . GLU A 1 540 ? 25.436 -4.701 -36.090 1.00 94.38 540 GLU A CA 1
ATOM 3951 C C . GLU A 1 540 ? 26.630 -5.388 -35.407 1.00 94.38 540 GLU A C 1
ATOM 3953 O O . GLU A 1 540 ? 26.976 -6.526 -35.728 1.00 94.38 540 GLU A O 1
ATOM 3958 N N . GLU A 1 541 ? 27.230 -4.729 -34.414 1.00 94.19 541 GLU A N 1
ATOM 3959 C CA . GLU A 1 541 ? 28.371 -5.266 -33.669 1.00 94.19 541 GLU A CA 1
ATOM 3960 C C . GLU A 1 541 ? 27.967 -6.481 -32.811 1.00 94.19 541 GLU A C 1
ATOM 3962 O O . GLU A 1 541 ? 28.720 -7.453 -32.689 1.00 94.19 541 GLU A O 1
ATOM 3967 N N . ALA A 1 542 ? 26.760 -6.460 -32.232 1.00 95.44 542 ALA A N 1
ATOM 3968 C CA . ALA A 1 542 ? 26.219 -7.593 -31.487 1.00 95.44 542 ALA A CA 1
ATOM 3969 C C . ALA A 1 542 ? 25.975 -8.804 -32.399 1.00 95.44 542 ALA A C 1
ATOM 3971 O O . ALA A 1 542 ? 26.314 -9.928 -32.018 1.00 95.44 542 ALA A O 1
ATOM 3972 N N . ASP A 1 543 ? 25.460 -8.590 -33.610 1.00 95.81 543 ASP A N 1
ATOM 3973 C CA . ASP A 1 543 ? 25.264 -9.644 -34.605 1.00 95.81 543 ASP A CA 1
ATOM 3974 C C . ASP A 1 543 ? 26.596 -10.229 -35.084 1.00 95.81 543 ASP A C 1
ATOM 3976 O O . ASP A 1 543 ? 26.762 -11.454 -35.085 1.00 95.81 543 ASP A O 1
ATOM 3980 N N . ALA A 1 544 ? 27.590 -9.383 -35.373 1.00 93.62 544 ALA A N 1
ATOM 3981 C CA . ALA A 1 544 ? 28.948 -9.823 -35.696 1.00 93.62 544 ALA A CA 1
ATOM 3982 C C . ALA A 1 544 ? 29.569 -10.662 -34.559 1.00 93.62 544 ALA A C 1
ATOM 3984 O O . ALA A 1 544 ? 30.251 -11.663 -34.798 1.00 93.62 544 ALA A O 1
ATOM 3985 N N . GLY A 1 545 ? 29.281 -10.301 -33.304 1.00 91.62 545 GLY A N 1
ATOM 3986 C CA . GLY A 1 545 ? 29.683 -11.037 -32.105 1.00 91.62 545 GLY A CA 1
ATOM 3987 C C . GLY A 1 545 ? 28.848 -12.284 -31.785 1.00 91.62 545 GLY A C 1
ATOM 3988 O O . GLY A 1 545 ? 29.161 -12.982 -30.818 1.00 91.62 545 GLY A O 1
ATOM 3989 N N . ARG A 1 546 ? 27.795 -12.588 -32.562 1.00 94.19 546 ARG A N 1
ATOM 3990 C CA . ARG A 1 546 ? 26.780 -13.618 -32.257 1.00 94.19 546 ARG A CA 1
ATOM 3991 C C . ARG A 1 546 ? 26.208 -13.462 -30.843 1.00 94.19 546 ARG A C 1
ATOM 3993 O O . ARG A 1 546 ? 26.140 -14.430 -30.077 1.00 94.19 546 ARG A O 1
ATOM 4000 N N . MET A 1 547 ? 25.820 -12.246 -30.490 1.00 96.12 547 MET A N 1
ATOM 4001 C CA . MET A 1 547 ? 25.221 -11.884 -29.207 1.00 96.12 547 MET A CA 1
ATOM 4002 C C . MET A 1 547 ? 23.730 -11.591 -29.383 1.00 96.12 547 MET A C 1
ATOM 4004 O O . MET A 1 547 ? 23.272 -11.288 -30.479 1.00 96.12 547 MET A O 1
ATOM 4008 N N . SER A 1 548 ? 22.960 -11.717 -28.303 1.00 97.31 548 SER A N 1
ATOM 4009 C CA . SER A 1 548 ? 21.524 -11.455 -28.296 1.00 97.31 548 SER A CA 1
ATOM 4010 C C . SER A 1 548 ? 21.194 -10.254 -27.415 1.00 97.31 548 SER A C 1
ATOM 4012 O O . SER A 1 548 ? 21.420 -10.288 -26.203 1.00 97.31 548 SER A O 1
ATOM 4014 N N . LEU A 1 549 ? 20.651 -9.203 -28.026 1.00 97.69 549 LEU A N 1
ATOM 4015 C CA . LEU A 1 549 ? 20.074 -8.049 -27.338 1.00 97.69 549 LEU A CA 1
ATOM 4016 C C . LEU A 1 549 ? 18.556 -8.241 -27.232 1.00 97.69 549 LEU A C 1
ATOM 4018 O O . LEU A 1 549 ? 17.887 -8.429 -28.253 1.00 97.69 549 LEU A O 1
ATOM 4022 N N . VAL A 1 550 ? 18.006 -8.196 -26.017 1.00 97.75 550 VAL A N 1
ATOM 4023 C CA . VAL A 1 550 ? 16.584 -8.479 -25.762 1.00 97.75 550 VAL A CA 1
ATOM 4024 C C . VAL A 1 550 ? 15.948 -7.380 -24.920 1.00 97.75 550 VAL A C 1
ATOM 4026 O O . VAL A 1 550 ? 16.404 -7.107 -23.813 1.00 97.75 550 VAL A O 1
ATOM 4029 N N . GLY A 1 551 ? 14.864 -6.781 -25.411 1.00 96.50 551 GLY A N 1
ATOM 4030 C CA . GLY A 1 551 ? 13.998 -5.915 -24.618 1.00 96.50 551 GLY A CA 1
ATOM 4031 C C . GLY A 1 551 ? 12.935 -6.726 -23.885 1.00 96.50 551 GLY A C 1
ATOM 4032 O O . GLY A 1 551 ? 12.084 -7.356 -24.522 1.00 96.50 551 GLY A O 1
ATOM 4033 N N . LEU A 1 552 ? 13.011 -6.711 -22.558 1.00 92.94 552 LEU A N 1
ATOM 4034 C CA . LEU A 1 552 ? 12.128 -7.402 -21.618 1.00 92.94 552 LEU A CA 1
ATOM 4035 C C . LEU A 1 552 ? 10.860 -6.596 -21.317 1.00 92.94 552 LEU A C 1
ATOM 4037 O O . LEU A 1 552 ? 10.948 -5.344 -21.241 1.00 92.94 552 LEU A O 1
#

Foldseek 3Di:
DAEDPQEAADPQEAEEACEAHEHCEYHENQEYEEHNEYHYHQEYHYANEYAYYNEYAEHQEYEAAAAPDPPADPARFYEYAYEAEYHEHNEYEYTASDHPYGAYAYHNEYAYANEYHGHLEAHYELEYHYACEYEYYNEYEYALEYEEHNEYEYHNEYEAHLEYEYHVEYDPAHAAHQFYWYDVPIATPAGPPVSCVVVPHDPVVSVVVRVCVVPDSDDDDDDDPPPDDDDDDDDDDDDDDDDDDDDDDDDDPHRHDYRHHPDPDDDDDDDDDDCVLVDDDDCPQAAEEEEEFADCLLLVLLVLCVVVVHAYEYEAEPPTGDPNSVVSHPYYDYDHPQPLVVVLVVCLVRVHQEYFYTYDDPPCCLPPPPGDHDPQSVCLCVPDPDNDPVSSVVSSQVCSCVRRVHRYDQSCPRVQVQFAAAFWPAPFDDDPQLVVLQVLQVVVLQVCLQVVAFFKFKDGSNDTQFDDGPVDDLVRLLSSLVRPVAQIEMEGEARRNHDSRHDAAEDEPSNVVSNLNSNHAHYEYAGSGYGYDVVVVRRVVSRVSSHIYHHD

pLDDT: mean 81.03, std 23.04, range [21.03, 98.94]

Secondary structure (DSSP, 8-state):
-EE-TT-EE-TT-EE-TT-EE-TT-EE-TT-EE-TT-EE-TT-EE-SEEEE-SS-EE-TT-EEEEPP--TT--S---EEEE-SS-EE-TT-EEEPPSSTT-EEEE-SS-EE-TT-EE-TT-EE-SS-EE-TT-EE-TT-EE-TT-EE-TT-EE-TT-EE-TT-EEPTT-EE-SBBPTTEEEEETTEEEEEE-HHHHHHTT--HHHHHHHHHHHHH------------------------------------------BPPPS-S------S---GGGS--S------EEEEE-BSSHHHHHHHHHHHTTPPEEEEEETTTS-GGGGGG-SEEEEE-TT-HHHHHHHHHHTT--EEEEESB--TTGGG-TTS---HHHHHHHHT-SS--HHHHHHHHHHHHHHHH-PEEPPTTTT-GGGBPPSEE-SSSPPPHHHHHHHHHHHHHHHHHHHTTS-SEEEEETTEEEEE--TT-HHHHHHHHHHHHTS-PEEEE-PPTT--TTT---EE-HHHHHHHHHTT--EEEE-TTTSEETTHHHHHHHHHHTT-EEEE-

Radius of gyration: 31.79 Å; chains: 1; bounding box: 87×57×76 Å

Sequence (552 aa):
MAIHPTAIVSKTAELGEGVEVGPYAVIGPHVKIGAGTRVLSHAVLDGHTTIGARCEIFTGACLGMPAQDKKFKGETSFLSVGDENVIREYVTMHCASTPGAATVVGSRNFIMVGAHVGHDCRVGDEVTMANGSVLGGYVVVEDGAVLGGFTGVHQYVRVGRLAMLGAFAKAAMDVPPFSLCDGYPARVCGLNSVGLRRAGYAPADSLLLKKSGQDTFYVPALVVPRRRKSPKRTQTLGGRRVSPGVRVPVKTRRRTGAAPPPADKARSGTGGVTAEMWGGSRDSGGPIGLIAGTGDFPALFAEAAASLKKEVFVIGFHGYTDKRIENFSRQSLYLDLGAVGKIAEALKGWGVRRVAFAGGIPKRQIYDPSVSLDGAARAIIQGTGNRGDDHLLKAFVLYLGSACGVAVVDSRLFLKDILADKGVMTGRRPTAIEKSDLSFGWKIAKGIGRMDIGQTVVVKEGNVLAVEALEGTDAAIRRAGELGGGGGVVVKTAKPGQDLRFDLPCIGLGTLGSMKSAGCRVIGVEAGKTLMLHKNRLIEEADAGRMSLVGL